Protein AF-A0A819LBM6-F1 (afdb_monomer)

Nearest PDB structures (foldseek):
  6vil-assembly2_B  TM=6.737E-01  e=3.829E-02  Mus musculus
  6vil-assembly3_C  TM=6.662E-01  e=5.541E-02  Mus musculus
  4wwx-assembly1_B  TM=4.084E-01  e=8.549E-04  Mus musculus
  6vil-assembly7_G  TM=6.705E-01  e=7.606E-02  Mus musculus
  6xg8-assembly1_B  TM=2.254E-01  e=2.907E+00  Acetivibrio thermocellus ATCC 27405

Secondary structure (DSSP, 8-state):
-HHHHHHHHS-TTTSGGGG--GGG-SHHHHHHHHHHHS---PPEEEEEEETTEEEEEEEE--HHHHHHHHHTSHHHHHHHTPPPP---TT---STTSSHHHHHSTTTTSTTEEEEEEEEEEEEEE-TTT--EEEEEEEEEEETTS-HHHHTSGGGSEEEEEEEGGGGGGGTTHHHHHHHHHHHHHH-TTEEE--SSSS--EEE-S--EEEEETTEEEEEEEEEEEEEE-HHHHHHHTT--S-TTSSB--SSS--BGGGTTT------SSS-HHHHHS----SS---HHHHHHHHHHHHHHHH--GGGS-THHHHHHHHHHHTS----SS-HHHHHHHHHHHHHHHHHTSGGG--SS--S--SSS---EEEEEPPHHHHHHHHHH-S--SS---EEEEEEEETTEEEETT-EEE--SSSS-SS--EEEEEEEEE-SS-EEEEEEEEEEEEEEGGGTEEEEEEEEEEEEEETTT-S----B-PEEETTEEEEEPPTTS------

Sequence (502 aa):
MELFHAISKANLNTKALAVGLDILKSSHIRKKKAAEYFGYSEPISRSYENKEIKTVKYTYVPFLRSLANYLQLPEVQADLHRVPPDYDTNCIQDTHDGIFARNHPDFQRATYLKIELNSDDLTVTNPISHRAHSIFFFYWSLLNVSREKRSKQTSKRLIAACPKWARKYNSLCHTIDDFLMGINQLSSTGSLKTNYKKIKIYFRKLGITININGNDVTYFGGLFISLGDYPAQMSLNGFKESVAATHFCHLCDIQHDNLEEDISYDFPAITLSQYRERKLYPGKMKFKFHFMTHFPVIMKDFGPLPYTSCLATERKHQFFKGNKVRNLKNPSLMLARRHELWICINDHSHDGSLSHTALSNGSHGVLDNRQPITDGQIQFVISNLPKLPFKPLSTLKTLTVKGYKYSHNSVLNVSKDHFPSLPIVGKIKWMLYDGNSCALICNMYTVKGYVQQLRAFEVQETNKMDCFILDDISYKKPLKLVCLNGSFYFPLHPYGKSFTTI

Mean predicted aligned error: 15.93 Å

Foldseek 3Di:
DVLLLLLLQCPPPPRNVVRPPPQCPDPVSSQVVCVVPQLFFQKDWDWDDDPVDDIWIKIFGQDVSVVLSVCLFPLNVVLLPDDPPPADLVDQQAQCNAPQNVPDPPSPHSLAWAKEKEKEWDWAAAPVPRDIFIKIFIWMATRSHDPVVCLDLLRGHGGMITGPCCLPPLNCCVGNVSVVVVQLLQAQFHWDDDPPDDDTDTDHGHFDFHQHPNDTDTGHYHHNYYYYPLLGVCSNVVHDSDCPDQQNDPVDRDGPVCQPPPPPDDDDPPDVCVVVVPCVDPDGDDSVCVVVVCQVVCCNHRNHVVNRDCVSVVVSCVLVRPDNQNDPPCSRSVSSSVRSSVSSSQSPPVLSQSPPASDDDAPFGDQPDWDAQDVVNVVVCCVQPVDDPDDFGTWGQWGAGSRAIDHQQFKDQQDLDPADLDTWIWGFHIWTHRPHWIKGWTFTWDFPFADPVQQWTWIDGDPRIDMGTQVSRNTNHTDDWDDDPNITTGHDDSPHGPNDGD

Solvent-accessible surface area (backbone atoms only — not comparable to full-atom values): 29202 Å² total; per-residue (Å²): 111,65,74,59,56,46,61,67,60,25,49,95,86,73,37,45,76,80,67,77,50,72,87,44,77,47,74,66,49,48,48,53,54,32,47,74,75,38,59,42,53,77,53,47,68,52,70,52,77,47,101,91,40,82,69,46,62,36,19,28,31,58,36,60,58,49,47,54,45,49,57,64,34,67,78,43,42,62,28,46,74,49,76,78,74,96,65,64,88,91,56,71,79,40,59,64,63,2,50,55,28,64,70,36,92,55,62,75,40,68,54,33,45,37,28,36,42,38,32,54,73,49,74,42,52,19,88,88,74,68,49,73,45,52,33,29,36,34,30,35,33,59,66,62,43,51,69,77,58,52,64,37,59,71,41,56,36,70,38,25,28,32,50,46,70,49,53,53,90,70,49,50,60,80,55,45,41,64,46,55,53,39,38,47,40,16,17,72,79,27,70,49,80,54,93,78,61,100,56,81,51,75,45,82,60,30,46,48,72,43,76,48,96,86,44,77,45,69,31,32,26,39,80,69,47,79,46,48,48,71,56,51,47,25,38,73,74,70,46,75,72,42,89,85,35,63,61,54,55,96,87,53,89,51,40,71,89,54,59,85,72,83,77,85,77,88,66,89,79,66,60,60,61,74,58,66,74,49,70,84,61,93,60,84,68,54,75,77,58,57,60,60,72,47,45,62,57,47,34,51,32,51,9,47,60,83,80,74,43,58,71,49,54,61,58,38,46,50,64,57,69,72,49,77,42,84,55,87,88,53,50,46,54,53,51,47,48,52,47,38,52,50,42,30,50,35,72,73,22,75,79,58,46,60,84,80,47,82,81,73,90,63,96,59,42,51,73,48,64,69,41,78,64,48,71,71,56,50,50,56,47,44,77,71,41,87,74,67,99,66,75,67,59,27,35,43,58,31,41,30,49,87,85,34,73,46,39,64,72,38,26,32,45,59,31,63,56,89,79,58,98,66,77,43,37,30,29,26,68,47,35,38,30,54,80,80,58,48,32,38,34,19,40,32,39,50,72,79,48,76,40,74,95,72,48,19,32,36,41,44,87,45,93,52,64,51,80,41,53,57,84,60,25,53,48,72,56,72,51,70,71,46,76,56,98,89,46,37,26,45,62,56,62,96,85,63,77,88,78,72,85,131

Radius of gyration: 26.13 Å; Cα contacts (8 Å, |Δi|>4): 829; chains: 1; bounding box: 69×54×68 Å

Structure (mmCIF, N/CA/C/O backbone):
data_AF-A0A819LBM6-F1
#
_entry.id   AF-A0A819LBM6-F1
#
loop_
_atom_site.group_PDB
_atom_site.id
_atom_site.type_symbol
_atom_site.label_atom_id
_atom_site.label_alt_id
_atom_site.label_comp_id
_atom_site.label_asym_id
_atom_site.label_entity_id
_atom_site.label_seq_id
_atom_site.pdbx_PDB_ins_code
_atom_site.Cartn_x
_atom_site.Cartn_y
_atom_site.Cartn_z
_atom_site.occupancy
_atom_site.B_iso_or_equiv
_atom_site.auth_seq_id
_atom_site.auth_comp_id
_atom_site.auth_asym_id
_atom_site.auth_atom_id
_atom_site.pdbx_PDB_model_num
ATOM 1 N N . MET A 1 1 ? 4.651 4.740 27.488 1.00 36.97 1 MET A N 1
ATOM 2 C CA . MET A 1 1 ? 3.764 5.428 26.515 1.00 36.97 1 MET A CA 1
ATOM 3 C C . MET A 1 1 ? 4.125 6.898 26.269 1.00 36.97 1 MET A C 1
ATOM 5 O O . MET A 1 1 ? 4.049 7.328 25.126 1.00 36.97 1 MET A O 1
ATOM 9 N N . GLU A 1 2 ? 4.528 7.684 27.270 1.00 35.19 2 GLU A N 1
ATOM 10 C CA . GLU A 1 2 ? 4.696 9.148 27.126 1.00 35.19 2 GLU A CA 1
ATOM 11 C C . GLU A 1 2 ? 5.674 9.588 26.023 1.00 35.19 2 GLU A C 1
ATOM 13 O O . GLU A 1 2 ? 5.321 10.428 25.198 1.00 35.19 2 GLU A O 1
ATOM 18 N N . LEU A 1 3 ? 6.859 8.967 25.936 1.00 43.16 3 LEU A N 1
ATOM 19 C CA . LEU A 1 3 ? 7.854 9.236 24.884 1.00 43.16 3 LEU A CA 1
ATOM 20 C C . LEU A 1 3 ? 7.252 9.127 23.470 1.00 43.16 3 LEU A C 1
ATOM 22 O O . LEU A 1 3 ? 7.507 9.961 22.604 1.00 43.16 3 LEU A O 1
ATOM 26 N N . PHE A 1 4 ? 6.412 8.114 23.256 1.00 44.66 4 PHE A N 1
ATOM 27 C CA . PHE A 1 4 ? 5.708 7.872 22.001 1.00 44.66 4 PHE A CA 1
ATOM 28 C C . PHE A 1 4 ? 4.636 8.945 21.734 1.00 44.66 4 PHE A C 1
ATOM 30 O O . PHE A 1 4 ? 4.578 9.516 20.644 1.00 44.66 4 PHE A O 1
ATOM 37 N N . HIS A 1 5 ? 3.843 9.292 22.754 1.00 43.66 5 HIS A N 1
ATOM 38 C CA . HIS A 1 5 ? 2.834 10.354 22.682 1.00 43.66 5 HIS A CA 1
ATOM 39 C C . HIS A 1 5 ? 3.451 11.740 22.408 1.00 43.66 5 HIS A C 1
ATOM 41 O O . HIS A 1 5 ? 2.857 12.579 21.731 1.00 43.66 5 HIS A O 1
ATOM 47 N N . ALA A 1 6 ? 4.674 11.976 22.882 1.00 42.84 6 ALA A N 1
ATOM 48 C CA . ALA A 1 6 ? 5.430 13.193 22.619 1.00 42.84 6 ALA A CA 1
ATOM 49 C C . ALA A 1 6 ? 6.039 13.222 21.207 1.00 42.84 6 ALA A C 1
ATOM 51 O O . ALA A 1 6 ? 5.999 14.263 20.550 1.00 42.84 6 ALA A O 1
ATOM 52 N N . ILE A 1 7 ? 6.531 12.084 20.699 1.00 44.97 7 ILE A N 1
ATOM 53 C CA . ILE A 1 7 ? 6.981 11.950 19.302 1.00 44.97 7 ILE A CA 1
ATOM 54 C C . ILE A 1 7 ? 5.819 12.191 18.322 1.00 44.97 7 ILE A C 1
ATOM 56 O O . ILE A 1 7 ? 6.027 12.849 17.302 1.00 44.97 7 ILE A O 1
ATOM 60 N N . SER A 1 8 ? 4.595 11.747 18.636 1.00 42.19 8 SER A N 1
ATOM 61 C CA . SER A 1 8 ? 3.419 11.993 17.787 1.00 42.19 8 SER A CA 1
ATOM 62 C C . SER A 1 8 ? 2.837 13.406 17.913 1.00 42.19 8 SER A C 1
ATOM 64 O O . SER A 1 8 ? 2.506 14.020 16.895 1.00 42.19 8 SER A O 1
ATOM 66 N N . LYS A 1 9 ? 2.767 13.980 19.125 1.00 39.84 9 LYS A N 1
ATOM 67 C CA . LYS A 1 9 ? 2.363 15.388 19.330 1.00 39.84 9 LYS A CA 1
ATOM 68 C C . LYS A 1 9 ? 3.364 16.391 18.744 1.00 39.84 9 LYS A C 1
ATOM 70 O O . LYS A 1 9 ? 2.969 17.510 18.396 1.00 39.84 9 LYS A O 1
ATOM 75 N N . ALA A 1 10 ? 4.632 16.008 18.579 1.00 41.38 10 ALA A N 1
ATOM 76 C CA . ALA A 1 10 ? 5.669 16.812 17.940 1.00 41.38 10 ALA A CA 1
ATOM 77 C C . ALA A 1 10 ? 5.463 16.943 16.416 1.00 41.38 10 ALA A C 1
ATOM 79 O O . ALA A 1 10 ? 6.242 16.427 15.614 1.00 41.38 10 ALA A O 1
ATOM 80 N N . ASN A 1 11 ? 4.459 17.734 16.013 1.00 42.16 11 ASN A N 1
ATOM 81 C CA . ASN A 1 11 ? 4.336 18.269 14.654 1.00 42.16 11 ASN A CA 1
ATOM 82 C C . ASN A 1 11 ? 5.706 18.823 14.212 1.00 42.16 11 ASN A C 1
ATOM 84 O O . ASN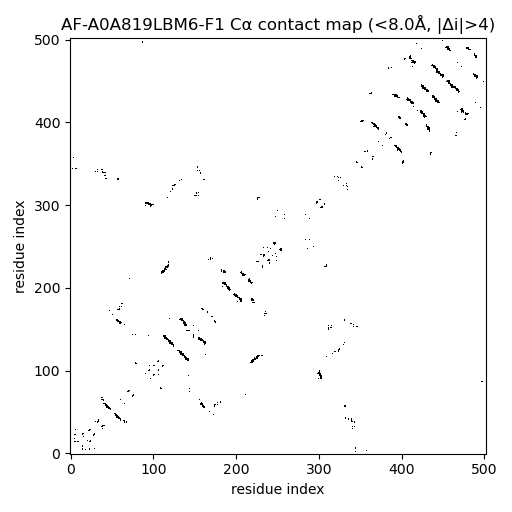 A 1 11 ? 6.283 19.670 14.904 1.00 42.16 11 ASN A O 1
ATOM 88 N N . LEU A 1 12 ? 6.240 18.290 13.106 1.00 47.50 12 LEU A N 1
ATOM 89 C CA . LEU A 1 12 ? 7.630 17.793 13.017 1.00 47.50 12 LEU A CA 1
ATOM 90 C C . LEU A 1 12 ? 8.748 18.861 12.971 1.00 47.50 12 LEU A C 1
ATOM 92 O O . LEU A 1 12 ? 9.905 18.534 12.720 1.00 47.50 12 LEU A O 1
ATOM 96 N N . ASN A 1 13 ? 8.417 20.124 13.249 1.00 37.78 13 ASN A N 1
ATOM 97 C CA . ASN A 1 13 ? 9.359 21.231 13.446 1.00 37.78 13 ASN A CA 1
ATOM 98 C C . ASN A 1 13 ? 9.023 22.176 14.624 1.00 37.78 13 ASN A C 1
ATOM 100 O O . ASN A 1 13 ? 9.852 23.032 14.908 1.00 37.78 13 ASN A O 1
ATOM 104 N N . THR A 1 14 ? 7.857 22.092 15.288 1.00 37.59 14 THR A N 1
ATOM 105 C CA . THR A 1 14 ? 7.412 23.163 16.220 1.00 37.59 14 THR A CA 1
ATOM 106 C C . THR A 1 14 ? 6.755 22.738 17.537 1.00 37.59 14 THR A C 1
ATOM 108 O O . THR A 1 14 ? 6.813 23.519 18.479 1.00 37.59 14 THR A O 1
ATOM 111 N N . LYS A 1 15 ? 6.137 21.552 17.671 1.00 35.94 15 LYS A N 1
ATOM 112 C CA . LYS A 1 15 ? 5.313 21.245 18.871 1.00 35.94 15 LYS A CA 1
ATOM 113 C C . LYS A 1 15 ? 6.001 20.507 20.033 1.00 35.94 15 LYS A C 1
ATOM 115 O O . LYS A 1 15 ? 5.362 20.306 21.057 1.00 35.94 15 LYS A O 1
ATOM 120 N N . ALA A 1 16 ? 7.285 20.155 19.931 1.00 33.31 16 ALA A N 1
ATOM 121 C CA . ALA A 1 16 ? 7.996 19.448 21.011 1.00 33.31 16 ALA A CA 1
ATOM 122 C C . ALA A 1 16 ? 8.107 20.263 22.322 1.00 33.31 16 ALA A C 1
ATOM 124 O O . ALA A 1 16 ? 8.059 19.687 23.402 1.00 33.31 16 ALA A O 1
ATOM 125 N N . LEU A 1 17 ? 8.187 21.598 22.232 1.00 33.59 17 LEU A N 1
ATOM 126 C CA . LEU A 1 17 ? 8.249 22.504 23.390 1.00 33.59 17 LEU A CA 1
ATOM 127 C C . LEU A 1 17 ? 6.953 22.534 24.223 1.00 33.59 17 LEU A C 1
ATOM 129 O O . LEU A 1 17 ? 6.992 22.871 25.398 1.00 33.59 17 LEU A O 1
ATOM 133 N N . ALA A 1 18 ? 5.807 22.165 23.643 1.00 34.19 18 ALA A N 1
ATOM 134 C CA . ALA A 1 18 ? 4.491 22.318 24.272 1.00 34.19 18 ALA A CA 1
ATOM 135 C C . ALA A 1 18 ? 4.091 21.160 25.213 1.00 34.19 18 ALA A C 1
ATOM 137 O O . ALA A 1 18 ? 2.926 21.061 25.591 1.00 34.19 18 ALA A O 1
ATOM 138 N N . VAL A 1 19 ? 5.015 20.243 25.532 1.00 36.94 19 VAL A N 1
ATOM 139 C CA . VAL A 1 19 ? 4.739 19.021 26.322 1.00 36.94 19 VAL A CA 1
ATOM 140 C C . VAL A 1 19 ? 5.791 18.799 27.427 1.00 36.94 19 VAL A C 1
ATOM 142 O O . VAL A 1 19 ? 5.900 17.703 27.956 1.00 36.94 19 VAL A O 1
ATOM 145 N N . GLY A 1 20 ? 6.624 19.800 27.749 1.00 35.62 20 GLY A N 1
ATOM 146 C CA . GLY A 1 20 ? 7.627 19.733 28.834 1.00 35.62 20 GLY A CA 1
ATOM 147 C C . GLY A 1 20 ? 8.773 18.719 28.655 1.00 35.62 20 GLY A C 1
ATOM 148 O O . GLY A 1 20 ? 9.731 18.729 29.420 1.00 35.62 20 GLY A O 1
ATOM 149 N N . LEU A 1 21 ? 8.713 17.852 27.639 1.00 44.41 21 LEU A N 1
ATOM 150 C CA . LEU A 1 21 ? 9.658 16.756 27.428 1.00 44.41 21 LEU A CA 1
ATOM 151 C C . LEU A 1 21 ? 10.947 17.225 26.745 1.00 44.41 21 LEU A C 1
ATOM 153 O O . LEU A 1 21 ? 11.196 17.002 25.555 1.00 44.41 21 LEU A O 1
ATOM 157 N N . ASP A 1 22 ? 11.798 17.819 27.576 1.00 46.19 22 ASP A N 1
ATOM 158 C CA . ASP A 1 22 ? 13.168 18.263 27.305 1.00 46.19 22 ASP A CA 1
ATOM 159 C C . ASP A 1 22 ? 14.017 17.224 26.538 1.00 46.19 22 ASP A C 1
ATOM 161 O O . ASP A 1 22 ? 14.837 17.564 25.680 1.00 46.19 22 ASP A O 1
ATOM 165 N N . ILE A 1 23 ? 13.723 15.942 26.769 1.00 46.44 23 ILE A N 1
ATOM 166 C CA . ILE A 1 23 ? 14.339 14.753 26.163 1.00 46.44 23 ILE A CA 1
ATOM 167 C C . ILE A 1 23 ? 14.205 14.686 24.625 1.00 46.44 23 ILE A C 1
ATOM 169 O O . ILE A 1 23 ? 14.923 13.923 23.983 1.00 46.44 23 ILE A O 1
ATOM 173 N N . LEU A 1 24 ? 13.296 15.448 23.998 1.00 52.22 24 LEU A N 1
ATOM 174 C CA . LEU A 1 24 ? 13.008 15.360 22.553 1.00 52.22 24 LEU A CA 1
ATOM 175 C C . LEU A 1 24 ? 13.312 16.641 21.757 1.00 52.22 24 LEU A C 1
ATOM 177 O O . LEU A 1 24 ? 12.869 16.758 20.608 1.00 52.22 24 LEU A O 1
ATOM 181 N N . LYS A 1 25 ? 14.085 17.583 22.319 1.00 53.72 25 LYS A N 1
ATOM 182 C CA . LYS A 1 25 ? 14.405 18.896 21.715 1.00 53.72 25 LYS A CA 1
ATOM 183 C C . LYS A 1 25 ? 14.825 18.828 20.234 1.00 53.72 25 LYS A C 1
ATOM 185 O O . LYS A 1 25 ? 14.203 19.476 19.385 1.00 53.72 25 LYS A O 1
ATOM 190 N N . SER A 1 26 ? 15.826 18.017 19.876 1.00 59.19 26 SER A N 1
ATOM 191 C CA . SER A 1 26 ? 16.387 17.997 18.511 1.00 59.19 26 SER A CA 1
ATOM 192 C C . SER A 1 26 ? 15.797 16.914 17.592 1.00 59.19 26 SER A C 1
ATOM 194 O O . SER A 1 26 ? 15.394 15.833 18.020 1.00 59.19 26 SER A O 1
ATOM 196 N N . SER A 1 27 ? 15.798 17.187 16.281 1.00 60.91 27 SER A N 1
ATOM 197 C CA . SER A 1 27 ? 15.390 16.218 15.245 1.00 60.91 27 SER A CA 1
ATOM 198 C C . SER A 1 27 ? 16.285 14.966 15.225 1.00 60.91 27 SER A C 1
ATOM 200 O O . SER A 1 27 ? 15.812 13.864 14.953 1.00 60.91 27 SER A O 1
ATOM 202 N N . HIS A 1 28 ? 17.566 15.118 15.580 1.00 66.75 28 HIS A N 1
ATOM 203 C CA . HIS A 1 28 ? 18.510 14.008 15.712 1.00 66.75 28 HIS A CA 1
ATOM 204 C C . HIS A 1 28 ? 18.132 13.077 16.876 1.00 66.75 28 HIS A C 1
ATOM 206 O O . HIS A 1 28 ? 18.073 11.864 16.687 1.00 66.75 28 HIS A O 1
ATOM 212 N N . ILE A 1 29 ? 17.797 13.626 18.051 1.00 63.69 29 ILE A N 1
ATOM 213 C CA . ILE A 1 29 ? 17.405 12.817 19.219 1.00 63.69 29 ILE A CA 1
ATOM 214 C C . ILE A 1 29 ? 16.090 12.074 18.945 1.00 63.69 29 ILE A C 1
ATOM 216 O O . ILE A 1 29 ? 16.010 10.872 19.197 1.00 63.69 29 ILE A O 1
ATOM 220 N N . ARG A 1 30 ? 15.096 12.746 18.336 1.00 62.66 30 ARG A N 1
ATOM 221 C CA . ARG A 1 30 ? 13.830 12.107 17.920 1.00 62.66 30 ARG A CA 1
ATOM 222 C C . ARG A 1 30 ? 14.065 10.906 16.994 1.00 62.66 30 ARG A C 1
ATOM 224 O O . ARG A 1 30 ? 13.439 9.869 17.185 1.00 62.66 30 ARG A O 1
ATOM 231 N N . LYS A 1 31 ? 14.999 11.010 16.042 1.00 65.88 31 LYS A N 1
ATOM 232 C CA . LYS A 1 31 ? 15.404 9.888 15.176 1.00 65.88 31 LYS A CA 1
ATOM 233 C C . LYS A 1 31 ? 16.129 8.773 15.922 1.00 65.88 31 LYS A C 1
ATOM 235 O O . LYS A 1 31 ? 15.788 7.615 15.712 1.00 65.88 31 LYS A O 1
ATOM 240 N N . LYS A 1 32 ? 17.103 9.103 16.782 1.00 68.38 32 LYS A N 1
ATOM 241 C CA . LYS A 1 32 ? 17.843 8.103 17.571 1.00 68.38 32 LYS A CA 1
ATOM 242 C C . LYS A 1 32 ? 16.866 7.260 18.395 1.00 68.38 32 LYS A C 1
ATOM 244 O O . LYS A 1 32 ? 16.870 6.043 18.271 1.00 68.38 32 LYS A O 1
ATOM 249 N N . LYS A 1 33 ? 15.945 7.913 19.111 1.00 65.31 33 LYS A N 1
ATOM 250 C CA . LYS A 1 33 ? 14.913 7.244 19.916 1.00 65.31 33 LYS A CA 1
ATOM 251 C C . LYS A 1 33 ? 13.871 6.485 19.076 1.00 65.31 33 LYS A C 1
ATOM 253 O O . LYS A 1 33 ? 13.388 5.449 19.517 1.00 65.31 33 LYS A O 1
ATOM 258 N N . ALA A 1 34 ? 13.570 6.925 17.849 1.00 65.31 34 ALA A N 1
ATOM 259 C CA . ALA A 1 34 ? 12.732 6.157 16.919 1.00 65.31 34 ALA A CA 1
ATOM 260 C C . ALA A 1 34 ? 13.424 4.889 16.378 1.00 65.31 34 ALA A C 1
ATOM 262 O O . ALA A 1 34 ? 12.764 3.870 16.179 1.00 65.31 34 ALA A O 1
ATOM 263 N N . ALA A 1 35 ? 14.743 4.927 16.164 1.00 69.00 35 ALA A N 1
ATOM 264 C CA . ALA A 1 35 ? 15.529 3.752 15.774 1.00 69.00 35 ALA A CA 1
ATOM 265 C C . ALA A 1 35 ? 15.727 2.764 16.932 1.00 69.00 35 ALA A C 1
ATOM 267 O O . ALA A 1 35 ? 15.818 1.567 16.691 1.00 69.00 35 ALA A O 1
ATOM 268 N N . GLU A 1 36 ? 15.782 3.278 18.160 1.00 66.75 36 GLU A N 1
ATOM 269 C CA . GLU A 1 36 ? 15.998 2.529 19.401 1.00 66.75 36 GLU A CA 1
ATOM 270 C C . GLU A 1 36 ? 14.745 1.775 19.881 1.00 66.75 36 GLU A C 1
ATOM 272 O O . GLU A 1 36 ? 14.875 0.657 20.364 1.00 66.75 36 GLU A O 1
ATOM 277 N N . TYR A 1 37 ? 13.542 2.353 19.728 1.00 65.19 37 TYR A N 1
ATOM 278 C CA . TYR A 1 37 ? 12.306 1.781 20.297 1.00 65.19 37 TYR A CA 1
ATOM 279 C C . TYR A 1 37 ? 11.173 1.477 19.307 1.00 65.19 37 TYR A C 1
ATOM 281 O O . TYR A 1 37 ? 10.232 0.790 19.687 1.00 65.19 37 TYR A O 1
ATOM 289 N N . PHE A 1 38 ? 11.204 2.009 18.078 1.00 67.38 38 PHE A N 1
ATOM 290 C CA . PHE A 1 38 ? 10.037 1.989 17.176 1.00 67.38 38 PHE A CA 1
ATOM 291 C C . PHE A 1 38 ? 10.358 1.511 15.752 1.00 67.38 38 PHE A C 1
ATOM 293 O O . PHE A 1 38 ? 9.658 1.870 14.807 1.00 67.38 38 PHE A O 1
ATOM 300 N N . GLY A 1 39 ? 11.425 0.727 15.569 1.00 72.06 39 GLY A N 1
ATOM 301 C CA . GLY A 1 39 ? 11.723 0.088 14.281 1.00 72.06 39 GLY A CA 1
ATOM 302 C C . GLY A 1 39 ? 12.050 1.057 13.133 1.00 72.06 39 GLY A C 1
ATOM 303 O O . GLY A 1 39 ? 11.844 0.724 11.965 1.00 72.06 39 GLY A O 1
ATOM 304 N N . TYR A 1 40 ? 12.566 2.257 13.415 1.00 81.38 40 TYR A N 1
ATOM 305 C CA . TYR A 1 40 ? 12.872 3.223 12.356 1.00 81.38 40 TYR A CA 1
ATOM 306 C C . TYR A 1 40 ? 13.990 2.745 11.421 1.00 81.38 40 TYR A C 1
ATOM 308 O O . TYR A 1 40 ? 15.088 2.369 11.850 1.00 81.38 40 TYR A O 1
ATOM 316 N N . SER A 1 41 ? 13.713 2.795 10.117 1.00 87.44 41 SER A N 1
ATOM 317 C CA . SER A 1 41 ? 14.678 2.579 9.041 1.00 87.44 41 SER A CA 1
ATOM 318 C C . SER A 1 41 ? 15.098 3.945 8.489 1.00 87.44 41 SER A C 1
ATOM 320 O O . SER A 1 41 ? 14.281 4.664 7.920 1.00 87.44 41 SER A O 1
ATOM 322 N N . GLU A 1 42 ? 16.351 4.361 8.706 1.00 90.12 42 GLU A N 1
ATOM 323 C CA . GLU A 1 42 ? 16.849 5.647 8.189 1.00 90.12 42 GLU A CA 1
ATOM 324 C C . GLU A 1 42 ? 16.945 5.581 6.654 1.00 90.12 42 GLU A C 1
ATOM 326 O O . GLU A 1 42 ? 17.697 4.752 6.136 1.00 90.12 42 GLU A O 1
ATOM 331 N N . PRO A 1 43 ? 16.249 6.459 5.906 1.00 94.81 43 PRO A N 1
ATOM 332 C CA . PRO A 1 43 ? 16.339 6.464 4.453 1.00 94.81 43 PRO A CA 1
ATOM 333 C C . PRO A 1 43 ? 17.716 6.937 3.983 1.00 94.81 43 PRO A C 1
ATOM 335 O O . PRO A 1 43 ? 18.193 8.010 4.372 1.00 94.81 43 PRO A O 1
ATOM 338 N N . ILE A 1 44 ? 18.327 6.154 3.101 1.00 94.25 44 ILE A N 1
ATOM 339 C CA . ILE A 1 44 ? 19.660 6.380 2.551 1.00 94.25 44 ILE A CA 1
ATOM 340 C C . ILE A 1 44 ? 19.510 7.119 1.222 1.00 94.25 44 ILE A C 1
ATOM 342 O O . ILE A 1 44 ? 18.824 6.654 0.313 1.00 94.25 44 ILE A O 1
ATOM 346 N N . SER A 1 45 ? 20.159 8.276 1.083 1.00 94.50 45 SER A N 1
ATOM 347 C CA . SER A 1 45 ? 20.253 8.967 -0.206 1.00 94.50 45 SER A CA 1
ATOM 348 C C . SER A 1 45 ? 21.567 8.615 -0.889 1.00 94.50 45 SER A C 1
ATOM 350 O O . SER A 1 45 ? 22.631 8.725 -0.284 1.00 94.50 45 SER A O 1
ATOM 352 N N . ARG A 1 46 ? 21.476 8.203 -2.152 1.00 93.06 46 ARG A N 1
ATOM 353 C CA . ARG A 1 46 ? 22.609 7.903 -3.033 1.00 93.06 46 ARG A CA 1
ATOM 354 C C . ARG A 1 46 ? 22.458 8.669 -4.344 1.00 93.06 46 ARG A C 1
ATOM 356 O O . ARG A 1 46 ? 21.427 9.296 -4.615 1.00 93.06 46 ARG A O 1
ATOM 363 N N . SER A 1 47 ? 23.496 8.599 -5.162 1.00 90.06 47 SER A N 1
ATOM 364 C CA . SER A 1 47 ? 23.453 9.024 -6.552 1.00 90.06 47 SER A CA 1
ATOM 365 C C . SER A 1 47 ? 24.245 8.086 -7.441 1.00 90.06 47 SER A C 1
ATOM 367 O O . SER A 1 47 ? 25.224 7.496 -6.991 1.00 90.06 47 SER A O 1
ATOM 369 N N . TYR A 1 48 ? 23.828 8.008 -8.697 1.00 85.69 48 TYR A N 1
ATOM 370 C CA . TYR A 1 48 ? 24.578 7.390 -9.784 1.00 85.69 48 TYR A CA 1
ATOM 371 C C . TYR A 1 48 ? 24.721 8.396 -10.929 1.00 85.69 48 TYR A C 1
ATOM 373 O O . TYR A 1 48 ? 24.008 9.404 -10.997 1.00 85.69 48 TYR A O 1
ATOM 381 N N . GLU A 1 49 ? 25.645 8.113 -11.834 1.00 82.44 49 GLU A N 1
ATOM 382 C CA . GLU A 1 49 ? 25.824 8.856 -13.076 1.00 82.44 49 GLU A CA 1
ATOM 383 C C . GLU A 1 49 ? 25.298 8.011 -14.233 1.00 82.44 49 GLU A C 1
ATOM 385 O O . GLU A 1 49 ? 25.459 6.791 -14.245 1.00 82.44 49 GLU A O 1
ATOM 390 N N . ASN A 1 50 ? 24.641 8.653 -15.194 1.00 69.38 50 ASN A N 1
ATOM 391 C CA . ASN A 1 50 ? 24.234 8.028 -16.443 1.00 69.38 50 ASN A CA 1
ATOM 392 C C . ASN A 1 50 ? 24.936 8.796 -17.572 1.00 69.38 50 ASN A C 1
ATOM 394 O O . ASN A 1 50 ? 25.012 10.023 -17.522 1.00 69.38 50 ASN A O 1
ATOM 398 N N . LYS A 1 51 ? 25.445 8.098 -18.592 1.00 66.06 51 LYS A N 1
ATOM 399 C CA . LYS A 1 51 ? 26.127 8.729 -19.737 1.00 66.06 51 LYS A CA 1
ATOM 400 C C . LYS A 1 51 ? 25.251 9.776 -20.439 1.00 66.06 51 LYS A C 1
ATOM 402 O O . LYS A 1 51 ? 25.777 10.740 -20.981 1.00 66.06 51 LYS A O 1
ATOM 407 N N . GLU A 1 52 ? 23.931 9.606 -20.378 1.00 66.62 52 GLU A N 1
ATOM 408 C CA . GLU A 1 52 ? 22.937 10.503 -20.979 1.00 66.62 52 GLU A CA 1
ATOM 409 C C . GLU A 1 52 ? 22.309 11.487 -19.970 1.00 66.62 52 GLU A C 1
ATOM 411 O O . GLU A 1 52 ? 21.596 12.411 -20.368 1.00 66.62 52 GLU A O 1
ATOM 416 N N . ILE A 1 53 ? 22.561 11.334 -18.658 1.00 62.12 53 ILE A N 1
ATOM 417 C CA . ILE A 1 53 ? 21.953 12.182 -17.620 1.00 62.12 53 ILE A CA 1
ATOM 418 C C . ILE A 1 53 ? 22.925 12.555 -16.498 1.00 62.12 53 ILE A C 1
ATOM 420 O O . ILE A 1 53 ? 23.450 11.704 -15.777 1.00 62.12 53 ILE A O 1
ATOM 424 N N . LYS A 1 54 ? 23.039 13.869 -16.267 1.00 70.62 54 LYS A N 1
ATOM 425 C CA . LYS A 1 54 ? 23.713 14.464 -15.104 1.00 70.62 54 LYS A CA 1
ATOM 426 C C . LYS A 1 54 ? 23.232 13.813 -13.798 1.00 70.62 54 LYS A C 1
ATOM 428 O O . LYS A 1 54 ? 22.029 13.642 -13.603 1.00 70.62 54 LYS A O 1
ATOM 433 N N . THR A 1 55 ? 24.189 13.518 -12.914 1.00 83.75 55 THR A N 1
ATOM 434 C CA . THR A 1 55 ? 24.087 12.827 -11.613 1.00 83.75 55 THR A CA 1
ATOM 435 C C . THR A 1 55 ? 22.671 12.736 -11.024 1.00 83.75 55 THR A C 1
ATOM 437 O O . THR A 1 55 ? 22.150 13.697 -10.441 1.00 83.75 55 THR A O 1
ATOM 440 N N . VAL A 1 56 ? 22.058 11.554 -11.107 1.00 85.56 56 VAL A N 1
ATOM 441 C CA . VAL A 1 56 ? 20.714 11.313 -10.569 1.00 85.56 56 VAL A CA 1
ATOM 442 C C . VAL A 1 56 ? 20.802 11.095 -9.065 1.00 85.56 56 VAL A C 1
ATOM 444 O O . VAL A 1 56 ? 21.500 10.199 -8.599 1.00 85.56 56 VAL A O 1
ATOM 447 N N . LYS A 1 57 ? 20.079 11.904 -8.283 1.00 89.69 57 LYS A N 1
ATOM 448 C CA . LYS A 1 57 ? 19.986 11.771 -6.820 1.00 89.69 57 LYS A CA 1
ATOM 449 C C . LYS A 1 57 ? 18.672 11.105 -6.440 1.00 89.69 57 LYS A C 1
ATOM 451 O O . LYS A 1 57 ? 17.607 11.618 -6.773 1.00 89.69 57 LYS A O 1
ATOM 456 N N . TYR A 1 58 ? 18.752 10.003 -5.702 1.00 92.50 58 TYR A N 1
ATOM 457 C CA . TYR A 1 58 ? 17.599 9.237 -5.231 1.00 92.50 58 TYR A CA 1
ATOM 458 C C . TYR A 1 58 ? 17.679 8.997 -3.719 1.00 92.50 58 TYR A C 1
ATOM 460 O O . TYR A 1 58 ? 18.635 9.385 -3.037 1.00 92.50 58 TYR A O 1
ATOM 468 N N . THR A 1 59 ? 16.628 8.420 -3.150 1.00 95.06 59 THR A N 1
ATOM 469 C CA . THR A 1 59 ? 16.600 7.942 -1.764 1.00 95.06 59 THR A CA 1
ATOM 470 C C . THR A 1 59 ? 15.873 6.615 -1.717 1.00 95.06 59 THR A C 1
ATOM 472 O O . THR A 1 59 ? 14.826 6.498 -2.346 1.00 95.06 59 THR A O 1
ATOM 475 N N . TYR A 1 60 ? 16.390 5.659 -0.954 1.00 96.25 60 TYR A N 1
ATOM 476 C CA . TYR A 1 60 ? 15.720 4.397 -0.654 1.00 96.25 60 TYR A CA 1
ATOM 477 C C . TYR A 1 60 ? 15.618 4.178 0.858 1.00 96.25 60 TYR A C 1
ATOM 479 O O . TYR A 1 60 ? 16.344 4.789 1.645 1.00 96.25 60 TYR A O 1
ATOM 487 N N . VAL A 1 61 ? 14.684 3.329 1.265 1.00 96.62 61 VAL A N 1
ATOM 488 C CA . VAL A 1 61 ? 14.554 2.800 2.622 1.00 96.62 61 VAL A CA 1
ATOM 489 C C . VAL A 1 61 ? 15.054 1.357 2.571 1.00 96.62 61 VAL A C 1
ATOM 491 O O . VAL A 1 61 ? 14.501 0.600 1.777 1.00 96.62 61 VAL A O 1
ATOM 494 N N . PRO A 1 62 ? 16.052 0.957 3.383 1.00 95.81 62 PRO A N 1
ATOM 495 C CA . PRO A 1 62 ? 16.568 -0.413 3.380 1.00 95.81 62 PRO A CA 1
ATOM 496 C C . PRO A 1 62 ? 15.447 -1.450 3.545 1.00 95.81 62 PRO A C 1
ATOM 498 O O . PRO A 1 62 ? 14.818 -1.529 4.611 1.00 95.81 62 PRO A O 1
ATOM 501 N N . PHE A 1 63 ? 15.174 -2.212 2.483 1.00 95.56 63 PHE A N 1
ATOM 502 C CA . PHE A 1 63 ? 13.944 -2.992 2.337 1.00 95.56 63 PHE A CA 1
ATOM 503 C C . PHE A 1 63 ? 13.839 -4.089 3.395 1.00 95.56 63 PHE A C 1
ATOM 505 O O . PHE A 1 63 ? 12.856 -4.121 4.133 1.00 95.56 63 PHE A O 1
ATOM 512 N N . LEU A 1 64 ? 14.871 -4.927 3.546 1.00 92.62 64 LEU A N 1
ATOM 513 C CA . LEU A 1 64 ? 14.854 -6.024 4.521 1.00 92.62 64 LEU A CA 1
ATOM 514 C C . LEU A 1 64 ? 14.725 -5.533 5.970 1.00 92.62 64 LEU A C 1
ATOM 516 O O . LEU A 1 64 ? 14.077 -6.194 6.775 1.00 92.62 64 LEU A O 1
ATOM 520 N N . ARG A 1 65 ? 15.252 -4.344 6.299 1.00 91.75 65 ARG A N 1
ATOM 521 C CA . ARG A 1 65 ? 15.052 -3.710 7.615 1.00 91.75 65 ARG A CA 1
ATOM 522 C C . ARG A 1 65 ? 13.610 -3.227 7.789 1.00 91.75 65 ARG A C 1
ATOM 524 O O . ARG A 1 65 ? 13.007 -3.479 8.825 1.00 91.75 65 ARG A O 1
ATOM 531 N N . SER A 1 66 ? 13.042 -2.565 6.777 1.00 93.88 66 SER A N 1
ATOM 532 C CA . SER A 1 66 ? 11.633 -2.136 6.794 1.00 93.88 66 SER A CA 1
ATOM 533 C C . SER A 1 66 ? 10.677 -3.336 6.902 1.00 93.88 66 SER A C 1
ATOM 535 O O . SER A 1 66 ? 9.673 -3.265 7.612 1.00 93.88 66 SER A O 1
ATOM 537 N N . LEU A 1 67 ? 11.020 -4.451 6.247 1.00 93.56 67 LEU A N 1
ATOM 538 C CA . LEU A 1 67 ? 10.286 -5.713 6.291 1.00 93.56 67 LEU A CA 1
ATOM 539 C C . LEU A 1 67 ? 10.415 -6.410 7.648 1.00 93.56 67 LEU A C 1
ATOM 541 O O . LEU A 1 67 ? 9.391 -6.722 8.248 1.00 93.56 67 LEU A O 1
ATOM 545 N N . ALA A 1 68 ? 11.629 -6.591 8.173 1.00 91.12 68 ALA A N 1
ATOM 546 C CA . ALA A 1 68 ? 11.840 -7.213 9.480 1.00 91.12 68 ALA A CA 1
ATOM 547 C C . ALA A 1 68 ? 11.124 -6.452 10.607 1.00 91.12 68 ALA A C 1
ATOM 549 O O . ALA A 1 68 ? 10.544 -7.067 11.501 1.00 91.12 68 ALA A O 1
ATOM 550 N N . ASN A 1 69 ? 11.092 -5.120 10.531 1.00 87.94 69 ASN A N 1
ATOM 551 C CA . ASN A 1 69 ? 10.380 -4.282 11.496 1.00 87.94 69 ASN A CA 1
ATOM 552 C C . ASN A 1 69 ? 8.851 -4.347 11.319 1.00 87.94 69 ASN A C 1
ATOM 554 O O . ASN A 1 69 ? 8.128 -4.204 12.298 1.00 87.94 69 ASN A O 1
ATOM 558 N N . TYR A 1 70 ? 8.343 -4.618 10.108 1.00 90.38 70 TYR A N 1
ATOM 559 C CA . TYR A 1 70 ? 6.913 -4.877 9.892 1.00 90.38 70 TYR A CA 1
ATOM 560 C C . TYR A 1 70 ? 6.491 -6.269 10.380 1.00 90.38 70 TYR A C 1
ATOM 562 O O . TYR A 1 70 ? 5.405 -6.428 10.928 1.00 90.38 70 TYR A O 1
ATOM 570 N N . LEU A 1 71 ? 7.353 -7.273 10.208 1.00 89.56 71 LEU A N 1
ATOM 571 C CA . LEU A 1 71 ? 7.097 -8.650 10.636 1.00 89.56 71 LEU A CA 1
ATOM 572 C C . LEU A 1 71 ? 7.102 -8.803 12.164 1.00 89.56 71 LEU A C 1
ATOM 574 O O . LEU A 1 71 ? 6.423 -9.688 12.669 1.00 89.56 71 LEU A O 1
ATOM 578 N N . GLN A 1 72 ? 7.793 -7.933 12.904 1.00 85.94 72 GLN A N 1
ATOM 579 C CA . GLN A 1 72 ? 7.741 -7.895 14.373 1.00 85.94 72 GLN A CA 1
ATOM 580 C C . GLN A 1 72 ? 6.396 -7.392 14.938 1.00 85.94 72 GLN A C 1
ATOM 582 O O . GLN A 1 72 ? 6.144 -7.571 16.128 1.00 85.94 72 GLN A O 1
ATOM 587 N N . LEU A 1 73 ? 5.520 -6.776 14.131 1.00 82.94 73 LEU A N 1
ATOM 588 C CA . LEU A 1 73 ? 4.248 -6.247 14.633 1.00 82.94 73 LEU A CA 1
ATOM 589 C C . LEU A 1 73 ? 3.272 -7.388 14.999 1.00 82.94 73 LEU A C 1
ATOM 591 O O . LEU A 1 73 ? 3.002 -8.249 14.150 1.00 82.94 73 LEU A O 1
ATOM 595 N N . PRO A 1 74 ? 2.684 -7.405 16.215 1.00 81.81 74 PRO A N 1
ATOM 596 C CA . PRO A 1 74 ? 1.797 -8.486 16.653 1.00 81.81 74 PRO A CA 1
ATOM 597 C C . PRO A 1 74 ? 0.596 -8.713 15.729 1.00 81.81 74 PRO A C 1
ATOM 599 O O . PRO A 1 74 ? 0.205 -9.854 15.488 1.00 81.81 74 PRO A O 1
ATOM 602 N N . GLU A 1 75 ? 0.026 -7.652 15.152 1.00 81.12 75 GLU A N 1
ATOM 603 C CA . GLU A 1 75 ? -1.097 -7.763 14.223 1.00 81.12 75 GLU A CA 1
ATOM 604 C C . GLU A 1 75 ? -0.690 -8.182 12.801 1.00 81.12 75 GLU A C 1
ATOM 606 O O . GLU A 1 75 ? -1.574 -8.487 11.999 1.00 81.12 75 GLU A O 1
ATOM 611 N N . VAL A 1 76 ? 0.607 -8.222 12.483 1.00 86.44 76 VAL A N 1
ATOM 612 C CA . VAL A 1 76 ? 1.141 -8.846 11.260 1.00 86.44 76 VAL A CA 1
ATOM 613 C C . VAL A 1 76 ? 1.430 -10.325 11.515 1.00 86.44 76 VAL A C 1
ATOM 615 O O . VAL A 1 76 ? 1.042 -11.159 10.699 1.00 86.44 76 VAL A O 1
ATOM 618 N N . GLN A 1 77 ? 1.989 -10.680 12.676 1.00 85.50 77 GLN A N 1
ATOM 619 C CA . GLN A 1 77 ? 2.119 -12.082 13.100 1.00 85.50 77 GLN A CA 1
ATOM 620 C C . GLN A 1 77 ? 0.758 -12.788 13.167 1.00 85.50 77 GLN A C 1
ATOM 622 O O . GLN A 1 77 ? 0.581 -13.842 12.561 1.00 85.50 77 GLN A O 1
ATOM 627 N N . ALA A 1 78 ? -0.244 -12.165 13.793 1.00 83.81 78 ALA A N 1
ATOM 628 C CA . ALA A 1 78 ? -1.617 -12.680 13.839 1.00 83.81 78 ALA A CA 1
ATOM 629 C C . ALA A 1 78 ? -2.316 -12.752 12.460 1.00 83.81 78 ALA A C 1
ATOM 631 O O . ALA A 1 78 ? -3.399 -13.326 12.350 1.00 83.81 78 ALA A O 1
ATOM 632 N N . ASP A 1 79 ? -1.726 -12.165 11.412 1.00 84.94 79 ASP A N 1
ATOM 633 C CA . ASP A 1 79 ? -2.180 -12.342 10.031 1.00 84.94 79 ASP A CA 1
ATOM 634 C C . ASP A 1 79 ? -1.425 -13.447 9.289 1.00 84.94 79 ASP A C 1
ATOM 636 O O . ASP A 1 79 ? -2.042 -14.151 8.496 1.00 84.94 79 ASP A O 1
ATOM 640 N N . LEU A 1 80 ? -0.131 -13.626 9.565 1.00 84.50 80 LEU A N 1
ATOM 641 C CA . LEU A 1 80 ? 0.701 -14.684 8.985 1.00 84.50 80 LEU A CA 1
ATOM 642 C C . LEU A 1 80 ? 0.332 -16.075 9.513 1.00 84.50 80 LEU A C 1
ATOM 644 O O . LEU A 1 80 ? 0.320 -17.030 8.743 1.00 84.50 80 LEU A O 1
ATOM 648 N N . HIS A 1 81 ? -0.017 -16.175 10.799 1.00 79.62 81 HIS A N 1
ATOM 649 C CA . HIS A 1 81 ? -0.460 -17.423 11.439 1.00 79.62 81 HIS A CA 1
ATOM 650 C C . HIS A 1 81 ? -1.975 -17.653 11.336 1.00 79.62 81 HIS A C 1
ATOM 652 O O . HIS A 1 81 ? -2.505 -18.580 11.946 1.00 79.62 81 HIS A O 1
ATOM 658 N N . ARG A 1 82 ? -2.704 -16.819 10.578 1.00 74.25 82 ARG A N 1
ATOM 659 C CA . ARG A 1 82 ? -4.129 -17.050 10.318 1.00 74.25 82 ARG A CA 1
ATOM 660 C C . ARG A 1 82 ? -4.292 -18.244 9.381 1.00 74.25 82 ARG A C 1
ATOM 662 O O . ARG A 1 82 ? -3.958 -18.148 8.203 1.00 74.25 82 ARG A O 1
ATOM 669 N N . VAL A 1 83 ? -4.937 -19.298 9.873 1.00 63.25 83 VAL A N 1
ATOM 670 C CA . VAL A 1 83 ? -5.606 -20.285 9.016 1.00 63.25 83 VAL A CA 1
ATOM 671 C C . VAL A 1 83 ? -6.690 -19.550 8.211 1.00 63.25 83 VAL A C 1
ATOM 673 O O . VAL A 1 83 ? -7.550 -18.909 8.828 1.00 63.25 83 VAL A O 1
ATOM 676 N N . PRO A 1 84 ? -6.657 -19.559 6.864 1.00 60.81 84 PRO A N 1
ATOM 677 C CA . PRO A 1 84 ? -7.764 -19.044 6.066 1.00 60.81 84 PRO A CA 1
ATOM 678 C C . PRO A 1 84 ? -9.053 -19.784 6.461 1.00 60.81 84 PRO A C 1
ATOM 680 O O . PRO A 1 84 ? -9.014 -21.007 6.561 1.00 60.81 84 PRO A O 1
ATOM 683 N N . PRO A 1 85 ? -10.174 -19.085 6.718 1.00 54.66 85 PRO A N 1
ATOM 684 C CA . PRO A 1 85 ? -11.468 -19.734 6.917 1.00 54.66 85 PRO A CA 1
ATOM 685 C C . PRO A 1 85 ? -11.802 -20.719 5.790 1.00 54.66 85 PRO A C 1
ATOM 687 O O . PRO A 1 85 ? -11.389 -20.495 4.653 1.00 54.66 85 PRO A O 1
ATOM 690 N N . ASP A 1 86 ? -12.618 -21.736 6.086 1.00 49.38 86 ASP A N 1
ATOM 691 C CA . ASP A 1 86 ? -13.211 -22.611 5.067 1.00 49.38 86 ASP A CA 1
ATOM 692 C C . ASP A 1 86 ? -14.136 -21.799 4.148 1.00 49.38 86 ASP A C 1
ATOM 694 O O . ASP A 1 86 ? -15.333 -21.600 4.399 1.00 49.38 86 ASP A O 1
ATOM 698 N N . TYR A 1 87 ? -13.533 -21.262 3.092 1.00 54.66 87 TYR A N 1
ATOM 699 C CA . TYR A 1 87 ? -14.188 -20.502 2.047 1.00 54.66 87 TYR A CA 1
ATOM 700 C C . TYR A 1 87 ? -14.847 -21.444 1.034 1.00 54.66 87 TYR A C 1
ATOM 702 O O . TYR A 1 87 ? -14.329 -22.511 0.718 1.00 54.66 87 TYR A O 1
ATOM 710 N N . ASP A 1 88 ? -15.987 -21.012 0.493 1.00 53.47 88 ASP A N 1
ATOM 711 C CA . ASP A 1 88 ? -16.657 -21.670 -0.631 1.00 53.47 88 ASP A CA 1
ATOM 712 C C . ASP A 1 88 ? -15.674 -21.801 -1.808 1.00 53.47 88 ASP A C 1
ATOM 714 O O . ASP A 1 88 ? -15.265 -20.795 -2.395 1.00 53.47 88 ASP A O 1
ATOM 718 N N . THR A 1 89 ? -15.287 -23.038 -2.135 1.00 56.66 89 THR A N 1
ATOM 719 C CA . THR A 1 89 ? -14.259 -23.374 -3.136 1.00 56.66 89 THR A CA 1
ATOM 720 C C . THR A 1 89 ? -14.622 -22.931 -4.555 1.00 56.66 89 THR A C 1
ATOM 722 O O . THR A 1 89 ? -13.749 -22.875 -5.423 1.00 56.66 89 THR A O 1
ATOM 725 N N . ASN A 1 90 ? -15.885 -22.563 -4.786 1.00 63.50 90 ASN A N 1
ATOM 726 C CA . ASN A 1 90 ? -16.383 -22.025 -6.049 1.00 63.50 90 ASN A CA 1
ATOM 727 C C . ASN A 1 90 ? -16.154 -20.504 -6.188 1.00 63.50 90 ASN A C 1
ATOM 729 O O . ASN A 1 90 ? -16.396 -19.939 -7.255 1.00 63.50 90 ASN A O 1
ATOM 733 N N . CYS A 1 91 ? -15.700 -19.818 -5.131 1.00 65.00 91 CYS A N 1
ATOM 734 C CA . CYS A 1 91 ? -15.518 -18.365 -5.101 1.00 65.00 91 CYS A CA 1
ATOM 735 C C . CYS A 1 91 ? -14.049 -17.958 -4.916 1.00 65.00 91 CYS A C 1
ATOM 737 O O . CYS A 1 91 ? -13.447 -18.221 -3.883 1.00 65.00 91 CYS A O 1
ATOM 739 N N . ILE A 1 92 ? -13.510 -17.188 -5.866 1.00 69.94 92 ILE A N 1
ATOM 740 C CA . ILE A 1 92 ? -12.225 -16.486 -5.714 1.00 69.94 92 ILE A CA 1
ATOM 741 C C . ILE A 1 92 ? -12.452 -15.253 -4.814 1.00 69.94 92 ILE A C 1
ATOM 743 O O . ILE A 1 92 ? -13.172 -14.331 -5.212 1.00 69.94 92 ILE A O 1
ATOM 747 N N . GLN A 1 93 ? -11.877 -15.223 -3.607 1.00 73.19 93 GLN A N 1
ATOM 748 C CA . GLN A 1 93 ? -12.151 -14.201 -2.580 1.00 73.19 93 GLN A CA 1
ATOM 749 C C . GLN A 1 93 ? -10.978 -13.251 -2.310 1.00 73.19 93 GLN A C 1
ATOM 751 O O . GLN A 1 93 ? -11.217 -12.108 -1.911 1.00 73.19 93 GLN A O 1
ATOM 756 N N . ASP A 1 94 ? -9.737 -13.686 -2.533 1.00 77.75 94 ASP A N 1
ATOM 757 C CA . ASP A 1 94 ? -8.508 -12.917 -2.305 1.00 77.75 94 ASP A CA 1
ATOM 758 C C . ASP A 1 94 ? -7.362 -13.383 -3.240 1.00 77.75 94 ASP A C 1
ATOM 760 O O . ASP A 1 94 ? -7.509 -14.300 -4.048 1.00 77.75 94 ASP A O 1
ATOM 764 N N . THR A 1 95 ? -6.183 -12.765 -3.142 1.00 77.81 95 THR A N 1
ATOM 765 C CA . THR A 1 95 ? -5.034 -13.017 -4.033 1.00 77.81 95 THR A CA 1
ATOM 766 C C . THR A 1 95 ? -4.314 -14.351 -3.791 1.00 77.81 95 THR A C 1
ATOM 768 O O . THR A 1 95 ? -3.290 -14.608 -4.419 1.00 77.81 95 THR A O 1
ATOM 771 N N . HIS A 1 96 ? -4.792 -15.192 -2.866 1.00 77.50 96 HIS A N 1
ATOM 772 C CA . HIS A 1 96 ? -4.292 -16.562 -2.679 1.00 77.50 96 HIS A CA 1
ATOM 773 C C . HIS A 1 96 ? -5.119 -17.618 -3.425 1.00 77.50 96 HIS A C 1
ATOM 775 O O . HIS A 1 96 ? -4.611 -18.713 -3.657 1.00 77.50 96 HIS A O 1
ATOM 781 N N . ASP A 1 97 ? -6.329 -17.264 -3.866 1.00 77.19 97 ASP A N 1
ATOM 782 C CA . ASP A 1 97 ? -7.229 -18.145 -4.623 1.00 77.19 97 ASP A CA 1
ATOM 783 C C . ASP A 1 97 ? -6.929 -18.130 -6.131 1.00 77.19 97 ASP A C 1
ATOM 785 O O . ASP A 1 97 ? -7.398 -18.986 -6.886 1.00 77.19 97 ASP A O 1
ATOM 789 N N . GLY A 1 98 ? -6.135 -17.162 -6.591 1.00 81.25 98 GLY A N 1
ATOM 790 C CA . GLY A 1 98 ? -5.661 -17.093 -7.969 1.00 81.25 98 GLY A CA 1
ATOM 791 C C . GLY A 1 98 ? -4.807 -18.310 -8.347 1.00 81.25 98 GLY A C 1
ATOM 792 O O . GLY A 1 98 ? -4.056 -18.839 -7.522 1.00 81.25 98 GLY A O 1
ATOM 793 N N . ILE A 1 99 ? -4.921 -18.777 -9.592 1.00 81.56 99 ILE A N 1
ATOM 794 C CA . ILE A 1 99 ? -4.232 -19.987 -10.077 1.00 81.56 99 ILE A CA 1
ATOM 795 C C . ILE A 1 99 ? -2.707 -19.874 -9.936 1.00 81.56 99 ILE A C 1
ATOM 797 O O . ILE A 1 99 ? -2.065 -20.846 -9.539 1.00 81.56 99 ILE A O 1
ATOM 801 N N . PHE A 1 100 ? -2.122 -18.694 -10.165 1.00 83.25 100 PHE A N 1
ATOM 802 C CA . PHE A 1 100 ? -0.684 -18.477 -9.977 1.00 83.25 100 PHE A CA 1
ATOM 803 C C . PHE A 1 100 ? -0.264 -18.678 -8.513 1.00 83.25 100 PHE A C 1
ATOM 805 O O . PHE A 1 100 ? 0.741 -19.330 -8.233 1.00 83.25 100 PHE A O 1
ATOM 812 N N . ALA A 1 101 ? -1.065 -18.187 -7.562 1.00 80.50 101 ALA A N 1
ATOM 813 C CA . ALA A 1 101 ? -0.805 -18.377 -6.138 1.00 80.50 101 ALA A CA 1
ATOM 814 C C . ALA A 1 101 ? -0.957 -19.842 -5.701 1.00 80.50 101 ALA A C 1
ATOM 816 O O . ALA A 1 101 ? -0.159 -20.308 -4.884 1.00 80.50 101 ALA A O 1
ATOM 817 N N . ARG A 1 102 ? -1.963 -20.557 -6.226 1.00 79.94 102 ARG A N 1
ATOM 818 C CA . ARG A 1 102 ? -2.226 -21.975 -5.915 1.00 79.94 102 ARG A CA 1
ATOM 819 C C . ARG A 1 102 ? -1.178 -22.924 -6.491 1.00 79.94 102 ARG A C 1
ATOM 821 O O . ARG A 1 102 ? -0.744 -23.827 -5.784 1.00 79.94 102 ARG A O 1
ATOM 828 N N . ASN A 1 103 ? -0.737 -22.695 -7.727 1.00 81.62 103 ASN A N 1
ATOM 829 C CA . ASN A 1 103 ? 0.171 -23.608 -8.427 1.00 81.62 103 ASN A CA 1
ATOM 830 C C . ASN A 1 103 ? 1.662 -23.352 -8.132 1.00 81.62 103 ASN A C 1
ATOM 832 O O . ASN A 1 103 ? 2.496 -24.203 -8.434 1.00 81.62 103 ASN A O 1
ATOM 836 N N . HIS A 1 104 ? 2.029 -22.199 -7.564 1.00 79.44 104 HIS A N 1
ATOM 837 C CA . HIS A 1 104 ? 3.424 -21.894 -7.237 1.00 79.44 104 HIS A CA 1
ATOM 838 C C . HIS A 1 104 ? 3.875 -22.623 -5.951 1.00 79.44 104 HIS A C 1
ATOM 840 O O . HIS A 1 104 ? 3.326 -22.329 -4.882 1.00 79.44 104 HIS A O 1
ATOM 846 N N . PRO A 1 105 ? 4.916 -23.488 -5.998 1.00 74.94 105 PRO A N 1
ATOM 847 C CA . PRO A 1 105 ? 5.243 -24.443 -4.928 1.00 74.94 105 PRO A CA 1
ATOM 848 C C . PRO A 1 105 ? 5.368 -23.864 -3.514 1.00 74.94 105 PRO A C 1
ATOM 850 O O . PRO A 1 105 ? 5.002 -24.517 -2.540 1.00 74.94 105 PRO A O 1
ATOM 853 N N . ASP A 1 106 ? 5.871 -22.634 -3.387 1.00 75.50 106 ASP A N 1
ATOM 854 C CA . ASP A 1 106 ? 6.053 -21.988 -2.087 1.00 75.50 106 ASP A CA 1
ATOM 855 C C . ASP A 1 106 ? 4.948 -20.976 -1.706 1.00 75.50 106 ASP A C 1
ATOM 857 O O . ASP A 1 106 ? 4.823 -20.656 -0.524 1.00 75.50 106 ASP A O 1
ATOM 861 N N . PHE A 1 107 ? 4.109 -20.468 -2.629 1.00 75.31 107 PHE A N 1
ATOM 862 C CA . PHE A 1 107 ? 3.190 -19.349 -2.297 1.00 75.31 107 PHE A CA 1
ATOM 863 C C . PHE A 1 107 ? 2.014 -19.756 -1.392 1.00 75.31 107 PHE A C 1
ATOM 865 O O . PHE A 1 107 ? 1.350 -18.881 -0.824 1.00 75.31 107 PHE A O 1
ATOM 872 N N . GLN A 1 108 ? 1.784 -21.058 -1.214 1.00 70.06 108 GLN A N 1
ATOM 873 C CA . GLN A 1 108 ? 0.818 -21.622 -0.266 1.00 70.06 108 GLN A CA 1
ATOM 874 C C . GLN A 1 108 ? 1.344 -21.689 1.180 1.00 70.06 108 GLN A C 1
ATOM 876 O O . GLN A 1 108 ? 0.573 -21.900 2.112 1.00 70.06 108 GLN A O 1
ATOM 881 N N . ARG A 1 109 ? 2.649 -21.493 1.405 1.00 73.25 109 AR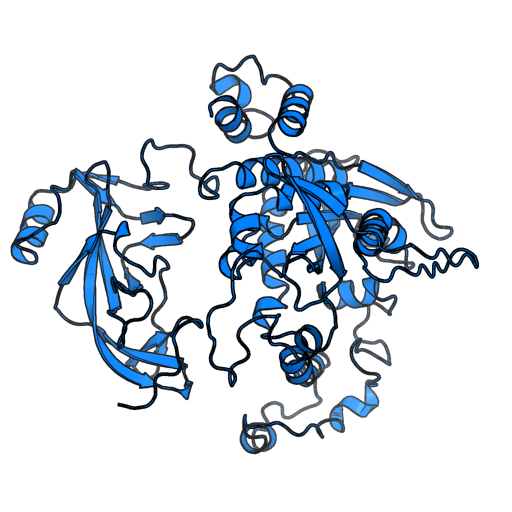G A N 1
ATOM 882 C CA . ARG A 1 109 ? 3.275 -21.650 2.726 1.00 73.25 109 ARG A CA 1
ATOM 883 C C . ARG A 1 109 ? 3.150 -20.354 3.531 1.00 73.25 109 ARG A C 1
ATOM 885 O O . ARG A 1 109 ? 3.525 -19.289 3.048 1.00 73.25 109 ARG A O 1
ATOM 892 N N . ALA A 1 110 ? 2.695 -20.437 4.784 1.00 67.00 110 ALA A N 1
ATOM 893 C CA . ALA A 1 110 ? 2.535 -19.270 5.666 1.00 67.00 110 ALA A CA 1
ATOM 894 C C . ALA A 1 110 ? 3.844 -18.475 5.871 1.00 67.00 110 ALA A C 1
ATOM 896 O O . ALA A 1 110 ? 3.831 -17.246 5.937 1.00 67.00 110 ALA A O 1
ATOM 897 N N . THR A 1 111 ? 4.987 -19.171 5.893 1.00 76.12 111 THR A N 1
ATOM 898 C CA . THR A 1 111 ? 6.335 -18.587 5.993 1.00 76.12 111 THR A CA 1
ATOM 899 C C . THR A 1 111 ? 6.869 -17.991 4.684 1.00 76.12 111 THR A C 1
ATOM 901 O O . THR A 1 111 ? 7.988 -17.477 4.684 1.00 76.12 111 THR A O 1
ATOM 904 N N . TYR A 1 112 ? 6.106 -18.026 3.582 1.00 86.31 112 TYR A N 1
ATOM 905 C CA . TYR A 1 112 ? 6.490 -17.415 2.308 1.00 86.31 112 TYR A CA 1
ATOM 906 C C . TYR A 1 112 ? 5.739 -16.101 2.059 1.00 86.31 112 TYR A C 1
ATOM 908 O O . TYR A 1 112 ? 4.513 -16.043 1.911 1.00 86.31 112 TYR A O 1
ATOM 916 N N . LEU A 1 113 ? 6.502 -15.015 2.011 1.00 91.38 113 LEU A N 1
ATOM 917 C CA . LEU A 1 113 ? 6.015 -13.647 1.930 1.00 91.38 113 LEU A CA 1
ATOM 918 C C . LEU A 1 113 ? 5.741 -13.256 0.471 1.00 91.38 113 LEU A C 1
ATOM 920 O O . LEU A 1 113 ? 6.648 -13.193 -0.361 1.00 91.38 113 LEU A O 1
ATOM 924 N N . LYS A 1 114 ? 4.474 -12.967 0.166 1.00 90.75 114 LYS A N 1
ATOM 925 C CA . LYS A 1 114 ? 3.999 -12.469 -1.131 1.00 90.75 114 LYS A CA 1
ATOM 926 C C . LYS A 1 114 ? 4.131 -10.948 -1.152 1.00 90.75 114 LYS A C 1
ATOM 928 O O . LYS A 1 114 ? 3.333 -10.258 -0.518 1.00 90.75 114 LYS A O 1
ATOM 933 N N . ILE A 1 115 ? 5.143 -10.417 -1.835 1.00 93.69 115 ILE A N 1
ATOM 934 C CA . ILE A 1 115 ? 5.409 -8.973 -1.877 1.00 93.69 115 ILE A CA 1
ATOM 935 C C . ILE A 1 115 ? 4.762 -8.345 -3.115 1.00 93.69 115 ILE A C 1
ATOM 937 O O . ILE A 1 115 ? 4.989 -8.783 -4.239 1.00 93.69 115 ILE A O 1
ATOM 941 N N . GLU A 1 116 ? 3.976 -7.293 -2.915 1.00 93.75 116 GLU A N 1
ATOM 942 C CA . GLU A 1 116 ? 3.500 -6.397 -3.972 1.00 93.75 116 GLU A CA 1
ATOM 943 C C . GLU A 1 116 ? 4.505 -5.252 -4.156 1.00 93.75 116 GLU A C 1
ATOM 945 O O . GLU A 1 116 ? 4.864 -4.601 -3.170 1.00 93.75 116 GLU A O 1
ATOM 950 N N . LEU A 1 117 ? 4.910 -4.971 -5.396 1.00 94.31 117 LEU A N 1
ATOM 951 C CA . LEU A 1 117 ? 5.599 -3.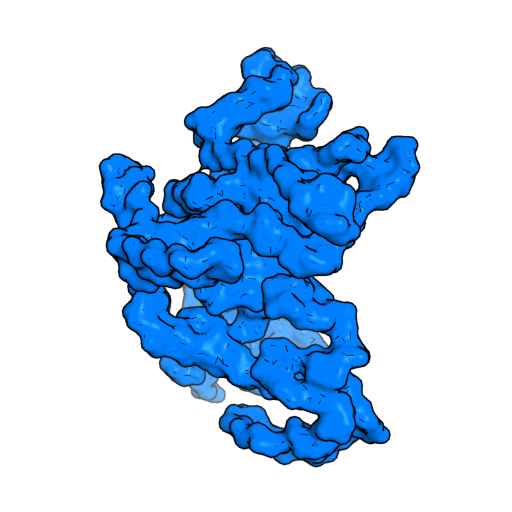737 -5.790 1.00 94.31 117 LEU A CA 1
ATOM 952 C C . LEU A 1 117 ? 4.577 -2.763 -6.388 1.00 94.31 117 LEU A C 1
ATOM 954 O O . LEU A 1 117 ? 3.804 -3.149 -7.260 1.00 94.31 117 LEU A O 1
ATOM 958 N N . ASN A 1 118 ? 4.591 -1.500 -5.969 1.00 93.06 118 ASN A N 1
ATOM 959 C CA . ASN A 1 118 ? 3.680 -0.477 -6.482 1.00 93.06 118 ASN A CA 1
ATOM 960 C C . ASN A 1 118 ? 4.441 0.807 -6.850 1.00 93.06 118 ASN A C 1
ATOM 962 O O . ASN A 1 118 ? 5.296 1.241 -6.074 1.00 93.06 118 ASN A O 1
ATOM 966 N N . SER A 1 119 ? 4.151 1.424 -7.996 1.00 91.69 119 SER A N 1
ATOM 967 C CA . SER A 1 119 ? 4.824 2.648 -8.455 1.00 91.69 119 SER A CA 1
ATOM 968 C C . SER A 1 119 ? 3.854 3.706 -8.994 1.00 91.69 119 SER A C 1
ATOM 970 O O . SER A 1 119 ? 2.936 3.413 -9.757 1.00 91.69 119 SER A O 1
ATOM 972 N N . ASP A 1 120 ? 4.054 4.957 -8.576 1.00 90.50 120 ASP A N 1
ATOM 973 C CA . ASP A 1 120 ? 3.208 6.110 -8.922 1.00 90.50 120 ASP A CA 1
ATOM 974 C C . ASP A 1 120 ? 4.027 7.412 -8.774 1.00 90.50 120 ASP A C 1
ATOM 976 O O . ASP A 1 120 ? 5.045 7.434 -8.069 1.00 90.50 120 ASP A O 1
ATOM 980 N N . ASP A 1 121 ? 3.631 8.503 -9.438 1.00 89.88 121 ASP A N 1
ATOM 981 C CA . ASP A 1 121 ? 4.304 9.804 -9.315 1.00 89.88 121 ASP A CA 1
ATOM 982 C C . ASP A 1 121 ? 3.440 10.897 -8.688 1.00 89.88 121 ASP A C 1
ATOM 984 O O . ASP A 1 121 ? 2.222 10.965 -8.836 1.00 89.88 121 ASP A O 1
ATOM 988 N N . LEU A 1 122 ? 4.107 11.783 -7.954 1.00 90.50 122 LEU A N 1
ATOM 989 C CA . LEU A 1 122 ? 3.473 12.872 -7.241 1.00 90.50 122 LEU A CA 1
ATOM 990 C C . LEU A 1 122 ? 4.263 14.162 -7.411 1.00 90.50 122 LEU A C 1
ATOM 992 O O . LEU A 1 122 ? 5.457 14.243 -7.115 1.00 90.50 122 LEU A O 1
ATOM 996 N N . THR A 1 123 ? 3.552 15.217 -7.796 1.00 89.06 123 THR A N 1
ATOM 997 C CA . THR A 1 123 ? 4.067 16.582 -7.722 1.00 89.06 123 THR A CA 1
ATOM 998 C C . THR A 1 123 ? 3.740 17.199 -6.367 1.00 89.06 123 THR A C 1
ATOM 1000 O O . THR A 1 123 ? 2.577 17.304 -5.980 1.00 89.06 123 THR A O 1
ATOM 1003 N N . VAL A 1 124 ? 4.781 17.625 -5.653 1.00 85.12 124 VAL A N 1
ATOM 1004 C CA . VAL A 1 124 ? 4.694 18.383 -4.397 1.00 85.12 124 VAL A CA 1
ATOM 1005 C C . VAL A 1 124 ? 5.206 19.805 -4.614 1.00 85.12 124 VAL A C 1
ATOM 1007 O O . VAL A 1 124 ? 6.206 20.012 -5.302 1.00 85.12 124 VAL A O 1
ATOM 1010 N N . THR A 1 125 ? 4.542 20.801 -4.032 1.00 78.62 125 THR A N 1
ATOM 1011 C CA . THR A 1 125 ? 4.934 22.213 -4.150 1.00 78.62 125 THR A CA 1
ATOM 1012 C C . THR A 1 125 ? 5.668 22.701 -2.902 1.00 78.62 125 THR A C 1
ATOM 1014 O O . THR A 1 125 ? 5.340 22.341 -1.766 1.00 78.62 125 THR A O 1
ATOM 1017 N N . ASN A 1 126 ? 6.677 23.549 -3.104 1.00 75.38 126 ASN A N 1
ATOM 1018 C CA . ASN A 1 126 ? 7.281 24.315 -2.022 1.00 75.38 126 ASN A CA 1
ATOM 1019 C C . ASN A 1 126 ? 6.429 25.573 -1.755 1.00 75.38 126 ASN A C 1
ATOM 1021 O O . ASN A 1 126 ? 6.343 26.423 -2.637 1.00 75.38 126 ASN A O 1
ATOM 1025 N N . PRO A 1 127 ? 5.840 25.752 -0.557 1.00 68.75 127 PRO A N 1
ATOM 1026 C CA . PRO A 1 127 ? 4.955 26.883 -0.264 1.00 68.75 127 PRO A CA 1
ATOM 1027 C C . PRO A 1 127 ? 5.684 28.218 -0.022 1.00 68.75 127 PRO A C 1
ATOM 1029 O O . PRO A 1 127 ? 5.027 29.188 0.328 1.00 68.75 127 PRO A O 1
ATOM 1032 N N . ILE A 1 128 ? 7.018 28.259 -0.126 1.00 73.56 128 ILE A N 1
ATOM 1033 C CA . ILE A 1 128 ? 7.838 29.477 0.033 1.00 73.56 128 ILE A CA 1
ATOM 1034 C C . ILE A 1 128 ? 8.308 30.007 -1.330 1.00 73.56 128 ILE A C 1
ATOM 1036 O O . ILE A 1 128 ? 8.410 31.208 -1.525 1.00 73.56 128 ILE A O 1
ATOM 1040 N N . SER A 1 129 ? 8.612 29.112 -2.275 1.00 74.50 129 SER A N 1
ATOM 1041 C CA . SER A 1 129 ? 9.154 29.465 -3.603 1.00 74.50 129 SER A CA 1
ATOM 1042 C C . SER A 1 129 ? 8.234 29.078 -4.762 1.00 74.50 129 SER A C 1
ATOM 1044 O O . SER A 1 129 ? 8.641 29.159 -5.915 1.00 74.50 129 SER A O 1
ATOM 1046 N N . HIS A 1 130 ? 7.038 28.560 -4.462 1.00 75.81 130 HIS A N 1
ATOM 1047 C CA . HIS A 1 130 ? 6.051 27.988 -5.391 1.00 75.81 130 HIS A CA 1
ATOM 1048 C C . HIS A 1 130 ? 6.562 26.851 -6.303 1.00 75.81 130 HIS A C 1
ATOM 1050 O O . HIS A 1 130 ? 5.777 26.228 -7.018 1.00 75.81 130 HIS A O 1
ATOM 1056 N N . ARG A 1 131 ? 7.854 26.500 -6.230 1.00 78.62 131 ARG A N 1
ATOM 1057 C CA . ARG A 1 131 ? 8.501 25.484 -7.060 1.00 78.62 131 ARG A CA 1
ATOM 1058 C C . ARG A 1 131 ? 7.845 24.116 -6.884 1.00 78.62 131 ARG A C 1
ATOM 1060 O O . ARG A 1 131 ? 7.813 23.560 -5.783 1.00 78.62 131 ARG A O 1
ATOM 1067 N N . ALA A 1 132 ? 7.385 23.559 -7.997 1.00 83.44 132 ALA A N 1
ATOM 1068 C CA . ALA A 1 132 ? 6.942 22.179 -8.099 1.00 83.44 132 ALA A CA 1
ATOM 1069 C C . ALA A 1 132 ? 8.141 21.214 -8.152 1.00 83.44 132 ALA A C 1
ATOM 1071 O O . ALA A 1 132 ? 9.143 21.469 -8.823 1.00 83.44 132 ALA A O 1
ATOM 1072 N N . HIS A 1 133 ? 8.015 20.081 -7.466 1.00 85.50 133 HIS A N 1
ATOM 1073 C CA . HIS A 1 133 ? 8.929 18.947 -7.545 1.00 85.50 133 HIS A CA 1
ATOM 1074 C C . HIS A 1 133 ? 8.113 17.682 -7.839 1.00 85.50 133 HIS A C 1
ATOM 1076 O O . HIS A 1 133 ? 7.406 17.187 -6.962 1.00 85.50 133 HIS A O 1
ATOM 1082 N N . SER A 1 134 ? 8.206 17.161 -9.063 1.00 89.94 134 SER A N 1
ATOM 1083 C CA . SER A 1 134 ? 7.615 15.872 -9.442 1.00 89.94 134 SER A CA 1
ATOM 1084 C C . SER A 1 134 ? 8.560 14.735 -9.061 1.00 89.94 134 SER A C 1
ATOM 1086 O O . SER A 1 134 ? 9.703 14.682 -9.526 1.00 89.94 134 SER A O 1
ATOM 1088 N N . ILE A 1 135 ? 8.092 13.845 -8.191 1.00 91.69 135 ILE A N 1
ATOM 1089 C CA . ILE A 1 135 ? 8.855 12.752 -7.585 1.00 91.69 135 ILE A CA 1
ATOM 1090 C C . ILE A 1 135 ? 8.135 11.447 -7.925 1.00 91.69 135 ILE A C 1
ATOM 1092 O O . ILE A 1 135 ? 6.926 11.349 -7.741 1.00 91.69 135 ILE A O 1
ATOM 1096 N N . PHE A 1 136 ? 8.874 10.463 -8.424 1.00 92.81 136 PHE A N 1
ATOM 1097 C CA . PHE A 1 136 ? 8.385 9.108 -8.646 1.00 92.81 136 PHE A CA 1
ATOM 1098 C C . PHE A 1 136 ? 8.708 8.258 -7.418 1.00 92.81 136 PHE A C 1
ATOM 1100 O O . PHE A 1 136 ? 9.843 8.279 -6.922 1.00 92.81 136 PHE A O 1
ATOM 1107 N N . PHE A 1 137 ? 7.698 7.555 -6.915 1.00 94.06 137 PHE A N 1
ATOM 1108 C CA . PHE A 1 137 ? 7.768 6.757 -5.702 1.00 94.06 137 PHE A CA 1
ATOM 1109 C C . PHE A 1 137 ? 7.587 5.273 -6.014 1.00 94.06 137 PHE A C 1
ATOM 1111 O O . PHE A 1 137 ? 6.775 4.886 -6.852 1.00 94.06 137 PHE A O 1
ATOM 1118 N N . PHE A 1 138 ? 8.322 4.452 -5.273 1.00 94.88 138 PHE A N 1
ATOM 1119 C CA . PHE A 1 138 ? 8.181 3.005 -5.235 1.00 94.88 138 PHE A CA 1
ATOM 1120 C C . PHE A 1 138 ? 7.748 2.594 -3.832 1.00 94.88 138 PHE A C 1
ATOM 1122 O O . PHE A 1 138 ? 8.365 3.011 -2.847 1.00 94.88 138 PHE A O 1
ATOM 1129 N N . TYR A 1 139 ? 6.724 1.757 -3.737 1.00 95.62 139 TYR A N 1
ATOM 1130 C CA . TYR A 1 139 ? 6.161 1.249 -2.492 1.00 95.62 139 TYR A CA 1
ATOM 1131 C C . TYR A 1 139 ? 6.116 -0.278 -2.495 1.00 95.62 139 TYR A C 1
ATOM 1133 O O . TYR A 1 139 ? 6.039 -0.897 -3.556 1.00 95.62 139 TYR A O 1
ATOM 1141 N N . TRP A 1 140 ? 6.104 -0.877 -1.304 1.00 95.69 140 TRP A N 1
ATOM 1142 C CA . TRP A 1 140 ? 5.851 -2.302 -1.119 1.00 95.69 140 TRP A CA 1
ATOM 1143 C C . TRP A 1 140 ? 4.679 -2.565 -0.167 1.00 95.69 140 TRP A C 1
ATOM 1145 O O . TRP A 1 140 ? 4.375 -1.756 0.719 1.00 95.69 140 TRP A O 1
ATOM 1155 N N . SER A 1 141 ? 4.029 -3.716 -0.343 1.00 93.88 141 SER A N 1
ATOM 1156 C CA . SER A 1 141 ? 3.042 -4.273 0.592 1.00 93.88 141 SER A CA 1
ATOM 1157 C C . SER A 1 141 ? 3.212 -5.782 0.740 1.00 93.88 141 SER A C 1
ATOM 1159 O O . SER A 1 141 ? 3.650 -6.458 -0.186 1.00 93.88 141 SER A O 1
ATOM 1161 N N . LEU A 1 142 ? 2.830 -6.315 1.901 1.00 92.81 142 LEU A N 1
ATOM 1162 C CA . LEU A 1 142 ? 2.778 -7.754 2.160 1.00 92.81 142 LEU A CA 1
ATOM 1163 C C . LEU A 1 142 ? 1.361 -8.278 1.892 1.00 92.81 142 LEU A C 1
ATOM 1165 O O . LEU A 1 142 ? 0.421 -7.888 2.584 1.00 92.81 142 LEU A O 1
ATOM 1169 N N . LEU A 1 143 ? 1.201 -9.159 0.904 1.00 90.00 143 LEU A N 1
ATOM 1170 C CA . LEU A 1 143 ? -0.094 -9.713 0.490 1.00 90.00 143 LEU A CA 1
ATOM 1171 C C . LEU A 1 143 ? -0.641 -10.793 1.438 1.00 90.00 143 LEU A C 1
ATOM 1173 O O . LEU A 1 143 ? -1.837 -11.056 1.420 1.00 90.00 143 LEU A O 1
ATOM 1177 N N . ASN A 1 144 ? 0.196 -11.356 2.317 1.00 88.38 144 ASN A N 1
ATOM 1178 C CA . ASN A 1 144 ? -0.228 -12.265 3.393 1.00 88.38 144 ASN A CA 1
ATOM 1179 C C . ASN A 1 144 ? -1.079 -11.557 4.473 1.00 88.38 144 ASN A C 1
ATOM 1181 O O . ASN A 1 144 ? -1.762 -12.216 5.250 1.00 88.38 144 ASN A O 1
ATOM 1185 N N . VAL A 1 145 ? -1.029 -10.222 4.550 1.00 87.12 145 VAL A N 1
ATOM 1186 C CA . VAL A 1 145 ? -1.789 -9.426 5.526 1.00 87.12 145 VAL A CA 1
ATOM 1187 C C . VAL A 1 145 ? -3.271 -9.357 5.129 1.00 87.12 145 VAL A C 1
ATOM 1189 O O . VAL A 1 145 ? -3.616 -9.310 3.951 1.00 87.12 145 VAL A O 1
ATOM 1192 N N . SER A 1 146 ? -4.172 -9.311 6.108 1.00 80.44 146 SER A N 1
ATOM 1193 C CA . SER A 1 146 ? -5.624 -9.200 5.898 1.00 80.44 146 SER A CA 1
ATOM 1194 C C . SER A 1 146 ? -6.005 -8.006 5.012 1.00 80.44 146 SER A C 1
ATOM 1196 O O . SER A 1 146 ? -5.427 -6.918 5.107 1.00 80.44 146 SER A O 1
ATOM 1198 N N . ARG A 1 147 ? -7.002 -8.196 4.140 1.00 77.12 147 ARG A N 1
ATOM 1199 C CA . ARG A 1 147 ? -7.510 -7.176 3.200 1.00 77.12 147 ARG A CA 1
ATOM 1200 C C . ARG A 1 147 ? -7.866 -5.841 3.871 1.00 77.12 147 ARG A C 1
ATOM 1202 O O . ARG A 1 147 ? -7.541 -4.782 3.330 1.00 77.12 147 ARG A O 1
ATOM 1209 N N . GLU A 1 148 ? -8.460 -5.858 5.067 1.00 75.12 148 GLU A N 1
ATOM 1210 C CA . GLU A 1 148 ? -8.790 -4.643 5.823 1.00 75.12 148 GLU A CA 1
ATOM 1211 C C . GLU A 1 148 ? -7.520 -3.862 6.194 1.00 75.12 148 GLU A C 1
ATOM 1213 O O . GLU A 1 148 ? -7.465 -2.645 5.997 1.00 75.12 148 GLU A O 1
ATOM 1218 N N . LYS A 1 149 ? -6.471 -4.553 6.665 1.00 77.75 149 LYS A N 1
ATOM 1219 C CA . LYS A 1 149 ? -5.183 -3.934 7.012 1.00 77.75 149 LYS A CA 1
ATOM 1220 C C . LYS A 1 149 ? -4.411 -3.495 5.765 1.00 77.75 149 LYS A C 1
ATOM 1222 O O . LYS A 1 149 ? -3.993 -2.341 5.724 1.00 77.75 149 LYS A O 1
ATOM 1227 N N . ARG A 1 150 ? -4.328 -4.320 4.709 1.00 81.81 150 ARG A N 1
ATOM 1228 C CA . ARG A 1 150 ? -3.717 -3.948 3.410 1.00 81.81 150 ARG A CA 1
ATOM 1229 C C . ARG A 1 150 ? -4.304 -2.676 2.802 1.00 81.81 150 ARG A C 1
ATOM 1231 O O . ARG A 1 150 ? -3.588 -1.925 2.142 1.00 81.81 150 ARG A O 1
ATOM 1238 N N . SER A 1 151 ? -5.586 -2.402 3.047 1.00 78.81 151 SER A N 1
ATOM 1239 C CA . SER A 1 151 ? -6.254 -1.187 2.567 1.00 78.81 151 SER A CA 1
ATOM 1240 C C . SER A 1 151 ? -5.790 0.117 3.249 1.00 78.81 151 SER A C 1
ATOM 1242 O O . SER A 1 151 ? -6.128 1.203 2.753 1.00 78.81 151 SER A O 1
ATOM 1244 N N . LYS A 1 152 ? -5.040 0.037 4.363 1.00 80.62 152 LYS A N 1
ATOM 1245 C CA . LYS A 1 152 ? -4.518 1.184 5.127 1.00 80.62 152 LYS A CA 1
ATOM 1246 C C . LYS A 1 152 ? -3.280 1.791 4.458 1.00 80.62 152 LYS A C 1
ATOM 1248 O O . LYS A 1 152 ? -2.429 1.090 3.920 1.00 80.62 152 LYS A O 1
ATOM 1253 N N . GLN A 1 153 ? -3.112 3.110 4.593 1.00 81.56 153 GLN A N 1
ATOM 1254 C CA . GLN A 1 153 ? -1.917 3.819 4.111 1.00 81.56 153 GLN A CA 1
ATOM 1255 C C . GLN A 1 153 ? -0.609 3.320 4.767 1.00 81.56 153 GLN A C 1
ATOM 1257 O O . GLN A 1 153 ? 0.457 3.478 4.180 1.00 81.56 153 GLN A O 1
ATOM 1262 N N . THR A 1 154 ? -0.648 2.729 5.966 1.00 83.12 154 THR A N 1
ATOM 1263 C CA . THR A 1 154 ? 0.539 2.184 6.656 1.00 83.12 154 THR A CA 1
ATOM 1264 C C . THR A 1 154 ? 1.092 0.922 5.994 1.00 83.12 154 THR A C 1
ATOM 1266 O O . THR A 1 154 ? 2.306 0.763 5.913 1.00 83.12 154 THR A O 1
ATOM 1269 N N . SER A 1 155 ? 0.228 0.070 5.434 1.00 86.75 155 SER A N 1
ATOM 1270 C CA . SER A 1 155 ? 0.627 -1.155 4.723 1.00 86.75 155 SER A CA 1
ATOM 1271 C C . SER A 1 155 ? 1.259 -0.903 3.348 1.00 86.75 155 SER A C 1
ATOM 1273 O O . SER A 1 155 ? 1.835 -1.822 2.773 1.00 86.75 155 SER A O 1
ATOM 1275 N N . LYS A 1 156 ? 1.191 0.330 2.827 1.00 90.88 156 LYS A N 1
ATOM 1276 C CA . LYS A 1 156 ? 1.979 0.806 1.677 1.00 90.88 156 LYS A CA 1
ATOM 1277 C C . LYS A 1 156 ? 3.269 1.438 2.213 1.00 90.88 156 LYS A C 1
ATOM 1279 O O . LYS A 1 156 ? 3.282 2.629 2.538 1.00 90.88 156 LYS A O 1
ATOM 1284 N N . ARG A 1 157 ? 4.325 0.637 2.377 1.00 93.75 157 ARG A N 1
ATOM 1285 C CA . ARG A 1 157 ? 5.642 1.072 2.886 1.00 93.75 157 ARG A CA 1
ATOM 1286 C C . ARG A 1 157 ? 6.515 1.583 1.746 1.00 93.75 157 ARG A C 1
ATOM 1288 O O . ARG A 1 157 ? 6.288 1.227 0.597 1.00 93.75 157 ARG A O 1
ATOM 1295 N N . LEU A 1 158 ? 7.477 2.455 2.033 1.00 96.19 158 LEU A N 1
ATOM 1296 C CA . LEU A 1 158 ? 8.319 3.073 1.006 1.00 96.19 158 LEU A CA 1
ATOM 1297 C C . LEU A 1 158 ? 9.484 2.141 0.652 1.00 96.19 158 LEU A C 1
ATOM 1299 O O . LEU A 1 158 ? 10.154 1.635 1.545 1.00 96.19 158 LEU A O 1
ATOM 1303 N N . ILE A 1 159 ? 9.733 1.950 -0.644 1.00 96.94 159 ILE A N 1
ATOM 1304 C CA . ILE A 1 159 ? 10.993 1.410 -1.170 1.00 96.94 159 ILE A CA 1
ATOM 1305 C C . ILE A 1 159 ? 11.924 2.582 -1.473 1.00 96.94 159 ILE A C 1
ATOM 1307 O O . ILE A 1 159 ? 12.982 2.712 -0.868 1.00 96.94 159 ILE A O 1
ATOM 1311 N N . ALA A 1 160 ? 11.528 3.456 -2.405 1.00 95.75 160 ALA A N 1
ATOM 1312 C CA . ALA A 1 160 ? 12.401 4.498 -2.933 1.00 95.75 160 ALA A CA 1
ATOM 1313 C C . ALA A 1 160 ? 11.644 5.709 -3.492 1.00 95.75 160 ALA A C 1
ATOM 1315 O O . ALA A 1 160 ? 10.449 5.653 -3.776 1.00 95.75 160 ALA A O 1
ATOM 1316 N N . ALA A 1 161 ? 12.367 6.818 -3.643 1.00 94.75 161 ALA A N 1
ATOM 1317 C CA . ALA A 1 161 ? 11.885 8.084 -4.180 1.00 94.75 161 ALA A CA 1
ATOM 1318 C C . ALA A 1 161 ? 12.975 8.766 -5.028 1.00 94.75 161 ALA A C 1
ATOM 1320 O O . ALA A 1 161 ? 14.053 9.112 -4.526 1.00 94.75 161 ALA A O 1
ATOM 1321 N N . CYS A 1 162 ? 12.682 9.015 -6.303 1.00 92.12 162 CYS A N 1
ATOM 1322 C CA . CYS A 1 162 ? 13.572 9.678 -7.265 1.00 92.12 162 CYS A CA 1
ATOM 1323 C C . CYS A 1 162 ? 12.834 10.813 -8.007 1.00 92.12 162 CYS A C 1
ATOM 1325 O O . CYS A 1 162 ? 11.606 10.870 -7.968 1.00 92.12 162 CYS A O 1
ATOM 1327 N N . PRO A 1 163 ? 13.524 11.758 -8.669 1.00 89.69 163 PRO A N 1
ATOM 1328 C CA . PRO A 1 163 ? 12.864 12.738 -9.532 1.00 89.69 163 PRO A CA 1
ATOM 1329 C C . PRO A 1 163 ? 12.102 12.038 -10.667 1.00 89.69 163 PRO A C 1
ATOM 1331 O O . PRO A 1 163 ? 12.638 11.106 -11.261 1.00 89.69 163 PRO A O 1
ATOM 1334 N N . LYS A 1 164 ? 10.900 12.511 -11.035 1.00 90.00 164 LYS A N 1
ATOM 1335 C CA . LYS A 1 164 ? 10.071 11.876 -12.087 1.00 90.00 164 LYS A CA 1
ATOM 1336 C C . LYS A 1 164 ? 10.830 11.646 -13.400 1.00 90.00 164 LYS A C 1
ATOM 1338 O O . LYS A 1 164 ? 10.610 10.646 -14.071 1.00 90.00 164 LYS A O 1
ATOM 1343 N N . TRP A 1 165 ? 11.747 12.545 -13.757 1.00 85.25 165 TRP A N 1
ATOM 1344 C CA . TRP A 1 165 ? 12.532 12.442 -14.988 1.00 85.25 165 TRP A CA 1
ATOM 1345 C C . TRP A 1 165 ? 13.549 11.286 -15.007 1.00 85.25 165 TRP A C 1
ATOM 1347 O O . TRP A 1 165 ? 13.975 10.917 -16.096 1.00 85.25 165 TRP A O 1
ATOM 1357 N N . ALA A 1 166 ? 13.895 10.676 -13.864 1.00 84.25 166 ALA A N 1
ATOM 1358 C CA . ALA A 1 166 ? 14.790 9.508 -13.788 1.00 84.25 166 ALA A CA 1
ATOM 1359 C C . ALA A 1 166 ? 14.168 8.212 -14.355 1.00 84.25 166 ALA A C 1
ATOM 1361 O O . ALA A 1 166 ? 14.863 7.222 -14.569 1.00 84.25 166 ALA A O 1
ATOM 1362 N N . ARG A 1 167 ? 12.858 8.232 -14.636 1.00 81.25 167 ARG A N 1
ATOM 1363 C CA . ARG A 1 167 ? 12.155 7.219 -15.438 1.00 81.25 167 ARG A CA 1
ATOM 1364 C C . ARG A 1 167 ? 12.699 7.108 -16.865 1.00 81.25 167 ARG A C 1
ATOM 1366 O O . ARG A 1 167 ? 12.777 6.018 -17.420 1.00 81.25 167 ARG A O 1
ATOM 1373 N N . LYS A 1 168 ? 13.138 8.231 -17.445 1.00 71.50 168 LYS A N 1
ATOM 1374 C CA . LYS A 1 168 ? 13.776 8.238 -18.765 1.00 71.50 168 LYS A CA 1
ATOM 1375 C C . LYS A 1 168 ? 15.105 7.471 -18.726 1.00 71.50 168 LYS A C 1
ATOM 1377 O O . LYS A 1 168 ? 15.771 7.411 -17.693 1.00 71.50 168 LYS A O 1
ATOM 1382 N N . TYR A 1 169 ? 15.504 6.940 -19.882 1.00 65.75 169 TYR A N 1
ATOM 1383 C CA . TYR A 1 169 ? 16.809 6.297 -20.096 1.00 65.75 169 TYR A CA 1
ATOM 1384 C C . TYR A 1 169 ? 17.066 5.071 -19.188 1.00 65.75 169 TYR A C 1
ATOM 1386 O O . TYR A 1 169 ? 18.192 4.830 -18.757 1.00 65.75 169 TYR A O 1
ATOM 1394 N N . ASN A 1 170 ? 16.004 4.308 -18.881 1.00 63.88 170 ASN A N 1
ATOM 1395 C CA . ASN A 1 170 ? 16.026 3.007 -18.189 1.00 63.88 170 ASN A CA 1
ATOM 1396 C C . ASN A 1 170 ? 16.785 2.983 -16.837 1.00 63.88 170 ASN A C 1
ATOM 1398 O O . ASN A 1 170 ? 17.311 1.957 -16.409 1.00 63.88 170 ASN A O 1
ATOM 1402 N N . SER A 1 171 ? 16.862 4.124 -16.144 1.00 70.81 171 SER A N 1
ATOM 1403 C CA . SER A 1 171 ? 17.729 4.287 -14.962 1.00 70.81 171 SER A CA 1
ATOM 1404 C C . SER A 1 171 ? 17.060 3.957 -13.612 1.00 70.81 171 SER A C 1
ATOM 1406 O O . SER A 1 171 ? 17.620 4.175 -12.531 1.00 70.81 171 SER A O 1
ATOM 1408 N N . LEU A 1 172 ? 15.856 3.378 -13.657 1.00 81.25 172 LEU A N 1
ATOM 1409 C CA . LEU A 1 172 ? 15.089 2.978 -12.474 1.00 81.25 172 LEU A CA 1
ATOM 1410 C C . LEU A 1 172 ? 15.715 1.804 -11.711 1.00 81.25 172 LEU A C 1
ATOM 1412 O O . LEU A 1 172 ? 15.578 1.751 -10.491 1.00 81.25 172 LEU A O 1
ATOM 1416 N N . CYS A 1 173 ? 16.441 0.911 -12.390 1.00 79.75 173 CYS A N 1
ATOM 1417 C CA . CYS A 1 173 ? 17.094 -0.254 -11.784 1.00 79.75 173 CYS A CA 1
ATOM 1418 C C . CYS A 1 173 ? 17.974 0.130 -10.578 1.00 79.75 173 CYS A C 1
ATOM 1420 O O . CYS A 1 173 ? 17.768 -0.381 -9.480 1.00 79.75 173 CYS A O 1
ATOM 1422 N N . HIS A 1 174 ? 18.844 1.134 -10.728 1.00 83.69 174 HIS A N 1
ATOM 1423 C CA . HIS A 1 174 ? 19.681 1.673 -9.648 1.00 83.69 174 HIS A CA 1
ATOM 1424 C C . HIS A 1 174 ? 18.881 2.298 -8.486 1.00 83.69 174 HIS A C 1
ATOM 1426 O O . HIS A 1 174 ? 19.402 2.436 -7.380 1.00 83.69 174 HIS A O 1
ATOM 1432 N N . THR A 1 175 ? 17.625 2.696 -8.720 1.00 88.56 175 THR A N 1
ATOM 1433 C CA . THR A 1 175 ? 16.754 3.307 -7.700 1.00 88.56 175 THR A CA 1
ATOM 1434 C C . THR A 1 175 ? 16.116 2.263 -6.780 1.00 88.56 175 THR A C 1
ATOM 1436 O O . THR A 1 175 ? 15.882 2.560 -5.609 1.00 88.56 175 THR A O 1
ATOM 1439 N N . ILE A 1 176 ? 15.857 1.053 -7.292 1.00 90.94 176 ILE A N 1
ATOM 1440 C CA . ILE A 1 176 ? 15.204 -0.055 -6.567 1.00 90.94 176 ILE A CA 1
ATOM 1441 C C . ILE A 1 176 ? 16.141 -1.239 -6.268 1.00 90.94 176 ILE A C 1
ATOM 1443 O O . ILE A 1 176 ? 15.684 -2.267 -5.779 1.00 90.94 176 ILE A O 1
ATOM 1447 N N . ASP A 1 177 ? 17.440 -1.092 -6.530 1.00 90.38 177 ASP A N 1
ATOM 1448 C CA . ASP A 1 177 ? 18.467 -2.134 -6.391 1.00 90.38 177 ASP A CA 1
ATOM 1449 C C . ASP A 1 177 ? 18.449 -2.827 -5.012 1.00 90.38 177 ASP A C 1
ATOM 1451 O O . ASP A 1 177 ? 18.354 -4.046 -4.937 1.00 90.38 177 ASP A O 1
ATOM 1455 N N . ASP A 1 178 ? 18.387 -2.061 -3.916 1.00 93.94 178 ASP A N 1
ATOM 1456 C CA . ASP A 1 178 ? 18.272 -2.570 -2.532 1.00 93.94 178 ASP A CA 1
ATOM 1457 C C . ASP A 1 178 ? 17.036 -3.473 -2.314 1.00 93.94 178 ASP A C 1
ATOM 1459 O O . ASP A 1 178 ? 17.115 -4.513 -1.654 1.00 93.94 178 ASP A O 1
ATOM 1463 N N . PHE A 1 179 ? 15.904 -3.129 -2.936 1.00 95.00 179 PHE A N 1
ATOM 1464 C CA . PHE A 1 179 ? 14.693 -3.950 -2.905 1.00 95.00 179 PHE A CA 1
ATOM 1465 C C . PHE A 1 179 ? 14.850 -5.216 -3.748 1.00 95.00 179 PHE A C 1
ATOM 1467 O O . PHE A 1 179 ? 14.493 -6.296 -3.283 1.00 95.00 179 PHE A O 1
ATOM 1474 N N . LEU A 1 180 ? 15.431 -5.119 -4.947 1.00 90.75 180 LEU A N 1
ATOM 1475 C CA . LEU A 1 180 ? 15.693 -6.287 -5.791 1.00 90.75 180 LEU A CA 1
ATOM 1476 C C . LEU A 1 180 ? 16.684 -7.250 -5.118 1.00 90.75 180 LEU A C 1
ATOM 1478 O O . LEU A 1 180 ? 16.436 -8.456 -5.098 1.00 90.75 180 LEU A O 1
ATOM 1482 N N . MET A 1 181 ? 17.756 -6.744 -4.503 1.00 89.00 181 MET A N 1
ATOM 1483 C CA . MET A 1 181 ? 18.680 -7.539 -3.687 1.00 89.00 181 MET A CA 1
ATOM 1484 C C . MET A 1 181 ? 17.944 -8.242 -2.539 1.00 89.00 181 MET A C 1
ATOM 1486 O O . MET A 1 181 ? 18.100 -9.450 -2.367 1.00 89.00 181 MET A O 1
ATOM 1490 N N . GLY A 1 182 ? 17.090 -7.525 -1.802 1.00 91.00 182 GLY A N 1
ATOM 1491 C CA . GLY A 1 182 ? 16.317 -8.108 -0.705 1.00 91.00 182 GLY A CA 1
ATOM 1492 C C . GLY A 1 182 ? 15.270 -9.141 -1.146 1.00 91.00 182 GLY A C 1
ATOM 1493 O O . GLY A 1 182 ? 15.105 -10.155 -0.475 1.00 91.00 182 GLY A O 1
ATOM 1494 N N . ILE A 1 183 ? 14.613 -8.954 -2.296 1.00 90.12 183 ILE A N 1
ATOM 1495 C CA . ILE A 1 183 ? 13.722 -9.968 -2.891 1.00 90.12 183 ILE A CA 1
ATOM 1496 C C . ILE A 1 183 ? 14.511 -11.227 -3.283 1.00 90.12 183 ILE A C 1
ATOM 1498 O O . ILE A 1 183 ? 14.057 -12.337 -3.016 1.00 90.12 183 ILE A O 1
ATOM 1502 N N . ASN A 1 184 ? 15.718 -11.085 -3.842 1.00 84.50 184 ASN A N 1
ATOM 1503 C CA . ASN A 1 184 ? 16.585 -12.236 -4.119 1.00 84.50 184 ASN A CA 1
ATOM 1504 C C . ASN A 1 184 ? 17.042 -12.939 -2.821 1.00 84.50 184 ASN A C 1
ATOM 1506 O O . ASN A 1 184 ? 17.061 -14.169 -2.777 1.00 84.50 184 ASN A O 1
ATOM 1510 N N . GLN A 1 185 ? 17.331 -12.190 -1.750 1.00 84.94 185 GLN A N 1
ATOM 1511 C CA . GLN A 1 185 ? 17.670 -12.725 -0.420 1.00 84.94 185 GLN A CA 1
ATOM 1512 C C . GLN A 1 185 ? 16.474 -13.358 0.330 1.00 84.94 185 GLN A C 1
ATOM 1514 O O . GLN A 1 185 ? 16.679 -14.067 1.311 1.00 84.94 185 GLN A O 1
ATOM 1519 N N . LEU A 1 186 ? 15.237 -13.142 -0.121 1.00 86.81 186 LEU A N 1
ATOM 1520 C CA . LEU A 1 186 ? 14.051 -13.857 0.368 1.00 86.81 186 LEU A CA 1
ATOM 1521 C C . LEU A 1 186 ? 13.784 -15.169 -0.393 1.00 86.81 186 LEU A C 1
ATOM 1523 O O . LEU A 1 186 ? 13.020 -16.008 0.086 1.00 86.81 186 LEU A O 1
ATOM 1527 N N . SER A 1 187 ? 14.357 -15.333 -1.588 1.00 79.44 187 SER A N 1
ATOM 1528 C CA . SER A 1 187 ? 13.957 -16.394 -2.514 1.00 79.44 187 SER A CA 1
ATOM 1529 C C . SER A 1 187 ? 14.495 -17.777 -2.124 1.00 79.44 187 SER A C 1
ATOM 1531 O O . SER A 1 187 ? 15.692 -17.987 -1.912 1.00 79.44 187 SER A O 1
ATOM 1533 N N . SER A 1 188 ? 13.602 -18.772 -2.117 1.00 61.91 188 SER A N 1
ATOM 1534 C CA . SER A 1 188 ? 13.944 -20.177 -1.852 1.00 61.91 188 SER A CA 1
ATOM 1535 C C . SER A 1 188 ? 14.889 -20.780 -2.906 1.00 61.91 188 SER A C 1
ATOM 1537 O O . SER A 1 188 ? 15.641 -21.709 -2.596 1.00 61.91 188 SER A O 1
ATOM 1539 N N . THR A 1 189 ? 14.891 -20.236 -4.129 1.00 57.84 189 THR A N 1
ATOM 1540 C CA . THR A 1 189 ? 15.649 -20.719 -5.298 1.00 57.84 189 THR A CA 1
ATOM 1541 C C . THR A 1 189 ? 16.388 -19.581 -6.025 1.00 57.84 189 THR A C 1
ATOM 1543 O O . THR A 1 189 ? 16.130 -19.298 -7.196 1.00 57.84 189 THR A O 1
ATOM 1546 N N . GLY A 1 190 ? 17.301 -18.893 -5.334 1.00 49.31 190 GLY A N 1
ATOM 1547 C CA . GLY A 1 190 ? 17.981 -17.708 -5.871 1.00 49.31 190 GLY A CA 1
ATOM 1548 C C . GLY A 1 190 ? 18.915 -17.975 -7.063 1.00 49.31 190 GLY A C 1
ATOM 1549 O O . GLY A 1 190 ? 19.816 -18.816 -7.005 1.00 49.31 190 GLY A O 1
ATOM 1550 N N . SER A 1 191 ? 18.754 -17.206 -8.143 1.00 42.78 191 SER A N 1
ATOM 1551 C CA . SER A 1 191 ? 19.682 -17.172 -9.286 1.00 42.78 191 SER A CA 1
ATOM 1552 C C . SER A 1 191 ? 19.729 -15.784 -9.914 1.00 42.78 191 SER A C 1
ATOM 1554 O O . SER A 1 191 ? 18.795 -15.365 -10.597 1.00 42.78 191 SER A O 1
ATOM 1556 N N . LEU A 1 192 ? 20.839 -15.071 -9.712 1.00 39.72 192 LEU A N 1
ATOM 1557 C CA . LEU A 1 192 ? 20.999 -13.715 -10.228 1.00 39.72 192 LEU A CA 1
ATOM 1558 C C . LEU A 1 192 ? 21.433 -13.729 -11.708 1.00 39.72 192 LEU A C 1
ATOM 1560 O O . LEU A 1 192 ? 22.462 -14.311 -12.056 1.00 39.72 192 LEU A O 1
ATOM 1564 N N . LYS A 1 193 ? 20.677 -13.039 -12.572 1.00 38.16 193 LYS A N 1
ATOM 1565 C CA . LYS A 1 193 ? 21.117 -12.593 -13.907 1.00 38.16 193 LYS A CA 1
ATOM 1566 C C . LYS A 1 193 ? 21.087 -11.064 -13.952 1.00 38.16 193 LYS A C 1
ATOM 1568 O O . LYS A 1 193 ? 20.068 -10.472 -14.292 1.00 38.16 193 LYS A O 1
ATOM 1573 N N . THR A 1 194 ? 22.198 -10.415 -13.621 1.00 38.91 194 THR A N 1
ATOM 1574 C CA . THR A 1 194 ? 22.374 -8.979 -13.874 1.00 38.91 194 THR A CA 1
ATOM 1575 C C . THR A 1 194 ? 22.807 -8.742 -15.318 1.00 38.91 194 THR A C 1
ATOM 1577 O O . THR A 1 194 ? 23.715 -9.406 -15.811 1.00 38.91 194 THR A O 1
ATOM 1580 N N . ASN A 1 195 ? 22.235 -7.733 -15.982 1.00 37.69 195 ASN A N 1
ATOM 1581 C CA . ASN A 1 195 ? 22.713 -7.291 -17.304 1.00 37.69 195 ASN A CA 1
ATOM 1582 C C . ASN A 1 195 ? 24.131 -6.677 -17.244 1.00 37.69 195 ASN A C 1
ATOM 1584 O O . ASN A 1 195 ? 24.814 -6.564 -18.260 1.00 37.69 195 ASN A O 1
ATOM 1588 N N . TYR A 1 196 ? 24.610 -6.330 -16.046 1.00 40.75 196 TYR A N 1
ATOM 1589 C CA . TYR A 1 196 ? 25.985 -5.908 -15.791 1.00 40.75 196 TYR A CA 1
ATOM 1590 C C . TYR A 1 196 ? 26.884 -7.124 -15.505 1.00 40.75 196 TYR A C 1
ATOM 1592 O O . TYR A 1 196 ? 26.915 -7.626 -14.383 1.00 40.75 196 TYR A O 1
ATOM 1600 N N . LYS A 1 197 ? 27.642 -7.537 -16.535 1.00 37.41 197 LYS A N 1
ATOM 1601 C CA . LYS A 1 197 ? 28.603 -8.667 -16.589 1.00 37.41 197 LYS A CA 1
ATOM 1602 C C . LYS A 1 197 ? 28.012 -10.074 -16.366 1.00 37.41 197 LYS A C 1
ATOM 1604 O O . LYS A 1 197 ? 27.108 -10.300 -15.573 1.00 37.41 197 LYS A O 1
ATOM 1609 N N . LYS A 1 198 ? 28.603 -11.062 -17.058 1.00 35.69 198 LYS A N 1
ATOM 1610 C CA . LYS A 1 198 ? 28.305 -12.502 -16.920 1.00 35.69 198 LYS A CA 1
ATOM 1611 C C . LYS A 1 198 ? 28.772 -13.038 -15.554 1.00 35.69 198 LYS A C 1
ATOM 1613 O O . LYS A 1 198 ? 29.812 -13.685 -15.478 1.00 35.69 198 LYS A O 1
ATOM 1618 N N . ILE A 1 199 ? 28.012 -12.798 -14.487 1.00 36.34 199 ILE A N 1
ATOM 1619 C CA . ILE A 1 199 ? 28.248 -13.410 -13.170 1.00 36.34 199 ILE A CA 1
ATOM 1620 C C . ILE A 1 199 ? 26.967 -14.125 -12.728 1.00 36.34 199 ILE A C 1
ATOM 1622 O O . ILE A 1 199 ? 26.021 -13.495 -12.265 1.00 36.34 199 ILE A O 1
ATOM 1626 N N . LYS A 1 200 ? 26.934 -15.456 -12.868 1.00 36.78 200 LYS A N 1
ATOM 1627 C CA . LYS A 1 200 ? 25.902 -16.282 -12.228 1.00 36.78 200 LYS A CA 1
ATOM 1628 C C . LYS A 1 200 ? 26.234 -16.407 -10.741 1.00 36.78 200 LYS A C 1
ATOM 1630 O O . LYS A 1 200 ? 27.073 -17.228 -10.376 1.00 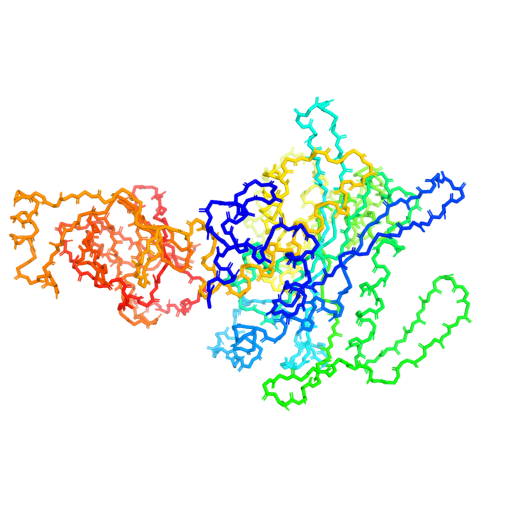36.78 200 LYS A O 1
ATOM 1635 N N . ILE A 1 201 ? 25.572 -15.625 -9.893 1.00 43.84 201 ILE A N 1
ATOM 1636 C CA . ILE A 1 201 ? 25.611 -15.849 -8.443 1.00 43.84 201 ILE A CA 1
ATOM 1637 C C . ILE A 1 201 ? 24.444 -16.771 -8.080 1.00 43.84 201 ILE A C 1
ATOM 1639 O O . ILE A 1 201 ? 23.277 -16.390 -8.202 1.00 43.84 201 ILE A O 1
ATOM 1643 N N . TYR A 1 202 ? 24.771 -17.995 -7.664 1.00 39.41 202 TYR A N 1
ATOM 1644 C CA . TYR A 1 202 ? 23.813 -18.953 -7.115 1.00 39.41 202 TYR A CA 1
ATOM 1645 C C . TYR A 1 202 ? 23.703 -18.731 -5.603 1.00 39.41 202 TYR A C 1
ATOM 1647 O O . TYR A 1 202 ? 24.668 -18.955 -4.871 1.00 39.41 202 TYR A O 1
ATOM 1655 N N . PHE A 1 203 ? 22.537 -18.299 -5.125 1.00 42.38 203 PHE A N 1
ATOM 1656 C CA . PHE A 1 203 ? 22.305 -18.077 -3.698 1.00 42.38 203 PHE A CA 1
ATOM 1657 C C . PHE A 1 203 ? 21.643 -19.311 -3.070 1.00 42.38 203 PHE A C 1
ATOM 1659 O O . PHE A 1 203 ? 20.503 -19.659 -3.375 1.00 42.38 203 PHE A O 1
ATOM 1666 N N . ARG A 1 204 ? 22.374 -19.995 -2.181 1.00 42.53 204 ARG A N 1
ATOM 1667 C CA . ARG A 1 204 ? 21.916 -21.205 -1.480 1.00 42.53 204 ARG A CA 1
ATOM 1668 C C . ARG A 1 204 ? 20.857 -20.846 -0.429 1.00 42.53 204 ARG A C 1
ATOM 1670 O O . ARG A 1 204 ? 21.231 -20.387 0.642 1.00 42.53 204 ARG A O 1
ATOM 1677 N N . LYS A 1 205 ? 19.572 -21.093 -0.737 1.00 51.72 205 LYS A N 1
ATOM 1678 C CA . LYS A 1 205 ? 18.396 -20.965 0.162 1.00 51.72 205 LYS A CA 1
ATOM 1679 C C . LYS A 1 205 ? 18.509 -19.801 1.157 1.00 51.72 205 LYS A C 1
ATOM 1681 O O . LYS A 1 205 ? 18.601 -20.017 2.365 1.00 51.72 205 LYS A O 1
ATOM 1686 N N . LEU A 1 206 ? 18.491 -18.574 0.645 1.00 68.31 206 LEU A N 1
ATOM 1687 C CA . LEU A 1 206 ? 18.401 -17.402 1.506 1.00 68.31 206 LEU A CA 1
ATOM 1688 C C . LEU A 1 206 ? 16.934 -17.168 1.880 1.00 68.31 206 LEU A C 1
ATOM 1690 O O . LEU A 1 206 ? 16.074 -16.998 1.022 1.00 68.31 206 LEU A O 1
ATOM 1694 N N . GLY A 1 207 ? 16.669 -17.202 3.180 1.00 78.88 207 GLY A N 1
ATOM 1695 C CA . GLY A 1 207 ? 15.530 -16.533 3.792 1.00 78.88 207 GLY A CA 1
ATOM 1696 C C . GLY A 1 207 ? 16.049 -15.440 4.726 1.00 78.88 207 GLY A C 1
ATOM 1697 O O . GLY A 1 207 ? 17.261 -15.299 4.918 1.00 78.88 207 GLY A O 1
ATOM 1698 N N . ILE A 1 208 ? 15.144 -14.692 5.351 1.00 86.56 208 ILE A N 1
ATOM 1699 C CA . ILE A 1 208 ? 15.490 -13.794 6.457 1.00 86.56 208 ILE A CA 1
ATOM 1700 C C . ILE A 1 208 ? 15.068 -14.423 7.783 1.00 86.56 208 ILE A C 1
ATOM 1702 O O . ILE A 1 208 ? 13.890 -14.702 8.000 1.00 86.56 208 ILE A O 1
ATOM 1706 N N . THR A 1 209 ? 16.033 -14.650 8.669 1.00 87.12 209 THR A N 1
ATOM 1707 C CA . THR A 1 209 ? 15.775 -15.032 10.061 1.00 87.12 209 THR A CA 1
ATOM 1708 C C . THR A 1 209 ? 15.601 -13.769 10.894 1.00 87.12 209 THR A C 1
ATOM 1710 O O . THR A 1 209 ? 16.412 -12.845 10.806 1.00 87.12 209 THR A O 1
ATOM 1713 N N . ILE A 1 210 ? 14.518 -13.706 11.665 1.00 86.50 210 ILE A N 1
ATOM 1714 C CA . ILE A 1 210 ? 14.168 -12.571 12.522 1.00 86.50 210 ILE A CA 1
ATOM 1715 C C . ILE A 1 210 ? 13.842 -13.126 13.904 1.00 86.50 210 ILE A C 1
ATOM 1717 O O . ILE A 1 210 ? 13.001 -14.017 14.019 1.00 86.50 210 ILE A O 1
ATOM 1721 N N . ASN A 1 211 ? 14.458 -12.570 14.945 1.00 82.75 211 ASN A N 1
ATOM 1722 C CA . ASN A 1 211 ? 14.063 -12.880 16.311 1.00 82.75 211 ASN A CA 1
ATOM 1723 C C . ASN A 1 211 ? 12.727 -12.191 16.630 1.00 82.75 211 ASN A C 1
ATOM 1725 O O . ASN A 1 211 ? 12.616 -10.964 16.560 1.00 82.75 211 ASN A O 1
ATOM 1729 N N . ILE A 1 212 ? 11.705 -12.980 16.952 1.00 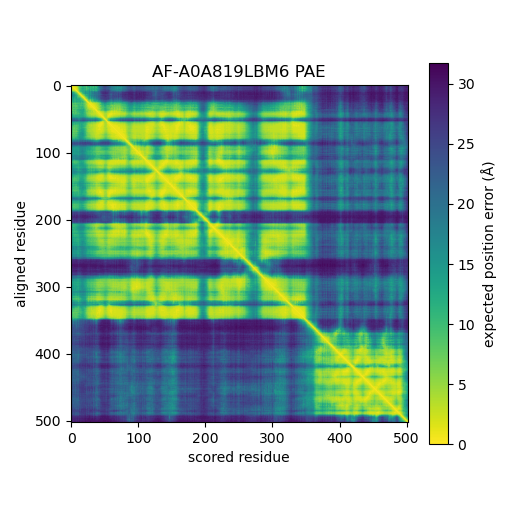81.06 212 ILE A N 1
ATOM 1730 C CA . ILE A 1 212 ? 10.361 -12.524 17.306 1.00 81.06 212 ILE A CA 1
ATOM 1731 C C . ILE A 1 212 ? 10.042 -13.084 18.692 1.00 81.06 212 ILE A C 1
ATOM 1733 O O . ILE A 1 212 ? 9.884 -14.292 18.879 1.00 81.06 212 ILE A O 1
ATOM 1737 N N . ASN A 1 213 ? 9.953 -12.191 19.680 1.00 76.12 213 ASN A N 1
ATOM 1738 C CA . ASN A 1 213 ? 9.703 -12.527 21.086 1.00 76.12 213 ASN A CA 1
ATOM 1739 C C . ASN A 1 213 ? 10.663 -13.608 21.633 1.00 76.12 213 ASN A C 1
ATOM 1741 O O . ASN A 1 213 ? 10.231 -14.526 22.326 1.00 76.12 213 ASN A O 1
ATOM 1745 N N . GLY A 1 214 ? 11.951 -13.533 21.279 1.00 78.69 214 GLY A N 1
ATOM 1746 C CA . GLY A 1 214 ? 12.978 -14.504 21.671 1.00 78.69 214 GLY A CA 1
ATOM 1747 C C . GLY A 1 214 ? 13.162 -15.676 20.701 1.00 78.69 214 GLY A C 1
ATOM 1748 O O . GLY A 1 214 ? 14.213 -16.309 20.736 1.00 78.69 214 GLY A O 1
ATOM 1749 N N . ASN A 1 215 ? 12.210 -15.938 19.799 1.00 84.88 215 ASN A N 1
ATOM 1750 C CA . ASN A 1 215 ? 12.254 -17.073 18.872 1.00 84.88 215 ASN A CA 1
ATOM 1751 C C . ASN A 1 215 ? 12.766 -16.649 17.491 1.00 84.88 215 ASN A C 1
ATOM 1753 O O . ASN A 1 215 ? 12.213 -15.734 16.884 1.00 84.88 215 ASN A O 1
ATOM 1757 N N . ASP A 1 216 ? 13.766 -17.345 16.954 1.00 88.31 216 ASP A N 1
ATOM 1758 C CA . ASP A 1 216 ? 14.266 -17.097 15.600 1.00 88.31 216 ASP A CA 1
ATOM 1759 C C . ASP A 1 216 ? 13.351 -17.735 14.544 1.00 88.31 216 ASP A C 1
ATOM 1761 O O . ASP A 1 216 ? 13.287 -18.956 14.395 1.00 88.31 216 ASP A O 1
ATOM 1765 N N . VAL A 1 217 ? 12.645 -16.896 13.782 1.00 87.00 217 VAL A N 1
ATOM 1766 C CA . VAL A 1 217 ? 11.722 -17.324 12.721 1.00 87.00 217 VAL A CA 1
ATOM 1767 C C . VAL A 1 217 ? 12.308 -16.979 11.355 1.00 87.00 217 VAL A C 1
ATOM 1769 O O . VAL A 1 217 ? 12.577 -15.814 11.059 1.00 87.00 217 VAL A O 1
ATOM 1772 N N . THR A 1 218 ? 12.483 -17.988 10.499 1.00 88.81 218 THR A N 1
ATOM 1773 C CA . THR A 1 218 ? 12.980 -17.808 9.126 1.00 88.81 218 THR A CA 1
ATOM 1774 C C . THR A 1 218 ? 11.830 -17.684 8.133 1.00 88.81 218 THR A C 1
ATOM 1776 O O . THR A 1 218 ? 11.053 -18.623 7.945 1.00 88.81 218 THR A O 1
ATOM 1779 N N . TYR A 1 219 ? 11.765 -16.541 7.453 1.00 89.06 219 TYR A N 1
ATOM 1780 C CA . TYR A 1 219 ? 10.831 -16.273 6.364 1.00 89.06 219 TYR A CA 1
ATOM 1781 C C . TYR A 1 219 ? 11.519 -16.363 5.004 1.00 89.06 219 TYR A C 1
ATOM 1783 O O . TYR A 1 219 ? 12.630 -15.868 4.817 1.00 89.06 219 TYR A O 1
ATOM 1791 N N . PHE A 1 220 ? 10.808 -16.929 4.038 1.00 89.38 220 PHE A N 1
ATOM 1792 C CA . PHE A 1 220 ? 11.137 -16.856 2.616 1.00 89.38 220 PHE A CA 1
ATOM 1793 C C . PHE A 1 220 ? 10.146 -15.909 1.926 1.00 89.38 220 PHE A C 1
ATOM 1795 O O . PHE A 1 220 ? 9.226 -15.395 2.564 1.00 89.38 220 PHE A O 1
ATOM 1802 N N . GLY A 1 221 ? 10.297 -15.637 0.636 1.00 89.50 221 GLY A N 1
ATOM 1803 C CA . GLY A 1 221 ? 9.384 -14.748 -0.073 1.00 89.50 221 GLY A CA 1
ATOM 1804 C C . GLY A 1 221 ? 9.791 -14.436 -1.504 1.00 89.50 221 GLY A C 1
ATOM 1805 O O . GLY A 1 221 ? 10.858 -14.821 -1.977 1.00 89.50 221 GLY A O 1
ATOM 1806 N N . GLY A 1 222 ? 8.925 -13.699 -2.190 1.00 88.81 222 GLY A N 1
ATOM 1807 C CA . GLY A 1 222 ? 9.167 -13.253 -3.556 1.00 88.81 222 GLY A CA 1
ATOM 1808 C C . GLY A 1 222 ? 8.244 -12.114 -3.971 1.00 88.81 222 GLY A C 1
ATOM 1809 O O . GLY A 1 222 ? 7.224 -11.842 -3.331 1.00 88.81 222 GLY A O 1
ATOM 1810 N N . LEU A 1 223 ? 8.608 -11.455 -5.069 1.00 90.38 223 LEU A N 1
ATOM 1811 C CA . LEU A 1 223 ? 7.725 -10.525 -5.761 1.00 90.38 223 LEU A CA 1
ATOM 1812 C C . LEU A 1 223 ? 6.552 -11.319 -6.358 1.00 90.38 223 LEU A C 1
ATOM 1814 O O . LEU A 1 223 ? 6.763 -12.219 -7.164 1.00 90.38 223 LEU A O 1
ATOM 1818 N N . PHE A 1 224 ? 5.332 -10.997 -5.937 1.00 89.31 224 PHE A N 1
ATOM 1819 C CA . PHE A 1 224 ? 4.104 -11.650 -6.392 1.00 89.31 224 PHE A CA 1
ATOM 1820 C C . PHE A 1 224 ? 3.452 -10.895 -7.556 1.00 89.31 224 PHE A C 1
ATOM 1822 O O . PHE A 1 224 ? 2.945 -11.516 -8.483 1.00 89.31 224 PHE A O 1
ATOM 1829 N N . ILE A 1 225 ? 3.464 -9.558 -7.515 1.00 88.50 225 ILE A N 1
ATOM 1830 C CA . ILE A 1 225 ? 2.874 -8.697 -8.549 1.00 88.50 225 ILE A CA 1
ATOM 1831 C C . ILE A 1 225 ? 3.540 -7.312 -8.552 1.00 88.50 225 ILE A C 1
ATOM 1833 O O . ILE A 1 225 ? 3.962 -6.818 -7.500 1.00 88.50 225 ILE A O 1
ATOM 1837 N N . SER A 1 226 ? 3.614 -6.676 -9.725 1.00 91.00 226 SER A N 1
ATOM 1838 C CA . SER A 1 226 ? 3.936 -5.252 -9.873 1.00 91.00 226 SER A CA 1
ATOM 1839 C C . SER A 1 226 ? 2.704 -4.479 -10.338 1.00 91.00 226 SER A C 1
ATOM 1841 O O . SER A 1 226 ? 1.956 -4.961 -11.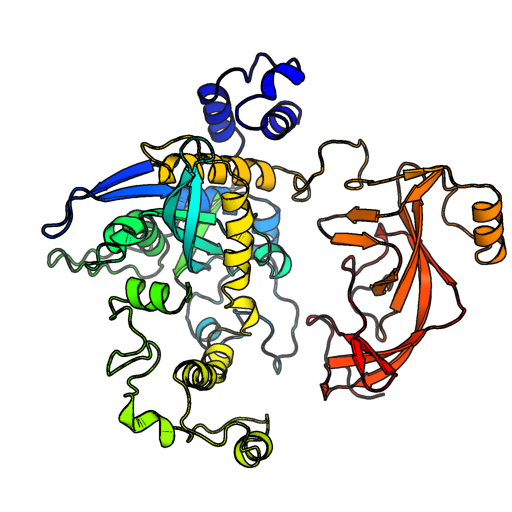183 1.00 91.00 226 SER A O 1
ATOM 1843 N N . LEU A 1 227 ? 2.486 -3.293 -9.772 1.00 89.81 227 LEU A N 1
ATOM 1844 C CA . LEU A 1 227 ? 1.325 -2.439 -10.016 1.00 89.81 227 LEU A CA 1
ATOM 1845 C C . LEU A 1 227 ? 1.753 -0.975 -10.188 1.00 89.81 227 LEU A C 1
ATOM 1847 O O . LEU A 1 227 ? 2.765 -0.540 -9.641 1.00 89.81 227 LEU A O 1
ATOM 1851 N N . GLY A 1 228 ? 0.986 -0.194 -10.940 1.00 88.94 228 GLY A N 1
ATOM 1852 C CA . GLY A 1 228 ? 1.229 1.237 -11.144 1.00 88.94 228 GLY A CA 1
ATOM 1853 C C . GLY A 1 228 ? 0.286 1.835 -12.184 1.00 88.94 228 GLY A C 1
ATOM 1854 O O . GLY A 1 228 ? -0.598 1.141 -12.690 1.00 88.94 228 GLY A O 1
ATOM 1855 N N . ASP A 1 229 ? 0.471 3.112 -12.520 1.00 85.81 229 ASP A N 1
ATOM 1856 C CA . ASP A 1 229 ? -0.178 3.692 -13.701 1.00 85.81 229 ASP A CA 1
ATOM 1857 C C . ASP A 1 229 ? 0.466 3.166 -15.003 1.00 85.81 229 ASP A C 1
ATOM 1859 O O . ASP A 1 229 ? 1.563 2.603 -14.985 1.00 85.81 229 ASP A O 1
ATOM 1863 N N . TYR A 1 230 ? -0.220 3.295 -16.146 1.00 86.06 230 TYR A N 1
ATOM 1864 C CA . TYR A 1 230 ? 0.276 2.733 -17.414 1.00 86.06 230 TYR A CA 1
ATOM 1865 C C . TYR A 1 230 ? 1.689 3.238 -17.783 1.00 86.06 230 TYR A C 1
ATOM 1867 O O . TYR A 1 230 ? 2.561 2.408 -18.048 1.00 86.06 230 TYR A O 1
ATOM 1875 N N . PRO A 1 231 ? 1.972 4.557 -17.751 1.00 85.88 231 PRO A N 1
ATOM 1876 C CA . PRO A 1 231 ? 3.325 5.071 -17.930 1.00 85.88 231 PRO A CA 1
ATOM 1877 C C . PRO A 1 231 ? 4.351 4.504 -16.931 1.00 85.88 231 PRO A C 1
ATOM 1879 O O . PRO A 1 231 ? 5.463 4.181 -17.341 1.00 85.88 231 PRO A O 1
ATOM 1882 N N . ALA A 1 232 ? 4.020 4.372 -15.641 1.00 86.44 232 ALA A N 1
ATOM 1883 C CA . ALA A 1 232 ? 4.917 3.813 -14.625 1.00 86.44 232 ALA A CA 1
ATOM 1884 C C . ALA A 1 232 ? 5.235 2.334 -14.873 1.00 86.44 232 ALA A C 1
ATOM 1886 O O . ALA A 1 232 ? 6.394 1.938 -14.745 1.00 86.44 232 ALA A O 1
ATOM 1887 N N . GLN A 1 233 ? 4.238 1.536 -15.263 1.00 86.75 233 GLN A N 1
ATOM 1888 C CA . GLN A 1 233 ? 4.430 0.125 -15.601 1.00 86.75 233 GLN A CA 1
ATOM 1889 C C . GLN A 1 233 ? 5.219 -0.059 -16.900 1.00 86.75 233 GLN A C 1
ATOM 1891 O O . GLN A 1 233 ? 6.117 -0.898 -16.934 1.00 86.75 233 GLN A O 1
ATOM 1896 N N . MET A 1 234 ? 4.990 0.765 -17.928 1.00 85.81 234 MET A N 1
ATOM 1897 C CA . MET A 1 234 ? 5.841 0.744 -19.124 1.00 85.81 234 MET A CA 1
ATOM 1898 C C . MET A 1 234 ? 7.297 1.093 -18.787 1.00 85.81 234 MET A C 1
ATOM 1900 O O . MET A 1 234 ? 8.202 0.340 -19.140 1.00 85.81 234 MET A O 1
ATOM 1904 N N . SER A 1 235 ? 7.516 2.161 -18.013 1.00 83.94 235 SER A N 1
ATOM 1905 C CA . SER A 1 235 ? 8.846 2.586 -17.550 1.00 83.94 235 SER A CA 1
ATOM 1906 C C . SER A 1 235 ? 9.586 1.491 -16.768 1.00 83.94 235 SER A C 1
ATOM 1908 O O . SER A 1 235 ? 10.758 1.214 -17.016 1.00 83.94 235 SER A O 1
ATOM 1910 N N . LEU A 1 236 ? 8.890 0.839 -15.829 1.00 84.44 236 LEU A N 1
ATOM 1911 C CA . LEU A 1 236 ? 9.459 -0.167 -14.929 1.00 84.44 236 LEU A CA 1
ATOM 1912 C C . LEU A 1 236 ? 9.823 -1.480 -15.638 1.00 84.44 236 LEU A C 1
ATOM 1914 O O . LEU A 1 236 ? 10.808 -2.112 -15.264 1.00 84.44 236 LEU A O 1
ATOM 1918 N N . ASN A 1 237 ? 9.064 -1.867 -16.665 1.00 80.38 237 ASN A N 1
ATOM 1919 C CA . ASN A 1 237 ? 9.331 -3.066 -17.464 1.00 80.38 237 ASN A CA 1
ATOM 1920 C C . ASN A 1 237 ? 10.244 -2.792 -18.684 1.00 80.38 237 ASN A C 1
ATOM 1922 O O . ASN A 1 237 ? 10.496 -3.693 -19.478 1.00 80.38 237 ASN A O 1
ATOM 1926 N N . GLY A 1 238 ? 10.770 -1.567 -18.833 1.00 80.50 238 GLY A N 1
ATOM 1927 C CA . GLY A 1 238 ? 11.700 -1.193 -19.909 1.00 80.50 238 GLY A CA 1
ATOM 1928 C C . GLY A 1 238 ? 11.046 -0.899 -21.267 1.00 80.50 238 GLY A C 1
ATOM 1929 O O . GLY A 1 238 ? 11.749 -0.755 -22.267 1.00 80.50 238 GLY A O 1
ATOM 1930 N N . PHE A 1 239 ? 9.718 -0.792 -21.314 1.00 83.12 239 PHE A N 1
ATOM 1931 C CA . PHE A 1 239 ? 8.951 -0.471 -22.515 1.00 83.12 239 PHE A CA 1
ATOM 1932 C C . PHE A 1 239 ? 8.862 1.046 -22.769 1.00 83.12 239 PHE A C 1
ATOM 1934 O O . PHE A 1 239 ? 9.151 1.887 -21.913 1.00 83.12 239 PHE A O 1
ATOM 1941 N N . LYS A 1 240 ? 8.408 1.422 -23.970 1.00 83.06 240 LYS A N 1
ATOM 1942 C CA . LYS A 1 240 ? 8.190 2.822 -24.361 1.00 83.06 240 LYS A CA 1
ATOM 1943 C C . LYS A 1 240 ? 6.995 3.410 -23.597 1.00 83.06 240 LYS A C 1
ATOM 1945 O O . LYS A 1 240 ? 5.879 2.925 -23.731 1.00 83.06 240 LYS A O 1
ATOM 1950 N N . GLU A 1 241 ? 7.204 4.502 -22.857 1.00 84.50 241 GLU A N 1
ATOM 1951 C CA . GLU A 1 241 ? 6.151 5.239 -22.127 1.00 84.50 241 GLU A CA 1
ATOM 1952 C C . GLU A 1 241 ? 5.195 6.018 -23.066 1.00 84.50 241 GLU A C 1
ATOM 1954 O O . GLU A 1 241 ? 5.059 7.238 -22.964 1.00 84.50 241 GLU A O 1
ATOM 1959 N N . SER A 1 242 ? 4.550 5.348 -24.025 1.00 83.25 242 SER A N 1
ATOM 1960 C CA . SER A 1 242 ? 3.620 5.979 -24.967 1.00 83.25 242 SER A CA 1
ATOM 1961 C C . SER A 1 242 ? 2.486 5.047 -25.371 1.00 83.25 242 SER A C 1
ATOM 1963 O O . SER A 1 242 ? 2.726 3.965 -25.892 1.00 83.25 242 SER A O 1
ATOM 1965 N N . VAL A 1 243 ? 1.252 5.546 -25.252 1.00 80.56 243 VAL A N 1
ATOM 1966 C CA . VAL A 1 243 ? 0.033 4.893 -25.765 1.00 80.56 243 VAL A CA 1
ATOM 1967 C C . VAL A 1 243 ? -0.023 4.819 -27.297 1.00 80.56 243 VAL A C 1
ATOM 1969 O O . VAL A 1 243 ? -0.960 4.241 -27.824 1.00 80.56 243 VAL A O 1
ATOM 1972 N N . ALA A 1 244 ? 0.935 5.453 -27.986 1.00 82.75 244 ALA A N 1
ATOM 1973 C CA . ALA A 1 244 ? 1.143 5.422 -29.435 1.00 82.75 244 ALA A CA 1
ATOM 1974 C C . ALA A 1 244 ? 2.470 4.711 -29.793 1.00 82.75 244 ALA A C 1
ATOM 1976 O O . ALA A 1 244 ? 3.188 5.095 -30.720 1.00 82.75 244 ALA A O 1
ATOM 1977 N N . ALA A 1 245 ? 2.876 3.731 -28.984 1.00 83.31 245 ALA A N 1
ATOM 1978 C CA . ALA A 1 245 ? 3.838 2.710 -29.388 1.00 83.31 245 ALA A CA 1
ATOM 1979 C C . ALA A 1 245 ? 3.100 1.628 -30.190 1.00 83.31 245 ALA A C 1
ATOM 1981 O O . ALA A 1 245 ? 1.991 1.280 -29.815 1.00 83.31 245 ALA A O 1
ATOM 1982 N N . THR A 1 246 ? 3.704 1.085 -31.256 1.00 83.19 246 THR A N 1
ATOM 1983 C CA . THR A 1 246 ? 3.074 0.067 -32.124 1.00 83.19 246 THR A CA 1
ATOM 1984 C C . THR A 1 246 ? 2.483 -1.084 -31.313 1.00 83.19 246 THR A C 1
ATOM 1986 O O . THR A 1 246 ? 1.286 -1.336 -31.402 1.00 83.19 246 THR A O 1
ATOM 1989 N N . HIS A 1 247 ? 3.312 -1.687 -30.455 1.00 83.31 247 HIS A N 1
ATOM 1990 C CA . HIS A 1 247 ? 2.889 -2.569 -29.374 1.00 83.31 247 HIS A CA 1
ATOM 1991 C C . HIS A 1 247 ? 2.621 -1.701 -28.142 1.00 83.31 247 HIS A C 1
ATOM 1993 O O . HIS A 1 247 ? 3.550 -1.160 -27.533 1.00 83.31 247 HIS A O 1
ATOM 1999 N N . PHE A 1 248 ? 1.343 -1.499 -27.824 1.00 82.00 248 PHE A N 1
ATOM 2000 C CA . PHE A 1 248 ? 0.915 -0.553 -26.789 1.00 82.00 248 PHE A CA 1
ATOM 2001 C C . PHE A 1 248 ? 0.596 -1.225 -25.448 1.00 82.00 248 PHE A C 1
ATOM 2003 O O . PHE A 1 248 ? 0.493 -0.535 -24.428 1.00 82.00 248 PHE A O 1
ATOM 2010 N N . CYS A 1 249 ? 0.409 -2.546 -25.439 1.00 82.81 249 CYS A N 1
ATOM 2011 C CA . CYS A 1 249 ? 0.109 -3.347 -24.256 1.00 82.81 249 CYS A CA 1
ATOM 2012 C C . CYS A 1 249 ? 1.401 -3.926 -23.648 1.00 82.81 249 CYS A C 1
ATOM 2014 O O . CYS A 1 249 ? 2.397 -4.096 -24.340 1.00 82.81 249 CYS A O 1
ATOM 2016 N N . HIS A 1 250 ? 1.394 -4.209 -22.342 1.00 81.62 250 HIS A N 1
ATOM 2017 C CA . HIS A 1 250 ? 2.489 -4.902 -21.638 1.00 81.62 250 HIS A CA 1
ATOM 2018 C C . HIS A 1 250 ? 2.087 -6.308 -21.156 1.00 81.62 250 HIS A C 1
ATOM 2020 O O . HIS A 1 250 ? 2.819 -6.931 -20.392 1.00 81.62 250 HIS A O 1
ATOM 2026 N N . LEU A 1 251 ? 0.904 -6.780 -21.568 1.00 82.69 251 LEU A N 1
ATOM 2027 C CA . LEU A 1 251 ? 0.320 -8.074 -21.190 1.00 82.69 251 LEU A CA 1
ATOM 2028 C C . LEU A 1 251 ? 0.157 -9.021 -22.395 1.00 82.69 251 LEU A C 1
ATOM 2030 O O . LEU A 1 251 ? 0.022 -10.225 -22.213 1.00 82.69 251 LEU A O 1
ATOM 2034 N N . CYS A 1 252 ? 0.179 -8.485 -23.619 1.00 82.75 252 CYS A N 1
ATOM 2035 C CA . CYS A 1 252 ? 0.156 -9.228 -24.880 1.00 82.75 252 CYS A CA 1
ATOM 2036 C C . CYS A 1 252 ? 0.771 -8.383 -26.007 1.00 82.75 252 CYS A C 1
ATOM 2038 O O . CYS A 1 252 ? 0.961 -7.175 -25.845 1.00 82.75 252 CYS A O 1
ATOM 2040 N N . ASP A 1 253 ? 1.037 -9.016 -27.148 1.00 81.75 253 ASP A N 1
ATOM 2041 C CA . ASP A 1 253 ? 1.769 -8.442 -28.286 1.00 81.75 253 ASP A CA 1
ATOM 2042 C C . ASP A 1 253 ? 0.851 -7.754 -29.324 1.00 81.75 253 ASP A C 1
ATOM 2044 O O . ASP A 1 253 ? 1.094 -7.792 -30.528 1.00 81.75 253 ASP A O 1
ATOM 2048 N N . ILE A 1 254 ? -0.258 -7.150 -28.874 1.00 80.25 254 ILE A N 1
ATOM 2049 C CA . ILE A 1 254 ? -1.231 -6.514 -29.775 1.00 80.25 254 ILE A CA 1
ATOM 2050 C C . ILE A 1 254 ? -0.668 -5.238 -30.423 1.00 80.25 254 ILE A C 1
ATOM 2052 O O . ILE A 1 254 ? -0.041 -4.401 -29.764 1.00 80.25 254 ILE A O 1
ATOM 2056 N N . GLN A 1 255 ? -0.962 -5.064 -31.712 1.00 81.56 255 GLN A N 1
ATOM 2057 C CA . GLN A 1 255 ? -0.646 -3.866 -32.489 1.00 81.56 255 GLN A CA 1
ATOM 2058 C C . GLN A 1 255 ? -1.873 -2.960 -32.653 1.00 81.56 255 GLN A C 1
ATOM 2060 O O . GLN A 1 255 ? -3.012 -3.424 -32.609 1.00 81.56 255 GLN A O 1
ATOM 2065 N N . HIS A 1 256 ? -1.654 -1.658 -32.860 1.00 78.00 256 HIS A N 1
ATOM 2066 C CA . HIS A 1 256 ? -2.744 -0.691 -33.058 1.00 78.00 256 HIS A CA 1
ATOM 2067 C C . HIS A 1 256 ? -3.679 -1.019 -34.226 1.00 78.00 256 HIS A C 1
ATOM 2069 O O . HIS A 1 256 ? -4.866 -0.715 -34.133 1.00 78.00 256 HIS A O 1
ATOM 2075 N N . ASP A 1 257 ? -3.163 -1.631 -35.289 1.00 76.19 257 ASP A N 1
ATOM 2076 C CA . ASP A 1 257 ? -3.943 -1.928 -36.492 1.00 76.19 257 ASP A CA 1
ATOM 2077 C C . ASP A 1 257 ? -4.887 -3.132 -36.287 1.00 76.19 257 ASP A C 1
ATOM 2079 O O . ASP A 1 257 ? -5.941 -3.205 -36.912 1.00 76.19 257 ASP A O 1
ATOM 2083 N N . ASN A 1 258 ? -4.588 -3.998 -35.308 1.00 69.44 258 ASN A N 1
ATOM 2084 C CA . ASN A 1 258 ? -5.338 -5.227 -35.007 1.00 69.44 258 ASN A CA 1
ATOM 2085 C C . ASN A 1 258 ? -6.406 -5.027 -33.902 1.00 69.44 258 ASN A C 1
ATOM 2087 O O . ASN A 1 258 ? -7.047 -5.981 -33.461 1.00 69.44 258 ASN A O 1
ATOM 2091 N N . LEU A 1 259 ? -6.616 -3.789 -33.429 1.00 68.25 259 LEU A N 1
ATOM 2092 C CA . LEU A 1 259 ? -7.496 -3.445 -32.292 1.00 68.25 259 LEU A CA 1
ATOM 2093 C C . LEU A 1 259 ? -8.998 -3.727 -32.507 1.00 68.25 259 LEU A C 1
ATOM 2095 O O . LEU A 1 259 ? -9.789 -3.551 -31.577 1.00 68.25 259 LEU A O 1
ATOM 2099 N N . GLU A 1 260 ? -9.399 -4.106 -33.720 1.00 60.47 260 GLU A N 1
ATOM 2100 C CA . GLU A 1 260 ? -10.793 -4.369 -34.106 1.00 60.47 260 GLU A CA 1
ATOM 2101 C C . GLU A 1 260 ? -11.127 -5.863 -34.251 1.00 60.47 260 GLU A C 1
ATOM 2103 O O . GLU A 1 260 ? -12.307 -6.207 -34.257 1.00 60.47 260 GLU A O 1
ATOM 2108 N N . GLU A 1 261 ? -10.125 -6.748 -34.302 1.00 52.41 261 GLU A N 1
ATOM 2109 C CA . GLU A 1 261 ? -10.317 -8.182 -34.588 1.00 52.41 261 GLU A CA 1
ATOM 2110 C C . GLU A 1 261 ? -10.303 -9.067 -33.324 1.00 52.41 261 GLU A C 1
ATOM 2112 O O . GLU A 1 261 ? -10.984 -10.092 -33.257 1.00 52.41 261 GLU A O 1
ATOM 2117 N N . ASP A 1 262 ? -9.557 -8.664 -32.291 1.00 47.09 262 ASP A N 1
ATOM 2118 C CA . ASP A 1 262 ? -9.157 -9.531 -31.172 1.00 47.09 262 ASP A CA 1
ATOM 2119 C C . ASP A 1 262 ? -10.192 -9.596 -30.019 1.00 47.09 262 ASP A C 1
ATOM 2121 O O . ASP A 1 262 ? -9.995 -9.063 -28.922 1.00 47.09 262 ASP A O 1
ATOM 2125 N N . ILE A 1 263 ? -11.352 -10.222 -30.282 1.00 49.97 263 ILE A N 1
ATOM 2126 C CA . ILE A 1 263 ? -12.442 -10.440 -29.296 1.00 49.97 263 ILE A CA 1
ATOM 2127 C C . ILE A 1 263 ? -12.888 -11.924 -29.227 1.00 49.97 263 ILE A C 1
ATOM 2129 O O . ILE A 1 263 ? -14.066 -12.249 -29.016 1.00 49.97 263 ILE A O 1
ATOM 2133 N N . SER A 1 264 ? -11.940 -12.852 -29.395 1.00 42.81 264 SER A N 1
ATOM 2134 C CA . SER A 1 264 ? -12.151 -14.313 -29.393 1.00 42.81 264 SER A CA 1
ATOM 2135 C C . SER A 1 264 ? -11.671 -15.017 -28.109 1.00 42.81 264 SER A C 1
ATOM 2137 O O . SER A 1 264 ? -11.118 -16.112 -28.150 1.00 42.81 264 SER A O 1
ATOM 2139 N N . TYR A 1 265 ? -11.951 -14.430 -26.942 1.00 43.91 265 TYR A N 1
ATOM 2140 C CA . TYR A 1 265 ? -11.810 -15.120 -25.653 1.00 43.91 265 TYR A CA 1
ATOM 2141 C C . TYR A 1 265 ? -13.142 -15.733 -25.210 1.00 43.91 265 TYR A C 1
ATOM 2143 O O . TYR A 1 265 ? -14.150 -15.027 -25.144 1.00 43.91 265 TYR A O 1
ATOM 2151 N N . ASP A 1 266 ? -13.144 -17.024 -24.868 1.00 36.88 266 ASP A N 1
ATOM 2152 C CA . ASP A 1 266 ? -14.305 -17.701 -24.280 1.00 36.88 266 ASP A CA 1
ATOM 2153 C C . ASP A 1 266 ? -14.408 -17.438 -22.771 1.00 36.88 266 ASP A C 1
ATOM 2155 O O . ASP A 1 266 ? -13.473 -17.671 -22.000 1.00 36.88 266 ASP A O 1
ATOM 2159 N N . PHE A 1 267 ? -15.579 -16.960 -22.342 1.00 45.28 267 PHE A N 1
ATOM 2160 C CA . PHE A 1 267 ? -15.872 -16.600 -20.954 1.00 45.28 267 PHE A CA 1
ATOM 2161 C C . PHE A 1 267 ? -16.809 -17.621 -20.294 1.00 45.28 267 PHE A C 1
ATOM 2163 O O . PHE A 1 267 ? -17.955 -17.767 -20.729 1.0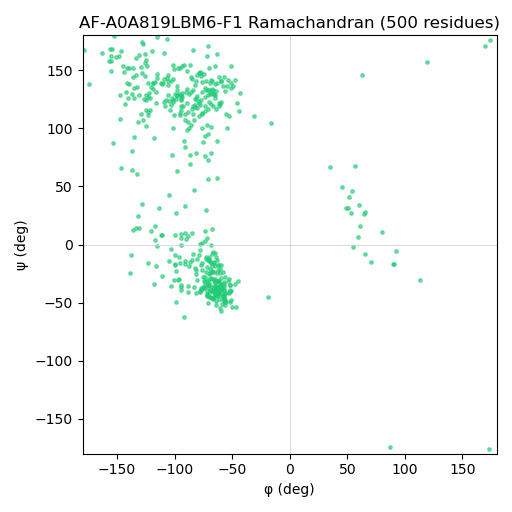0 45.28 267 PHE A O 1
ATOM 2170 N N . PRO A 1 268 ? -16.417 -18.217 -19.155 1.00 34.06 268 PRO A N 1
ATOM 2171 C CA . PRO A 1 268 ? -17.358 -18.872 -18.257 1.00 34.06 268 PRO A CA 1
ATOM 2172 C C . PRO A 1 268 ? -18.278 -17.835 -17.582 1.00 34.06 268 PRO A C 1
ATOM 2174 O O . PRO A 1 268 ? -17.899 -17.170 -16.622 1.00 34.06 268 PRO A O 1
ATOM 2177 N N . ALA A 1 269 ? -19.506 -17.717 -18.087 1.00 35.50 269 ALA A N 1
ATOM 2178 C CA . ALA A 1 269 ? -20.689 -17.246 -17.355 1.00 35.50 269 ALA A CA 1
ATOM 2179 C C . ALA A 1 269 ? -20.632 -15.879 -16.617 1.00 35.50 269 ALA A C 1
ATOM 2181 O O . ALA A 1 269 ? -21.226 -15.711 -15.554 1.00 35.50 269 ALA A O 1
ATOM 2182 N N . ILE A 1 270 ? -20.108 -14.838 -17.267 1.00 38.78 270 ILE A N 1
ATOM 2183 C CA . ILE A 1 270 ? -20.998 -13.697 -17.554 1.00 38.78 270 ILE A CA 1
ATOM 2184 C C . ILE A 1 270 ? -21.241 -13.767 -19.058 1.00 38.78 270 ILE A C 1
ATOM 2186 O O . ILE A 1 270 ? -20.287 -13.791 -19.832 1.00 38.78 270 ILE A O 1
ATOM 2190 N N . THR A 1 271 ? -22.498 -13.935 -19.467 1.00 37.91 271 THR A N 1
ATOM 2191 C CA . THR A 1 271 ? -22.834 -14.425 -20.808 1.00 37.91 271 THR A CA 1
ATOM 2192 C C . THR A 1 271 ? -22.325 -13.499 -21.909 1.00 37.91 271 THR A C 1
ATOM 2194 O O . THR A 1 271 ? -22.751 -12.351 -22.029 1.00 37.91 271 THR A O 1
ATOM 2197 N N . LEU A 1 272 ? -21.447 -14.040 -22.763 1.00 41.97 272 LEU A N 1
ATOM 2198 C CA . LEU A 1 272 ? -20.871 -13.345 -23.918 1.00 41.97 272 LEU A CA 1
ATOM 2199 C C . LEU A 1 272 ? -21.934 -12.731 -24.837 1.00 41.97 272 LEU A C 1
ATOM 2201 O O . LEU A 1 272 ? -21.666 -11.688 -25.422 1.00 41.97 272 LEU A O 1
ATOM 2205 N N . SER A 1 273 ? -23.138 -13.308 -24.930 1.00 36.94 273 SER A N 1
ATOM 2206 C CA . SER A 1 273 ? -24.272 -12.708 -25.649 1.00 36.94 273 SER A CA 1
ATOM 2207 C C . SER A 1 273 ? -24.600 -11.301 -25.140 1.00 36.94 273 SER A C 1
ATOM 2209 O O . SER A 1 273 ? -24.607 -10.363 -25.931 1.00 36.94 273 SER A O 1
ATOM 2211 N N . GLN A 1 274 ? -24.713 -11.095 -23.823 1.00 37.22 274 GLN A N 1
ATOM 2212 C CA . GLN A 1 274 ? -25.002 -9.775 -23.243 1.00 37.22 274 GLN A CA 1
ATOM 2213 C C . GLN A 1 274 ? -23.886 -8.740 -23.468 1.00 37.22 274 GLN A C 1
ATOM 2215 O O . GLN A 1 274 ? -24.147 -7.542 -23.351 1.00 37.22 274 GLN A O 1
ATOM 2220 N N . TYR A 1 275 ? -22.661 -9.169 -23.791 1.00 40.47 275 TYR A N 1
ATOM 2221 C CA . TYR A 1 275 ? -21.544 -8.277 -24.131 1.00 40.47 275 TYR A CA 1
ATOM 2222 C C . TYR A 1 275 ? -21.366 -8.096 -25.652 1.00 40.47 275 TYR A C 1
ATOM 2224 O O . TYR A 1 275 ? -20.954 -7.025 -26.086 1.00 40.47 275 TYR A O 1
ATOM 2232 N N . ARG A 1 276 ? -21.713 -9.105 -26.468 1.00 38.75 276 ARG A N 1
ATOM 2233 C CA . ARG A 1 276 ? -21.645 -9.084 -27.945 1.00 38.75 276 ARG A CA 1
ATOM 2234 C C . ARG A 1 276 ? -22.849 -8.385 -28.588 1.00 38.75 276 ARG A C 1
ATOM 2236 O O . ARG A 1 276 ? -22.667 -7.597 -29.510 1.00 38.75 276 ARG A O 1
ATOM 2243 N N . GLU A 1 277 ? -24.064 -8.618 -28.091 1.00 39.34 277 GLU A N 1
ATOM 2244 C CA . GLU A 1 277 ? -25.285 -7.915 -28.533 1.00 39.34 277 GLU A CA 1
ATOM 2245 C C . GLU A 1 277 ? -25.220 -6.422 -28.188 1.00 39.34 277 GLU A C 1
ATOM 2247 O O . GLU A 1 277 ? -25.692 -5.557 -28.931 1.00 39.34 277 GLU A O 1
ATOM 2252 N N . ARG A 1 278 ? -24.571 -6.096 -27.065 1.00 38.59 278 ARG A N 1
ATOM 2253 C CA . ARG A 1 278 ? -24.309 -4.720 -26.657 1.00 38.59 278 ARG A CA 1
ATOM 2254 C C . ARG A 1 278 ? -23.178 -4.108 -27.481 1.00 38.59 278 ARG A C 1
ATOM 2256 O O . ARG A 1 278 ? -22.041 -4.013 -27.023 1.00 38.59 278 ARG A O 1
ATOM 2263 N N . LYS A 1 279 ? -23.543 -3.519 -28.627 1.00 42.81 279 LYS A N 1
ATOM 2264 C CA . LYS A 1 279 ? -22.777 -2.457 -29.318 1.00 42.81 279 LYS A CA 1
ATOM 2265 C C . LYS A 1 279 ? -22.667 -1.177 -28.457 1.00 42.81 279 LYS A C 1
ATOM 2267 O O . LYS A 1 279 ? -23.075 -0.095 -28.865 1.00 42.81 279 LYS A O 1
ATOM 2272 N N . LEU A 1 280 ? -22.114 -1.298 -27.247 1.00 45.09 280 LEU A N 1
ATOM 2273 C CA . LEU A 1 280 ? -21.919 -0.216 -26.270 1.00 45.09 280 LEU A CA 1
ATOM 2274 C C . LEU A 1 280 ? -20.920 0.852 -26.742 1.00 45.09 280 LEU A C 1
ATOM 2276 O O . LEU A 1 280 ? -20.892 1.945 -26.181 1.00 45.09 280 LEU A O 1
ATOM 2280 N N . TYR A 1 281 ? -20.117 0.545 -27.763 1.00 44.53 281 TYR A N 1
ATOM 2281 C CA . TYR A 1 281 ? -19.261 1.496 -28.466 1.00 44.53 281 TYR A CA 1
ATOM 2282 C C . TYR A 1 281 ? -19.435 1.329 -29.987 1.00 44.53 281 TYR A C 1
ATOM 2284 O O . TYR A 1 281 ? -18.928 0.360 -30.550 1.00 44.53 281 TYR A O 1
ATOM 2292 N N . PRO A 1 282 ? -20.134 2.249 -30.680 1.00 45.09 282 PRO A N 1
ATOM 2293 C CA . PRO A 1 282 ? -20.314 2.210 -32.134 1.00 45.09 282 PRO A CA 1
ATOM 2294 C C . PRO A 1 282 ? -19.112 2.831 -32.879 1.00 45.09 282 PRO A C 1
ATOM 2296 O O . PRO A 1 282 ? -19.279 3.675 -33.754 1.00 45.09 282 PRO A O 1
ATOM 2299 N N . GLY A 1 283 ? -17.883 2.468 -32.502 1.00 55.12 283 GLY A N 1
ATOM 2300 C CA . GLY A 1 283 ? -16.659 3.018 -33.095 1.00 55.12 283 GLY A CA 1
ATOM 2301 C C . GLY A 1 283 ? -15.381 2.406 -32.515 1.00 55.12 283 GLY A C 1
ATOM 2302 O O . GLY A 1 283 ? -15.438 1.735 -31.484 1.00 55.12 283 GLY A O 1
ATOM 2303 N N . LYS A 1 284 ? -14.241 2.654 -33.185 1.00 57.44 284 LYS A N 1
ATOM 2304 C CA . LYS A 1 284 ? -12.936 2.007 -32.932 1.00 57.44 284 LYS A CA 1
ATOM 2305 C C . LYS A 1 284 ? -12.602 1.887 -31.439 1.00 57.44 284 LYS A C 1
ATOM 2307 O O . LYS A 1 284 ? -12.680 2.872 -30.691 1.00 57.44 284 LYS A O 1
ATOM 2312 N N . MET A 1 285 ? -12.203 0.688 -31.006 1.00 62.47 285 MET A N 1
ATOM 2313 C CA . MET A 1 285 ? -11.913 0.419 -29.598 1.00 62.47 285 MET A CA 1
ATOM 2314 C C . MET A 1 285 ? -10.719 1.262 -29.133 1.00 62.47 285 MET A C 1
ATOM 2316 O O . MET A 1 285 ? -9.593 1.116 -29.598 1.00 62.47 285 MET A O 1
ATOM 2320 N N . LYS A 1 286 ? -10.951 2.159 -28.170 1.00 69.25 286 LYS A N 1
ATOM 2321 C CA . LYS A 1 286 ? -9.865 2.947 -27.574 1.00 69.25 286 LYS A CA 1
ATOM 2322 C C . LYS A 1 286 ? -8.961 2.025 -26.756 1.00 69.25 286 LYS A C 1
ATOM 2324 O O . LYS A 1 286 ? -9.461 1.354 -25.861 1.00 69.25 286 LYS A O 1
ATOM 2329 N N . PHE A 1 287 ? -7.648 2.128 -26.963 1.00 69.88 287 PHE A N 1
ATOM 2330 C CA . PHE A 1 287 ? -6.532 1.608 -26.145 1.00 69.88 287 PHE A CA 1
ATOM 2331 C C . PHE A 1 287 ? -6.858 1.250 -24.670 1.00 69.88 287 PHE A C 1
ATOM 2333 O O . PHE A 1 287 ? -6.482 0.186 -24.189 1.00 69.88 287 PHE A O 1
ATOM 2340 N N . LYS A 1 288 ? -7.584 2.109 -23.931 1.00 74.62 288 LYS A N 1
ATOM 2341 C CA . LYS A 1 288 ? -7.937 1.866 -22.517 1.00 74.62 288 LYS A CA 1
ATOM 2342 C C . LYS A 1 288 ? -8.881 0.675 -22.301 1.00 74.62 288 LYS A C 1
ATOM 2344 O O . LYS A 1 288 ? -8.804 0.049 -21.250 1.00 74.62 288 LYS A O 1
ATOM 2349 N N . PHE A 1 289 ? -9.758 0.374 -23.258 1.00 75.50 289 PHE A N 1
ATOM 2350 C CA . PHE A 1 289 ? -10.686 -0.757 -23.187 1.00 75.50 289 PHE A CA 1
ATOM 2351 C C . PHE A 1 289 ? -9.989 -2.095 -23.442 1.00 75.50 289 PHE A C 1
ATOM 2353 O O . PHE A 1 289 ? -10.393 -3.087 -22.849 1.00 75.50 289 PHE A O 1
ATOM 2360 N N . HIS A 1 290 ? -8.899 -2.124 -24.218 1.00 79.62 290 HIS A N 1
ATOM 2361 C CA . HIS A 1 290 ? -8.118 -3.348 -24.413 1.00 79.62 290 HIS A CA 1
ATOM 2362 C C . HIS A 1 290 ? -7.576 -3.900 -23.080 1.00 79.62 290 HIS A C 1
ATOM 2364 O O . HIS A 1 290 ? -7.643 -5.095 -22.844 1.00 79.62 290 HIS A O 1
ATOM 2370 N N . PHE A 1 291 ? -7.156 -3.062 -22.122 1.00 79.50 291 PHE A N 1
ATOM 2371 C CA . PHE A 1 291 ? -6.767 -3.569 -20.791 1.00 79.50 291 PHE A CA 1
ATOM 2372 C C . PHE A 1 291 ? -7.896 -4.296 -20.044 1.00 79.50 291 PHE A C 1
ATOM 2374 O O . PHE A 1 291 ? -7.612 -5.113 -19.171 1.00 79.50 291 PHE A O 1
ATOM 2381 N N . MET A 1 292 ? -9.163 -4.052 -20.394 1.00 81.69 292 MET A N 1
ATOM 2382 C CA . MET A 1 292 ? -10.302 -4.762 -19.810 1.00 81.69 292 MET A CA 1
ATOM 2383 C C . MET A 1 292 ? -10.480 -6.178 -20.380 1.00 81.69 292 MET A C 1
ATOM 2385 O O . MET A 1 292 ? -11.123 -6.989 -19.719 1.00 81.69 292 MET A O 1
ATOM 2389 N N . THR A 1 293 ? -9.888 -6.522 -21.534 1.00 79.38 293 THR A N 1
ATOM 2390 C CA . THR A 1 293 ? -9.879 -7.915 -22.032 1.00 79.38 293 THR A CA 1
ATOM 2391 C C . THR A 1 293 ? -8.929 -8.805 -21.225 1.00 79.38 293 THR A C 1
ATOM 2393 O O . THR A 1 293 ? -9.165 -10.002 -21.118 1.00 79.38 293 THR A O 1
ATOM 2396 N N . HIS A 1 294 ? -7.919 -8.217 -20.567 1.00 82.31 294 HIS A N 1
ATOM 2397 C CA . HIS A 1 294 ? -6.983 -8.915 -19.670 1.00 82.31 294 HIS A CA 1
ATOM 2398 C C . HIS A 1 294 ? -7.522 -9.126 -18.252 1.00 82.31 294 HIS A C 1
ATOM 2400 O O . HIS A 1 294 ? -7.046 -10.002 -17.531 1.00 82.31 294 HIS A O 1
ATOM 2406 N N . PHE A 1 295 ? -8.532 -8.355 -17.836 1.00 85.56 295 PHE A N 1
ATOM 2407 C CA . PHE A 1 295 ? -9.136 -8.456 -16.500 1.00 85.56 295 PHE A CA 1
ATOM 2408 C C . PHE A 1 295 ? -9.565 -9.883 -16.090 1.00 85.56 295 PHE A C 1
ATOM 2410 O O . PHE A 1 295 ? -9.323 -10.227 -14.933 1.00 85.56 295 PHE A O 1
ATOM 2417 N N . PRO A 1 296 ? -10.141 -10.740 -16.961 1.00 80.69 296 PRO A N 1
ATOM 2418 C CA . PRO A 1 296 ? -10.527 -12.104 -16.595 1.00 80.69 296 PRO A CA 1
ATOM 2419 C C . PRO A 1 296 ? -9.319 -12.990 -16.282 1.00 80.69 296 PRO A C 1
ATOM 2421 O O . PRO A 1 296 ? -9.358 -13.747 -15.315 1.00 80.69 296 PRO A O 1
ATOM 2424 N N . VAL A 1 297 ? -8.232 -12.863 -17.053 1.00 81.94 297 VAL A N 1
ATOM 2425 C CA . VAL A 1 297 ? -6.973 -13.593 -16.825 1.00 81.94 297 VAL A CA 1
ATOM 2426 C C . VAL A 1 297 ? -6.336 -13.126 -15.516 1.00 81.94 297 VAL A C 1
ATOM 2428 O O . VAL A 1 297 ? -6.041 -13.944 -14.648 1.00 81.94 297 VAL A O 1
ATOM 2431 N N . ILE A 1 298 ? -6.250 -11.808 -15.299 1.00 84.56 298 ILE A N 1
ATOM 2432 C CA . ILE A 1 298 ? -5.749 -11.230 -14.042 1.00 84.56 298 ILE A CA 1
ATOM 2433 C C . ILE A 1 298 ? -6.576 -11.724 -12.841 1.00 84.56 298 ILE A C 1
ATOM 2435 O O . ILE A 1 298 ? -6.003 -12.119 -11.827 1.00 84.56 298 ILE A O 1
ATOM 2439 N N . MET A 1 299 ? -7.910 -11.768 -12.954 1.00 84.19 299 MET A N 1
ATOM 2440 C CA . MET A 1 299 ? -8.793 -12.276 -11.895 1.00 84.19 299 MET A CA 1
ATOM 2441 C C . MET A 1 299 ? -8.610 -13.770 -11.618 1.00 84.19 299 MET A C 1
ATOM 2443 O O . MET A 1 299 ? -8.623 -14.183 -10.457 1.00 84.19 299 MET A O 1
ATOM 2447 N N . LYS A 1 300 ? -8.440 -14.569 -12.675 1.00 82.06 300 LYS A N 1
ATOM 2448 C CA . LYS A 1 300 ? -8.218 -16.017 -12.609 1.00 82.06 300 LYS A CA 1
ATOM 2449 C C . LYS A 1 300 ? -6.877 -16.352 -11.952 1.00 82.06 300 LYS A C 1
ATOM 2451 O O . LYS A 1 300 ? -6.817 -17.258 -11.122 1.00 82.06 300 LYS A O 1
ATOM 2456 N N . ASP A 1 301 ? -5.827 -15.600 -12.273 1.00 82.88 301 ASP A N 1
ATOM 2457 C CA . ASP A 1 301 ? -4.455 -15.936 -11.884 1.00 82.88 301 ASP A CA 1
ATOM 2458 C C . ASP A 1 301 ? -4.005 -15.248 -10.586 1.00 82.88 301 ASP A C 1
ATOM 2460 O O . ASP A 1 301 ? -3.338 -15.888 -9.771 1.00 82.88 301 ASP A O 1
ATOM 2464 N N . PHE A 1 302 ? -4.418 -13.997 -10.343 1.00 85.00 302 PHE A N 1
ATOM 2465 C CA . PHE A 1 302 ? -3.979 -13.169 -9.204 1.00 85.00 302 PHE A CA 1
ATOM 2466 C C . PHE A 1 302 ? -5.090 -12.813 -8.201 1.00 85.00 302 PHE A C 1
ATOM 2468 O O . PHE A 1 302 ? -4.807 -12.178 -7.183 1.00 85.00 302 PHE A O 1
ATOM 2475 N N . GLY A 1 303 ? -6.333 -13.234 -8.440 1.00 84.88 303 GLY A N 1
ATOM 2476 C CA . GLY A 1 303 ? -7.477 -12.949 -7.571 1.00 84.88 303 GLY A CA 1
ATOM 2477 C C . GLY A 1 303 ? -8.183 -11.614 -7.871 1.00 84.88 303 GLY A C 1
ATOM 2478 O O . GLY A 1 303 ? -7.878 -10.945 -8.859 1.00 84.88 303 GLY A O 1
ATOM 2479 N N . PRO A 1 304 ? -9.172 -11.202 -7.055 1.00 83.12 304 PRO A N 1
ATOM 2480 C CA . PRO A 1 304 ? -10.085 -10.121 -7.429 1.00 83.12 304 PRO A CA 1
ATOM 2481 C C . PRO A 1 304 ? -9.403 -8.752 -7.605 1.00 83.12 304 PRO A C 1
ATOM 2483 O O . PRO A 1 304 ? -8.695 -8.276 -6.713 1.00 83.12 304 PRO A O 1
ATOM 2486 N N . LEU A 1 305 ? -9.714 -8.064 -8.716 1.00 82.75 305 LEU A N 1
ATOM 2487 C CA . LEU A 1 305 ? -9.116 -6.775 -9.119 1.00 82.75 305 LEU A CA 1
ATOM 2488 C C . LEU A 1 305 ? -9.035 -5.683 -8.029 1.00 82.75 305 LEU A C 1
ATOM 2490 O O . LEU A 1 305 ? -8.069 -4.917 -8.045 1.00 82.75 305 LEU A O 1
ATOM 2494 N N . PRO A 1 306 ? -9.980 -5.554 -7.068 1.00 82.19 306 PRO A N 1
ATOM 2495 C CA . PRO A 1 306 ? -9.849 -4.579 -5.982 1.00 82.19 306 PRO A CA 1
ATOM 2496 C C . PRO A 1 306 ? -8.578 -4.740 -5.132 1.00 82.19 306 PRO A C 1
ATOM 2498 O O . PRO A 1 306 ? -8.129 -3.758 -4.538 1.00 82.19 306 PRO A O 1
ATOM 2501 N N . TYR A 1 307 ? -7.981 -5.936 -5.086 1.00 78.62 307 TYR A N 1
ATOM 2502 C CA . TYR A 1 307 ? -6.734 -6.200 -4.357 1.00 78.62 307 TYR A CA 1
ATOM 2503 C C . TYR A 1 307 ? -5.478 -6.009 -5.214 1.00 78.62 307 TYR A C 1
ATOM 2505 O O . TYR A 1 307 ? -4.400 -5.809 -4.661 1.00 78.62 307 TYR A O 1
ATOM 2513 N N . THR A 1 308 ? -5.620 -5.977 -6.542 1.00 76.75 308 THR A N 1
ATOM 2514 C CA . THR A 1 308 ? -4.566 -5.602 -7.499 1.00 76.75 308 THR A CA 1
ATOM 2515 C C . THR A 1 308 ? -4.709 -4.136 -7.950 1.00 76.75 308 THR A C 1
ATOM 2517 O O . THR A 1 308 ? -4.332 -3.778 -9.063 1.00 76.75 308 THR A O 1
ATOM 2520 N N . SER A 1 309 ? -5.298 -3.269 -7.112 1.00 80.81 309 SER A N 1
ATOM 2521 C CA . SER A 1 309 ? -5.682 -1.898 -7.479 1.00 80.81 309 SER A CA 1
ATOM 2522 C C . SER A 1 309 ? -4.766 -0.811 -6.900 1.00 80.81 309 SER A C 1
ATOM 2524 O O . SER A 1 309 ? -4.573 -0.695 -5.686 1.00 80.81 309 SER A O 1
ATOM 2526 N N . CYS A 1 310 ? -4.292 0.089 -7.766 1.00 80.50 310 CYS A N 1
ATOM 2527 C CA . CYS A 1 310 ? -3.458 1.243 -7.404 1.00 80.50 310 CYS A CA 1
ATOM 2528 C C . CYS A 1 310 ? -4.179 2.320 -6.564 1.00 80.50 310 CYS A C 1
ATOM 2530 O O . CYS A 1 310 ? -3.524 3.208 -6.019 1.00 80.50 310 CYS A O 1
ATOM 2532 N N . LEU A 1 311 ? -5.504 2.235 -6.371 1.00 80.94 311 LEU A N 1
ATOM 2533 C CA . LEU A 1 311 ? -6.290 3.189 -5.565 1.00 80.94 311 LEU A CA 1
ATOM 2534 C C . LEU A 1 311 ? -5.866 3.245 -4.079 1.00 80.94 311 LEU A C 1
ATOM 2536 O O . LEU A 1 311 ? -6.193 4.188 -3.352 1.00 80.94 311 LEU A O 1
ATOM 2540 N N . ALA A 1 312 ? -5.135 2.244 -3.581 1.00 77.31 312 ALA A N 1
ATOM 2541 C CA . ALA A 1 312 ? -4.487 2.316 -2.269 1.00 77.31 312 ALA A CA 1
ATOM 2542 C C . ALA A 1 312 ? -3.256 3.247 -2.260 1.00 77.31 312 ALA A C 1
ATOM 2544 O O . ALA A 1 312 ? -3.024 3.948 -1.272 1.00 77.31 312 ALA A O 1
ATOM 2545 N N . THR A 1 313 ? -2.514 3.305 -3.366 1.00 79.25 313 THR A N 1
ATOM 2546 C CA . THR A 1 313 ? -1.337 4.167 -3.561 1.00 79.25 313 THR A CA 1
ATOM 2547 C C . THR A 1 313 ? -1.737 5.616 -3.829 1.00 79.25 313 THR A C 1
ATOM 2549 O O . THR A 1 313 ? -1.176 6.527 -3.223 1.00 79.25 313 THR A O 1
ATOM 2552 N N . GLU A 1 314 ? -2.804 5.855 -4.594 1.00 81.50 314 GLU A N 1
ATOM 2553 C CA . GLU A 1 314 ? -3.342 7.214 -4.749 1.00 81.50 314 GLU A CA 1
ATOM 2554 C C . GLU A 1 314 ? -3.757 7.807 -3.385 1.00 81.50 314 GLU A C 1
ATOM 2556 O O . GLU A 1 314 ? -3.424 8.949 -3.042 1.00 81.50 314 GLU A O 1
ATOM 2561 N N . ARG A 1 315 ? -4.400 6.996 -2.529 1.00 82.62 315 ARG A N 1
ATOM 2562 C CA . ARG A 1 315 ? -4.684 7.381 -1.137 1.00 82.62 315 ARG A CA 1
ATOM 2563 C C . ARG A 1 315 ? -3.403 7.587 -0.325 1.00 82.62 315 ARG A C 1
ATOM 2565 O O . ARG A 1 315 ? -3.370 8.506 0.490 1.00 82.62 315 ARG A O 1
ATOM 2572 N N . LYS A 1 316 ? -2.338 6.806 -0.542 1.00 86.06 316 LYS A N 1
ATOM 2573 C CA . LYS A 1 316 ? -1.023 7.005 0.105 1.00 86.06 316 LYS A CA 1
ATOM 2574 C C . LYS A 1 316 ? -0.412 8.372 -0.225 1.00 86.06 316 LYS A C 1
ATOM 2576 O O . LYS A 1 316 ? 0.166 9.008 0.660 1.00 86.06 316 LYS A O 1
ATOM 2581 N N . HIS A 1 317 ? -0.607 8.877 -1.443 1.00 86.94 317 HIS A N 1
ATOM 2582 C CA . HIS A 1 317 ? -0.135 10.203 -1.844 1.00 86.94 317 HIS A CA 1
ATOM 2583 C C . HIS A 1 317 ? -0.747 11.370 -1.042 1.00 86.94 317 HIS A C 1
ATOM 2585 O O . HIS A 1 317 ? -0.138 12.440 -0.984 1.00 86.94 317 HIS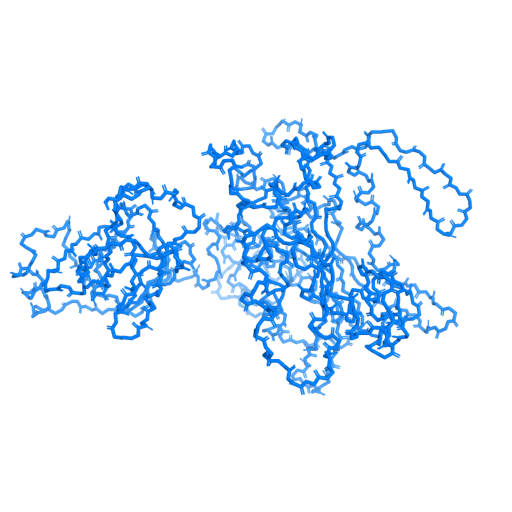 A O 1
ATOM 2591 N N . GLN A 1 318 ? -1.864 11.182 -0.327 1.00 82.62 318 GLN A N 1
ATOM 2592 C CA . GLN A 1 318 ? -2.415 12.202 0.583 1.00 82.62 318 GLN A CA 1
ATOM 2593 C C . GLN A 1 318 ? -1.437 12.583 1.712 1.00 82.62 318 GLN A C 1
ATOM 2595 O O . GLN A 1 318 ? -1.293 13.769 2.019 1.00 82.62 318 GLN A O 1
ATOM 2600 N N . PHE A 1 319 ? -0.698 11.613 2.273 1.00 84.69 319 PHE A N 1
ATOM 2601 C CA . PHE A 1 319 ? 0.333 11.872 3.290 1.00 84.69 319 PHE A CA 1
ATOM 2602 C C . PHE A 1 319 ? 1.413 12.834 2.771 1.00 84.69 319 PHE A C 1
ATOM 2604 O O . PHE A 1 319 ? 1.820 13.774 3.457 1.00 84.69 319 PHE A O 1
ATOM 2611 N N . PHE A 1 320 ? 1.868 12.612 1.538 1.00 84.56 320 PHE A N 1
ATOM 2612 C CA . PHE A 1 320 ? 2.911 13.414 0.909 1.00 84.56 320 PHE A CA 1
ATOM 2613 C C . PHE A 1 320 ? 2.383 14.790 0.457 1.00 84.56 320 PHE A C 1
ATOM 2615 O O . PHE A 1 320 ? 3.076 15.787 0.658 1.00 84.56 320 PHE A O 1
ATOM 2622 N N . LYS A 1 321 ? 1.136 14.881 -0.035 1.00 79.94 321 LYS A N 1
ATOM 2623 C CA . LYS A 1 321 ? 0.457 16.154 -0.367 1.00 79.94 321 LYS A CA 1
ATOM 2624 C C . LYS A 1 321 ? 0.287 17.069 0.856 1.00 79.94 321 LYS A C 1
ATOM 2626 O O . LYS A 1 321 ? 0.531 18.268 0.756 1.00 79.94 321 LYS A O 1
ATOM 2631 N N . GLY A 1 322 ? -0.050 16.522 2.029 1.00 68.31 322 GLY A N 1
ATOM 2632 C CA . GLY A 1 322 ? -0.128 17.295 3.281 1.00 68.31 322 GLY A CA 1
ATOM 2633 C C . GLY A 1 322 ? 1.231 17.794 3.807 1.00 68.31 322 GLY A C 1
ATOM 2634 O O . GLY A 1 322 ? 1.300 18.682 4.661 1.00 68.31 322 GLY A O 1
ATOM 2635 N N . ASN A 1 323 ? 2.339 17.253 3.298 1.00 66.44 323 ASN A N 1
ATOM 2636 C CA . ASN A 1 323 ? 3.680 17.498 3.811 1.00 66.44 323 ASN A CA 1
ATOM 2637 C C . ASN A 1 323 ? 4.369 18.692 3.130 1.00 66.44 323 ASN A C 1
ATOM 2639 O O . ASN A 1 323 ? 5.209 18.518 2.251 1.00 66.44 323 ASN A O 1
ATOM 2643 N N . LYS A 1 324 ? 4.098 19.917 3.613 1.00 67.62 324 LYS A N 1
ATOM 2644 C CA . LYS A 1 324 ? 4.753 21.160 3.140 1.00 67.62 324 LYS A CA 1
ATOM 2645 C C . LYS A 1 324 ? 6.277 20.981 2.965 1.00 67.62 324 LYS A C 1
ATOM 2647 O O . LYS A 1 324 ? 7.009 20.747 3.943 1.00 67.62 324 LYS A O 1
ATOM 2652 N N . VAL A 1 325 ? 6.746 21.087 1.716 1.00 68.38 325 VAL A N 1
ATOM 2653 C CA . VAL A 1 325 ? 8.143 20.854 1.313 1.00 68.38 325 VAL A CA 1
ATOM 2654 C C . VAL A 1 325 ? 8.935 22.148 1.421 1.00 68.38 325 VAL A C 1
ATOM 2656 O O . VAL A 1 325 ? 8.890 22.991 0.538 1.00 68.38 325 VAL A O 1
ATOM 2659 N N . ARG A 1 326 ? 9.678 22.314 2.520 1.00 67.50 326 ARG A N 1
ATOM 2660 C CA . ARG A 1 326 ? 10.565 23.478 2.720 1.00 67.50 326 ARG A CA 1
ATOM 2661 C C . ARG A 1 326 ? 11.999 23.245 2.217 1.00 67.50 326 ARG A C 1
ATOM 2663 O O . ARG A 1 326 ? 12.757 24.197 2.098 1.00 67.50 326 ARG A O 1
ATOM 2670 N N . ASN A 1 327 ? 12.388 21.996 1.940 1.00 66.25 327 ASN A N 1
ATOM 2671 C CA . ASN A 1 327 ? 13.745 21.644 1.509 1.00 66.25 327 ASN A CA 1
ATOM 2672 C C . ASN A 1 327 ? 13.843 21.569 -0.024 1.00 66.25 327 ASN A C 1
ATOM 2674 O O . ASN A 1 327 ? 13.315 20.640 -0.629 1.00 66.25 327 ASN A O 1
ATOM 2678 N N . LEU A 1 328 ? 14.571 22.515 -0.625 1.00 65.50 328 LEU A N 1
ATOM 2679 C CA . LEU A 1 328 ? 14.839 22.571 -2.068 1.00 65.50 328 LEU A CA 1
ATOM 2680 C C . LEU A 1 328 ? 15.983 21.652 -2.538 1.00 65.50 328 LEU A C 1
ATOM 2682 O O . LEU A 1 328 ? 16.045 21.335 -3.723 1.00 65.50 328 LEU A O 1
ATOM 2686 N N . LYS A 1 329 ? 16.899 21.240 -1.647 1.00 72.69 329 LYS A N 1
ATOM 2687 C CA . LYS A 1 329 ? 18.140 20.525 -2.017 1.00 72.69 329 LYS A CA 1
ATOM 2688 C C . LYS A 1 329 ? 17.943 19.017 -2.204 1.00 72.69 329 LYS A C 1
ATOM 2690 O O . LYS A 1 329 ? 18.591 18.426 -3.060 1.00 72.69 329 LYS A O 1
ATOM 2695 N N . ASN A 1 330 ? 17.087 18.389 -1.396 1.00 82.00 330 ASN A N 1
ATOM 2696 C CA . ASN A 1 330 ? 16.743 16.968 -1.527 1.00 82.00 330 ASN A CA 1
ATOM 2697 C C . ASN A 1 330 ? 15.333 16.700 -0.951 1.00 82.00 330 ASN A C 1
ATOM 2699 O O . ASN A 1 330 ? 15.202 16.394 0.242 1.00 82.00 330 ASN A O 1
ATOM 2703 N N . PRO A 1 331 ? 14.267 16.859 -1.760 1.00 86.62 331 PRO A N 1
ATOM 2704 C CA . PRO A 1 331 ? 12.899 16.642 -1.300 1.00 86.62 331 PRO A CA 1
ATOM 2705 C C . PRO A 1 331 ? 12.602 15.154 -1.063 1.00 86.62 331 PRO A C 1
ATOM 2707 O O . PRO A 1 331 ? 11.928 14.846 -0.083 1.00 86.62 331 PRO A O 1
ATOM 2710 N N . SER A 1 332 ? 13.163 14.237 -1.865 1.00 90.31 332 SER A N 1
ATOM 2711 C CA . SER A 1 332 ? 13.015 12.782 -1.690 1.00 90.31 332 SER A CA 1
ATOM 2712 C C . SER A 1 332 ? 13.456 12.330 -0.297 1.00 90.31 332 SER A C 1
ATOM 2714 O O . SER A 1 332 ? 12.669 11.729 0.432 1.00 90.31 332 SER A O 1
ATOM 2716 N N . LEU A 1 333 ? 14.665 12.712 0.131 1.00 90.75 333 LEU A N 1
ATOM 2717 C CA . LEU A 1 333 ? 15.188 12.382 1.459 1.00 90.75 333 LEU A CA 1
ATOM 2718 C C . LEU A 1 333 ? 14.373 13.026 2.587 1.00 90.75 333 LEU A C 1
ATOM 2720 O O . LEU A 1 333 ? 14.178 12.420 3.640 1.00 90.75 333 LEU A O 1
ATOM 2724 N N . MET A 1 334 ? 13.874 14.250 2.384 1.00 86.62 334 MET A N 1
ATOM 2725 C CA . MET A 1 334 ? 13.015 14.914 3.367 1.00 86.62 334 MET A CA 1
ATOM 2726 C C . MET A 1 334 ? 11.677 14.176 3.532 1.00 86.62 334 MET A C 1
ATOM 2728 O O . MET A 1 334 ? 11.236 13.963 4.662 1.00 86.62 334 MET A O 1
ATOM 2732 N N . LEU A 1 335 ? 11.039 13.781 2.429 1.00 89.25 335 LEU A N 1
ATOM 2733 C CA . LEU A 1 335 ? 9.751 13.090 2.435 1.00 89.25 335 LEU A CA 1
ATOM 2734 C C . LEU A 1 335 ? 9.874 11.650 2.939 1.00 89.25 335 LEU A C 1
ATOM 2736 O O . LEU A 1 335 ? 9.082 11.259 3.792 1.00 89.25 335 LEU A O 1
ATOM 2740 N N . ALA A 1 336 ? 10.900 10.908 2.516 1.00 92.06 336 ALA A N 1
ATOM 2741 C CA . ALA A 1 336 ? 11.189 9.567 3.022 1.00 92.06 336 ALA A CA 1
ATOM 2742 C C . ALA A 1 336 ? 11.417 9.571 4.544 1.00 92.06 336 ALA A C 1
ATOM 2744 O O . ALA A 1 336 ? 10.840 8.767 5.269 1.00 92.06 336 ALA A O 1
ATOM 2745 N N . ARG A 1 337 ? 12.188 10.537 5.068 1.00 87.19 337 ARG A N 1
ATOM 2746 C CA . ARG A 1 337 ? 12.443 10.643 6.517 1.00 87.19 337 ARG A CA 1
ATOM 2747 C C . ARG A 1 337 ? 11.179 10.933 7.324 1.00 87.19 337 ARG A C 1
ATOM 2749 O O . ARG A 1 337 ? 11.056 10.426 8.434 1.00 87.19 337 ARG A O 1
ATOM 2756 N N . ARG A 1 338 ? 10.251 11.735 6.787 1.00 83.81 338 ARG A N 1
ATOM 2757 C CA . ARG A 1 338 ? 8.943 11.972 7.420 1.00 83.81 338 ARG A CA 1
ATOM 2758 C C . ARG A 1 338 ? 8.013 10.766 7.284 1.00 83.81 338 ARG A C 1
ATOM 2760 O O . ARG A 1 338 ? 7.274 10.493 8.221 1.00 83.81 338 ARG A O 1
ATOM 2767 N N . HIS A 1 339 ? 8.065 10.059 6.155 1.00 90.00 339 HIS A N 1
ATOM 2768 C CA . HIS A 1 339 ? 7.313 8.830 5.916 1.00 90.00 339 HIS A CA 1
ATOM 2769 C C . HIS A 1 339 ? 7.680 7.745 6.929 1.00 90.00 339 HIS A C 1
ATOM 2771 O O . HIS A 1 339 ? 6.798 7.270 7.632 1.00 90.00 339 HIS A O 1
ATOM 2777 N N . GLU A 1 340 ? 8.966 7.413 7.071 1.00 87.44 340 GLU A N 1
ATOM 2778 C CA . GLU A 1 340 ? 9.397 6.360 7.999 1.00 87.44 340 GLU A CA 1
ATOM 2779 C C . GLU A 1 340 ? 9.091 6.720 9.460 1.00 87.44 340 GLU A C 1
ATOM 2781 O O . GLU A 1 340 ? 8.625 5.867 10.206 1.00 87.44 340 GLU A O 1
ATOM 2786 N N . LEU A 1 341 ? 9.233 7.991 9.867 1.00 78.44 341 LEU A N 1
ATOM 2787 C CA . LEU A 1 341 ? 8.786 8.426 11.200 1.00 78.44 341 LEU A CA 1
ATOM 2788 C C . LEU A 1 341 ? 7.266 8.264 11.378 1.00 78.44 341 LEU A C 1
ATOM 2790 O O . LEU A 1 341 ? 6.826 7.809 12.428 1.00 78.44 341 LEU A O 1
ATOM 2794 N N . TRP A 1 342 ? 6.461 8.599 10.365 1.00 82.12 342 TRP A N 1
ATOM 2795 C CA . TRP A 1 342 ? 5.007 8.410 10.403 1.00 82.12 342 TRP A CA 1
ATOM 2796 C C . TRP A 1 342 ? 4.608 6.927 10.430 1.00 82.12 342 TRP A C 1
ATOM 2798 O O . TRP A 1 342 ? 3.678 6.580 11.153 1.00 82.12 342 TRP A O 1
ATOM 2808 N N . ILE A 1 343 ? 5.327 6.051 9.719 1.00 83.81 343 ILE A N 1
ATOM 2809 C CA . ILE A 1 343 ? 5.156 4.592 9.793 1.00 83.81 343 ILE A CA 1
ATOM 2810 C C . ILE A 1 343 ? 5.401 4.112 11.227 1.00 83.81 343 ILE A C 1
ATOM 2812 O O . ILE A 1 343 ? 4.470 3.619 11.852 1.00 83.81 343 ILE A O 1
ATOM 2816 N N . CYS A 1 344 ? 6.581 4.386 11.797 1.00 75.62 344 CYS A N 1
ATOM 2817 C CA . CYS A 1 344 ? 6.935 3.990 13.169 1.00 75.62 344 CYS A CA 1
ATOM 2818 C C . CYS A 1 344 ? 5.890 4.449 14.196 1.00 75.62 344 CYS A C 1
ATOM 2820 O O . CYS A 1 344 ? 5.527 3.703 15.104 1.00 75.62 344 CYS A O 1
ATOM 2822 N N . ILE A 1 345 ? 5.387 5.677 14.029 1.00 69.44 345 ILE A N 1
ATOM 2823 C CA . ILE A 1 345 ? 4.335 6.252 14.866 1.00 69.44 345 ILE A CA 1
ATOM 2824 C C . ILE A 1 345 ? 3.015 5.476 14.728 1.00 69.44 345 ILE A C 1
ATOM 2826 O O . ILE A 1 345 ? 2.412 5.136 15.739 1.00 69.44 345 ILE A O 1
ATOM 2830 N N . ASN A 1 346 ? 2.534 5.181 13.518 1.00 73.88 346 ASN A N 1
ATOM 2831 C CA . ASN A 1 346 ? 1.246 4.491 13.361 1.00 73.88 346 ASN A CA 1
ATOM 2832 C C . ASN A 1 346 ? 1.331 2.995 13.707 1.00 73.88 346 ASN A C 1
ATOM 2834 O O . ASN A 1 346 ? 0.355 2.456 14.218 1.00 73.88 346 ASN A O 1
ATOM 2838 N N . ASP A 1 347 ? 2.483 2.358 13.482 1.00 73.12 347 ASP A N 1
ATOM 2839 C CA . ASP A 1 347 ? 2.747 0.952 13.819 1.00 73.12 347 ASP A CA 1
ATOM 2840 C C . ASP A 1 347 ? 2.699 0.710 15.338 1.00 73.12 347 ASP A C 1
ATOM 2842 O O . ASP A 1 347 ? 2.074 -0.233 15.807 1.00 73.12 347 ASP A O 1
ATOM 2846 N N . HIS A 1 348 ? 3.306 1.606 16.126 1.00 65.25 348 HIS A N 1
ATOM 2847 C CA . HIS A 1 348 ? 3.345 1.503 17.593 1.00 65.25 348 HIS A CA 1
ATOM 2848 C C . HIS A 1 348 ? 2.208 2.292 18.270 1.00 65.25 348 HIS A C 1
ATOM 2850 O O . HIS A 1 348 ? 2.170 2.433 19.494 1.00 65.25 348 HIS A O 1
ATOM 2856 N N . SER A 1 349 ? 1.247 2.789 17.481 1.00 57.31 349 SER A N 1
ATOM 2857 C CA . SER A 1 349 ? -0.048 3.227 18.000 1.00 57.31 349 SER A CA 1
ATOM 2858 C C . SER A 1 349 ? -0.881 1.988 18.302 1.00 57.31 349 SER A C 1
ATOM 2860 O O . SER A 1 349 ? -1.330 1.327 17.366 1.00 57.31 349 SER A O 1
ATOM 2862 N N . HIS A 1 350 ? -1.171 1.698 19.572 1.00 43.62 350 HIS A N 1
ATOM 2863 C CA . HIS A 1 350 ? -2.195 0.697 19.883 1.00 43.62 350 HIS A CA 1
ATOM 2864 C C . HIS A 1 350 ? -3.496 1.017 19.107 1.00 43.62 350 HIS A C 1
ATOM 2866 O O . HIS A 1 350 ? -3.906 2.176 18.987 1.00 43.62 350 HIS A O 1
ATOM 2872 N N . ASP A 1 351 ? -4.089 -0.017 18.500 1.00 38.78 351 ASP A N 1
ATOM 2873 C CA . ASP A 1 351 ? -5.226 0.052 17.562 1.00 38.78 351 ASP A CA 1
ATOM 2874 C C . ASP A 1 351 ? -5.010 0.859 16.250 1.00 38.78 351 ASP A C 1
ATOM 2876 O O . ASP A 1 351 ? -5.968 1.177 15.539 1.00 38.78 351 ASP A O 1
ATOM 2880 N N . GLY A 1 352 ? -3.762 1.170 15.864 1.00 39.47 352 GLY A N 1
ATOM 2881 C CA . GLY A 1 352 ? -3.452 1.960 14.656 1.00 39.47 352 GLY A CA 1
ATOM 2882 C C . GLY A 1 352 ? -3.969 3.403 14.743 1.00 39.47 352 GLY A C 1
ATOM 2883 O O . GLY A 1 352 ? -4.338 4.020 13.741 1.00 39.47 352 GLY A O 1
ATOM 2884 N N . SER A 1 353 ? -4.068 3.901 15.974 1.00 33.03 353 SER A N 1
ATOM 2885 C CA . SER A 1 353 ? -4.883 5.040 16.379 1.00 33.03 353 SER A CA 1
ATOM 2886 C C . SER A 1 353 ? -4.077 6.341 16.476 1.00 33.03 353 SER A C 1
ATOM 2888 O O . SER A 1 353 ? -3.962 6.928 17.548 1.00 33.03 353 SER A O 1
ATOM 2890 N N . LEU A 1 354 ? -3.531 6.817 15.349 1.00 33.00 354 LEU A N 1
ATOM 2891 C CA . LEU A 1 354 ? -3.002 8.190 15.246 1.00 33.00 354 LEU A CA 1
ATOM 2892 C C . LEU A 1 354 ? -3.470 8.983 14.013 1.00 33.00 354 LEU A C 1
ATOM 2894 O O . LEU A 1 354 ? -3.002 10.097 13.762 1.00 33.00 354 LEU A O 1
ATOM 2898 N N . SER A 1 355 ? -4.507 8.507 13.318 1.00 34.59 355 SER A N 1
ATOM 2899 C CA . SER A 1 355 ? -5.396 9.406 12.573 1.00 34.59 355 SER A CA 1
ATOM 2900 C C . SER A 1 355 ? -6.291 10.172 13.563 1.00 34.59 355 SER A C 1
ATOM 2902 O O . SER A 1 355 ? -7.352 9.692 13.954 1.00 34.59 355 SER A O 1
ATOM 2904 N N . HIS A 1 356 ? -5.846 11.371 13.952 1.00 31.31 356 HIS A N 1
ATOM 2905 C CA . HIS A 1 356 ? -6.501 12.339 14.856 1.00 31.31 356 HIS A CA 1
ATOM 2906 C C . HIS A 1 356 ? -6.598 11.991 16.357 1.00 31.31 356 HIS A C 1
ATOM 2908 O O . HIS A 1 356 ? -6.805 12.903 17.160 1.00 31.31 356 HIS A O 1
ATOM 2914 N N . THR A 1 357 ? -6.390 10.743 16.780 1.00 29.22 357 THR A N 1
ATOM 2915 C CA . THR A 1 357 ? -6.500 10.303 18.187 1.00 29.22 357 THR A CA 1
ATOM 2916 C C . THR A 1 357 ? -5.338 10.769 19.086 1.00 29.22 357 THR A C 1
ATOM 2918 O O . THR A 1 357 ? -4.454 10.007 19.460 1.00 29.22 357 THR A O 1
ATOM 2921 N N . ALA A 1 358 ? -5.340 12.050 19.470 1.00 25.47 358 ALA A N 1
ATOM 2922 C CA . ALA A 1 358 ? -4.388 12.612 20.444 1.00 25.47 358 ALA A CA 1
ATOM 2923 C C . ALA A 1 358 ? -5.025 13.549 21.502 1.00 25.47 358 ALA A C 1
ATOM 2925 O O . ALA A 1 358 ? -4.293 14.246 22.212 1.00 25.47 358 ALA A O 1
ATOM 2926 N N . LEU A 1 359 ? -6.365 13.569 21.602 1.00 27.52 359 LEU A N 1
ATOM 2927 C CA . LEU A 1 359 ? -7.154 14.390 22.537 1.00 27.52 359 LEU A CA 1
ATOM 2928 C C . LEU A 1 359 ? -8.451 13.690 23.015 1.00 27.52 359 LEU A C 1
ATOM 2930 O O . LEU A 1 359 ? -9.550 14.152 22.730 1.00 27.52 359 LEU A O 1
ATOM 2934 N N . SER A 1 360 ? -8.320 12.593 23.765 1.00 23.45 360 SER A N 1
ATOM 2935 C CA . SER A 1 360 ? -9.290 12.165 24.796 1.00 23.45 360 SER A CA 1
ATOM 2936 C C . SER A 1 360 ? -8.753 10.944 25.546 1.00 23.45 360 SER A C 1
ATOM 2938 O O . SER A 1 360 ? -8.226 10.032 24.913 1.00 23.45 360 SER A O 1
ATOM 2940 N N . ASN A 1 361 ? -8.912 10.905 26.871 1.00 26.02 361 ASN A N 1
ATOM 2941 C CA . ASN A 1 361 ? -8.715 9.677 27.648 1.00 26.02 361 ASN A CA 1
ATOM 2942 C C . ASN A 1 361 ? -9.940 8.760 27.471 1.00 26.02 361 ASN A C 1
ATOM 2944 O O . ASN A 1 361 ? -11.059 9.260 27.341 1.00 26.02 361 ASN A O 1
ATOM 2948 N N . GLY A 1 362 ? -9.725 7.442 27.494 1.00 29.00 362 GLY A N 1
ATOM 2949 C CA . GLY A 1 362 ? -10.767 6.421 27.323 1.00 29.00 362 GLY A CA 1
ATOM 2950 C C . GLY A 1 362 ? -10.538 5.520 26.104 1.00 29.00 362 GLY A C 1
ATOM 2951 O O . GLY A 1 362 ? -9.855 5.892 25.151 1.00 29.00 362 GLY A O 1
ATOM 2952 N N . SER A 1 363 ? -11.120 4.321 26.134 1.00 35.25 363 SER A N 1
ATOM 2953 C CA . SER A 1 363 ? -10.958 3.231 25.152 1.00 35.25 363 SER A CA 1
ATOM 2954 C C . SER A 1 363 ? -11.627 3.461 23.786 1.00 35.25 363 SER A C 1
ATOM 2956 O O . SER A 1 363 ? -11.594 2.578 22.928 1.00 35.25 363 SER A O 1
ATOM 2958 N N . HIS A 1 364 ? -12.202 4.642 23.542 1.00 38.97 364 HIS A N 1
ATOM 2959 C CA . HIS A 1 364 ? -12.878 4.986 22.290 1.00 38.97 364 HIS A CA 1
ATOM 2960 C C . HIS A 1 364 ? -12.240 6.201 21.616 1.00 38.97 364 HIS A C 1
ATOM 2962 O O . HIS A 1 364 ? -11.918 7.201 22.257 1.00 38.97 364 HIS A O 1
ATOM 2968 N N . GLY A 1 365 ? -12.039 6.091 20.300 1.00 41.53 365 GLY A N 1
ATOM 2969 C CA . GLY A 1 365 ? -11.386 7.119 19.494 1.00 41.53 365 GLY A CA 1
ATOM 2970 C C . GLY A 1 365 ? -12.239 8.375 19.299 1.00 41.53 365 GLY A C 1
ATOM 2971 O O . GLY A 1 365 ? -13.415 8.404 19.652 1.00 41.53 365 GLY A O 1
ATOM 2972 N N . VAL A 1 366 ? -11.604 9.415 18.737 1.00 41.72 366 VAL A N 1
ATOM 2973 C CA . VAL A 1 366 ? -12.026 10.832 18.776 1.00 41.72 366 VAL A CA 1
ATOM 2974 C C . VAL A 1 366 ? -13.544 11.035 18.840 1.00 41.72 366 VAL A C 1
ATOM 2976 O O . VAL A 1 366 ? -14.271 10.829 17.863 1.00 41.72 366 VAL A O 1
ATOM 2979 N N . LEU A 1 367 ? -13.983 11.507 20.007 1.00 51.00 367 LEU A N 1
ATOM 2980 C CA . LEU A 1 367 ? -15.360 11.877 20.324 1.00 51.00 367 LEU A CA 1
ATOM 2981 C C . LEU A 1 367 ? -15.601 13.330 19.899 1.00 51.00 367 LEU A C 1
ATOM 2983 O O . LEU A 1 367 ? -15.572 14.255 20.711 1.00 51.00 367 LEU A O 1
ATOM 2987 N N . ASP A 1 368 ? -15.772 13.515 18.593 1.00 45.84 368 ASP A N 1
ATOM 2988 C CA . ASP A 1 368 ? -15.910 14.822 17.956 1.00 45.84 368 ASP A CA 1
ATOM 2989 C C . ASP A 1 368 ? -17.334 15.384 18.143 1.00 45.84 368 ASP A C 1
ATOM 2991 O O . ASP A 1 368 ? -18.323 14.770 17.732 1.00 45.84 368 ASP A O 1
ATOM 2995 N N . ASN A 1 369 ? -17.423 16.571 18.755 1.00 54.41 369 ASN A N 1
ATOM 2996 C CA . ASN A 1 369 ? -18.664 17.258 19.131 1.00 54.41 369 ASN A CA 1
ATOM 2997 C C . ASN A 1 369 ? -19.594 16.437 20.057 1.00 54.41 369 ASN A C 1
ATOM 2999 O O . ASN A 1 369 ? -20.712 16.073 19.675 1.00 54.41 369 ASN A O 1
ATOM 3003 N N . ARG A 1 370 ? -19.154 16.204 21.307 1.00 61.81 370 ARG A N 1
ATOM 3004 C CA . ARG A 1 370 ? -20.058 15.863 22.425 1.00 61.81 370 ARG A CA 1
ATOM 3005 C C . ARG A 1 370 ? -21.021 17.027 22.689 1.00 61.81 370 ARG A C 1
ATOM 3007 O O . ARG A 1 370 ? -20.584 18.177 22.716 1.00 61.81 370 ARG A O 1
ATOM 3014 N N . GLN A 1 371 ? -22.291 16.741 22.962 1.00 64.00 371 GLN A N 1
ATOM 3015 C CA . GLN A 1 371 ? -23.229 17.704 23.554 1.00 64.00 371 GLN A CA 1
ATOM 3016 C C . GLN A 1 371 ? -23.865 17.100 24.818 1.00 64.00 371 GLN A C 1
ATOM 3018 O O . GLN A 1 371 ? -24.089 15.885 24.844 1.00 64.00 371 GLN A O 1
ATOM 3023 N N . PRO A 1 372 ? -24.148 17.897 25.870 1.00 64.31 372 PRO A N 1
ATOM 3024 C CA . PRO A 1 372 ? -24.946 17.414 26.993 1.00 64.31 372 PRO A CA 1
ATOM 3025 C C . PRO A 1 372 ? -26.308 16.954 26.466 1.00 64.31 372 PRO A C 1
ATOM 3027 O O . PRO A 1 372 ? -26.898 17.603 25.599 1.00 64.31 372 PRO A O 1
ATOM 3030 N N . ILE A 1 373 ? -26.774 15.802 26.942 1.00 68.75 373 ILE A N 1
ATOM 3031 C CA . ILE A 1 373 ? -28.095 15.287 26.582 1.00 68.75 373 ILE A CA 1
ATOM 3032 C C . ILE A 1 373 ? -29.167 16.117 27.305 1.00 68.75 373 ILE A C 1
ATOM 3034 O O . ILE A 1 373 ? -29.008 16.426 28.484 1.00 68.75 373 ILE A O 1
ATOM 3038 N N . THR A 1 374 ? -30.226 16.519 26.603 1.00 67.38 374 THR A N 1
ATOM 3039 C CA . THR A 1 374 ? -31.322 17.305 27.200 1.00 67.38 374 THR A CA 1
ATOM 3040 C C . THR A 1 374 ? -32.439 16.399 27.710 1.00 67.38 374 THR A C 1
ATOM 3042 O O . THR A 1 374 ? -32.641 15.303 27.184 1.00 67.38 374 THR A O 1
ATOM 3045 N N . ASP A 1 375 ? -33.217 16.854 28.693 1.00 58.56 375 ASP A N 1
ATOM 3046 C CA . ASP A 1 375 ? -34.275 16.032 29.303 1.00 58.56 375 ASP A CA 1
ATOM 3047 C C . ASP A 1 375 ? -35.337 15.576 28.291 1.00 58.56 375 ASP A C 1
ATOM 3049 O O . ASP A 1 375 ? -35.799 14.441 28.351 1.00 58.56 375 ASP A O 1
ATOM 3053 N N . GLY A 1 376 ? -35.649 16.399 27.283 1.00 63.62 376 GLY A N 1
ATOM 3054 C CA . GLY A 1 376 ? -36.520 16.004 26.169 1.00 63.62 376 GLY A CA 1
ATOM 3055 C C . GLY A 1 376 ? -35.932 14.893 25.283 1.00 63.62 376 GLY A C 1
ATOM 3056 O O . GLY A 1 376 ? -36.672 14.041 24.796 1.00 63.62 376 GLY A O 1
ATOM 3057 N N . GLN A 1 377 ? -34.603 14.841 25.112 1.00 64.81 377 GLN A N 1
ATOM 3058 C CA . GLN A 1 377 ? -33.934 13.719 24.439 1.00 64.81 377 GLN A CA 1
ATOM 3059 C C . GLN A 1 377 ? -33.941 12.462 25.317 1.00 64.81 377 GLN A C 1
ATOM 3061 O O . GLN A 1 377 ? -34.194 11.374 24.804 1.00 64.81 377 GLN A O 1
ATOM 3066 N N . ILE A 1 378 ? -33.723 12.603 26.631 1.00 62.66 378 ILE A N 1
ATOM 3067 C CA . ILE A 1 378 ? -33.843 11.494 27.590 1.00 62.66 378 ILE A CA 1
ATOM 3068 C C . ILE A 1 378 ? -35.265 10.917 27.552 1.00 62.66 378 ILE A C 1
ATOM 3070 O O . ILE A 1 378 ? -35.417 9.711 27.370 1.00 62.66 378 ILE A O 1
ATOM 3074 N N . GLN A 1 379 ? -36.300 11.755 27.663 1.00 61.50 379 GLN A N 1
ATOM 3075 C CA . GLN A 1 379 ? -37.696 11.310 27.649 1.00 61.50 379 GLN A CA 1
ATOM 3076 C C . GLN A 1 379 ? -38.083 10.639 26.327 1.00 61.50 379 GLN A C 1
ATOM 3078 O O . GLN A 1 379 ? -38.702 9.579 26.368 1.00 61.50 379 GLN A O 1
ATOM 3083 N N . PHE A 1 380 ? -37.682 11.187 25.172 1.00 67.31 380 PHE A N 1
ATOM 3084 C CA . PHE A 1 380 ? -37.949 10.547 23.878 1.00 67.31 380 PHE A CA 1
ATOM 3085 C C . PHE A 1 380 ? -37.280 9.169 23.766 1.00 67.31 380 PHE A C 1
ATOM 3087 O O . PHE A 1 380 ? -37.881 8.217 23.266 1.00 67.31 380 PHE A O 1
ATOM 3094 N N . VAL A 1 381 ? -36.036 9.039 24.234 1.00 66.12 381 VAL A N 1
ATOM 3095 C CA . VAL A 1 381 ? -35.334 7.752 24.211 1.00 66.12 381 VAL A CA 1
ATOM 3096 C C . VAL A 1 381 ? -35.989 6.760 25.174 1.00 66.12 381 VAL A C 1
ATOM 3098 O O . VAL A 1 381 ? -36.261 5.639 24.763 1.00 66.12 381 VAL A O 1
ATOM 3101 N N . ILE A 1 382 ? -36.306 7.158 26.409 1.00 64.56 382 ILE A N 1
ATOM 3102 C CA . ILE A 1 382 ? -36.941 6.275 27.404 1.00 64.56 382 ILE A CA 1
ATOM 3103 C C . ILE A 1 382 ? -38.337 5.819 26.954 1.00 64.56 382 ILE A C 1
ATOM 3105 O O . ILE A 1 382 ? -38.671 4.649 27.135 1.00 64.56 382 ILE A O 1
ATOM 3109 N N . SER A 1 383 ? -39.139 6.693 26.332 1.00 63.34 383 SER A N 1
ATOM 3110 C CA . SER A 1 383 ? -40.495 6.343 25.882 1.00 63.34 383 SER A CA 1
ATOM 3111 C C . SER A 1 383 ? -40.523 5.355 24.711 1.00 63.34 383 SER A C 1
ATOM 3113 O O . SER A 1 383 ? -41.494 4.616 24.565 1.00 63.34 383 SER A O 1
ATOM 3115 N N . ASN A 1 384 ? -39.456 5.298 23.906 1.00 65.38 384 ASN A N 1
ATOM 3116 C CA . ASN A 1 384 ? -39.317 4.349 22.796 1.00 65.38 384 ASN A CA 1
ATOM 3117 C C . ASN A 1 384 ? -38.453 3.120 23.148 1.00 65.38 384 ASN A C 1
ATOM 3119 O O . ASN A 1 384 ? -38.565 2.083 22.497 1.00 65.38 384 ASN A O 1
ATOM 3123 N N . LEU A 1 385 ? -37.574 3.230 24.148 1.00 70.38 385 LEU A N 1
ATOM 3124 C CA . LEU A 1 385 ? -36.607 2.210 24.562 1.00 70.38 385 LEU A CA 1
ATOM 3125 C C . LEU A 1 385 ? -36.579 2.114 26.102 1.00 70.38 385 LEU A C 1
ATOM 3127 O O . LEU A 1 385 ? -35.659 2.636 26.738 1.00 70.38 385 LEU A O 1
ATOM 3131 N N . PRO A 1 386 ? -37.544 1.410 26.729 1.00 56.31 386 PRO A N 1
ATOM 3132 C CA . PRO A 1 386 ? -37.701 1.366 28.191 1.00 56.31 386 PRO A CA 1
ATOM 3133 C C . PRO A 1 386 ? -36.574 0.633 28.945 1.00 56.31 386 PRO A C 1
ATOM 3135 O O . PRO A 1 386 ? -36.607 0.541 30.170 1.00 56.31 386 PRO A O 1
ATOM 3138 N N . LYS A 1 387 ? -35.568 0.099 28.237 1.00 64.38 387 LYS A N 1
ATOM 3139 C CA . LYS A 1 387 ? -34.338 -0.469 28.805 1.00 64.38 387 LYS A CA 1
ATOM 3140 C C . LYS A 1 387 ? -33.120 0.022 28.019 1.00 64.38 387 LYS A C 1
ATOM 3142 O O . LYS A 1 387 ? -32.720 -0.592 27.033 1.00 64.38 387 LYS A O 1
ATOM 3147 N N . LEU A 1 388 ? -32.515 1.121 28.469 1.00 66.50 388 LEU A N 1
ATOM 3148 C CA . LEU A 1 388 ? -31.156 1.489 28.061 1.00 66.50 388 LEU A CA 1
ATOM 3149 C C . LEU A 1 388 ? -30.124 0.628 28.814 1.00 66.50 388 LEU A C 1
ATOM 3151 O O . LEU A 1 388 ? -30.333 0.343 29.993 1.00 66.50 388 LEU A O 1
ATOM 3155 N N . PRO A 1 389 ? -28.995 0.248 28.183 1.00 66.50 389 PRO A N 1
ATOM 3156 C CA . PRO A 1 389 ? -27.955 -0.557 28.833 1.00 66.50 389 PRO A CA 1
ATOM 3157 C C . PRO A 1 389 ? -27.139 0.217 29.885 1.00 66.50 389 PRO A C 1
ATOM 3159 O O . PRO A 1 389 ? -26.490 -0.397 30.724 1.00 66.50 389 PRO A O 1
ATOM 3162 N N . PHE A 1 390 ? -27.152 1.552 29.838 1.00 71.25 390 PHE A N 1
ATOM 3163 C CA . PHE A 1 390 ? -26.438 2.438 30.760 1.00 71.25 390 PHE A CA 1
ATOM 3164 C C . PHE A 1 390 ? -27.126 3.811 30.850 1.00 71.25 390 PHE A C 1
ATOM 3166 O O . PHE A 1 390 ? -27.967 4.150 30.014 1.00 71.25 390 PHE A O 1
ATOM 3173 N N . LYS A 1 391 ? -26.738 4.636 31.834 1.00 73.25 391 LYS A N 1
ATOM 3174 C CA . LYS A 1 391 ? -27.185 6.035 31.952 1.00 73.25 391 LYS A CA 1
ATOM 3175 C C . LYS A 1 391 ? -26.301 6.946 31.078 1.00 73.25 391 LYS A C 1
ATOM 3177 O O . LYS A 1 391 ? -25.122 7.093 31.389 1.00 73.25 391 LYS A O 1
ATOM 3182 N N . PRO A 1 392 ? -26.816 7.561 29.997 1.00 68.31 392 PRO A N 1
ATOM 3183 C CA . PRO A 1 392 ? -26.001 8.386 29.107 1.00 68.31 392 PRO A CA 1
ATOM 3184 C C . PRO A 1 392 ? -25.621 9.723 29.759 1.00 68.31 392 PRO A C 1
ATOM 3186 O O . PRO A 1 392 ? -26.455 10.361 30.400 1.00 68.31 392 PRO A O 1
ATOM 3189 N N . LEU A 1 393 ? -24.384 10.181 29.542 1.00 66.44 393 LEU A N 1
ATOM 3190 C CA . LEU A 1 393 ? -23.919 11.515 29.954 1.00 66.44 393 LEU A CA 1
ATOM 3191 C C . LEU A 1 393 ? -23.998 12.543 28.815 1.00 66.44 393 LEU A C 1
ATOM 3193 O O . LEU A 1 393 ? -24.138 13.740 29.055 1.00 66.44 393 LEU A O 1
ATOM 3197 N N . SER A 1 394 ? -23.866 12.096 27.563 1.00 73.56 394 SER A N 1
ATOM 3198 C CA . SER A 1 394 ? -23.808 12.980 26.391 1.00 73.56 394 SER A CA 1
ATOM 3199 C C . SER A 1 394 ? -24.259 12.289 25.107 1.00 73.56 394 SER A C 1
ATOM 3201 O O . SER A 1 394 ? -24.193 11.062 24.981 1.00 73.56 394 SER A O 1
ATOM 3203 N N . THR A 1 395 ? -24.675 13.105 24.138 1.00 76.88 395 THR A N 1
ATOM 3204 C CA . THR A 1 395 ? -24.901 12.694 22.748 1.00 76.88 395 THR A CA 1
ATOM 3205 C C . THR A 1 395 ? -23.685 13.026 21.878 1.00 76.88 395 THR A C 1
ATOM 3207 O O . THR A 1 395 ? -22.934 13.965 22.163 1.00 76.88 395 THR A O 1
ATOM 3210 N N . LEU A 1 396 ? -23.478 12.251 20.810 1.00 72.81 396 LEU A N 1
ATOM 3211 C CA . LEU A 1 396 ? -22.377 12.426 19.856 1.00 72.81 396 LEU A CA 1
ATOM 3212 C C . LEU A 1 396 ? -22.915 12.708 18.447 1.00 72.81 396 LEU A C 1
ATOM 3214 O O . LEU A 1 396 ? -23.775 11.977 17.953 1.00 72.81 396 LEU A O 1
ATOM 3218 N N . LYS A 1 397 ? -22.355 13.708 17.751 1.00 73.00 397 LYS A N 1
ATOM 3219 C CA . LYS A 1 397 ? -22.648 13.935 16.318 1.00 73.00 397 LYS A CA 1
ATOM 3220 C C . LYS A 1 397 ? -21.896 12.964 15.412 1.00 73.00 397 LYS A C 1
ATOM 3222 O O . LYS A 1 397 ? -22.457 12.455 14.439 1.00 73.00 397 LYS A O 1
ATOM 3227 N N . THR A 1 398 ? -20.629 12.704 15.735 1.00 73.44 398 THR A N 1
ATOM 3228 C CA . THR A 1 398 ? -19.784 11.723 15.047 1.00 73.44 398 THR A CA 1
ATOM 3229 C C . THR A 1 398 ? -18.856 11.007 16.019 1.00 73.44 398 THR A C 1
ATOM 3231 O O . THR A 1 398 ? -18.399 11.593 16.995 1.00 73.44 398 THR A O 1
ATOM 3234 N N . LEU A 1 399 ? -18.548 9.750 15.716 1.00 74.19 399 LEU A N 1
ATOM 3235 C CA . LEU A 1 399 ? -17.695 8.875 16.519 1.00 74.19 399 LEU A CA 1
ATOM 3236 C C . LEU A 1 399 ? -16.690 8.175 15.598 1.00 74.19 399 LEU A C 1
ATOM 3238 O O . LEU A 1 399 ? -17.034 7.858 14.461 1.00 74.19 399 LEU A O 1
ATOM 3242 N N . THR A 1 400 ? -15.464 7.914 16.062 1.00 64.50 400 THR A N 1
ATOM 3243 C CA . THR A 1 400 ? -14.473 7.145 15.285 1.00 64.50 400 THR A CA 1
ATOM 3244 C C . THR A 1 400 ? -13.877 6.012 16.117 1.00 64.50 400 THR A C 1
ATOM 3246 O O . THR A 1 400 ? -13.119 6.265 17.048 1.00 64.50 400 THR A O 1
ATOM 3249 N N . VAL A 1 401 ? -14.171 4.755 15.766 1.00 64.31 401 VAL A N 1
ATOM 3250 C CA . VAL A 1 401 ? -13.693 3.557 16.488 1.00 64.31 401 VAL A CA 1
ATOM 3251 C C . VAL A 1 401 ? -12.972 2.616 15.524 1.00 64.31 401 VAL A C 1
ATOM 3253 O O . VAL A 1 401 ? -13.487 2.299 14.453 1.00 64.31 401 VAL A O 1
ATOM 3256 N N . LYS A 1 402 ? -11.746 2.205 15.887 1.00 57.66 402 LYS A N 1
ATOM 3257 C CA . LYS A 1 402 ? -10.850 1.317 15.109 1.00 57.66 402 LYS A CA 1
ATOM 3258 C C . LYS A 1 402 ? -10.678 1.709 13.624 1.00 57.66 402 LYS A C 1
ATOM 3260 O O . LYS A 1 402 ? -10.453 0.866 12.759 1.00 57.66 402 LYS A O 1
ATOM 3265 N N . GLY A 1 403 ? -10.757 3.013 13.334 1.00 54.94 403 GLY A N 1
ATOM 3266 C CA . GLY A 1 403 ? -10.629 3.600 11.992 1.00 54.94 403 GLY A CA 1
ATOM 3267 C C . GLY A 1 403 ? -11.945 3.785 11.223 1.00 54.94 403 GLY A C 1
ATOM 3268 O O . GLY A 1 403 ? -11.936 4.402 10.159 1.00 54.94 403 GLY A O 1
ATOM 3269 N N . TYR A 1 404 ? -13.075 3.314 11.753 1.00 66.88 404 TYR A N 1
ATOM 3270 C CA . TYR A 1 404 ? -14.398 3.512 11.160 1.00 66.88 404 TYR A CA 1
ATOM 3271 C C . TYR A 1 404 ? -15.075 4.752 11.748 1.00 66.88 404 TYR A C 1
ATOM 3273 O O . TYR A 1 404 ? -15.181 4.877 12.969 1.00 66.88 404 TYR A O 1
ATOM 3281 N N . LYS A 1 405 ? -15.533 5.669 10.883 1.00 72.94 405 LYS A N 1
ATOM 3282 C CA . LYS A 1 405 ? -16.288 6.866 11.279 1.00 72.94 405 LYS A CA 1
ATOM 3283 C C . LYS A 1 405 ? -17.791 6.609 11.181 1.00 72.94 405 LYS A C 1
ATOM 3285 O O . LYS A 1 405 ? -18.289 6.262 10.114 1.00 72.94 405 LYS A O 1
ATOM 3290 N N . TYR A 1 406 ? -18.486 6.848 12.284 1.00 80.19 406 TYR A N 1
ATOM 3291 C CA . TYR A 1 406 ? -19.931 6.748 12.450 1.00 80.19 406 TYR A CA 1
ATOM 3292 C C . TYR A 1 406 ? -20.541 8.155 12.500 1.00 80.19 406 TYR A C 1
ATOM 3294 O O . TYR A 1 406 ? -19.932 9.097 13.023 1.00 80.19 406 TYR A O 1
ATOM 3302 N N . SER A 1 407 ? -21.753 8.298 11.970 1.00 83.69 407 SER A N 1
ATOM 3303 C CA . SER A 1 407 ? -22.543 9.533 11.996 1.00 83.69 407 SER A CA 1
ATOM 3304 C C . SER A 1 407 ? -24.034 9.223 12.086 1.00 83.69 407 SER A C 1
ATOM 3306 O O . SER A 1 407 ? -24.462 8.116 11.757 1.00 83.69 407 SER A O 1
ATOM 3308 N N . HIS A 1 408 ? -24.840 10.241 12.387 1.00 82.56 408 HIS A N 1
ATOM 3309 C CA . HIS A 1 408 ? -26.271 10.225 12.073 1.00 82.56 408 HIS A CA 1
ATOM 3310 C C . HIS A 1 408 ? -26.511 9.764 10.615 1.00 82.56 408 HIS A C 1
ATOM 3312 O O . HIS A 1 408 ? -25.737 10.110 9.714 1.00 82.56 408 HIS A O 1
ATOM 3318 N N . ASN A 1 409 ? -27.563 8.971 10.392 1.00 84.94 409 ASN A N 1
ATOM 3319 C CA . ASN A 1 409 ? -27.918 8.280 9.141 1.00 84.94 409 ASN A CA 1
ATOM 3320 C C . ASN A 1 409 ? -26.882 7.280 8.577 1.00 84.94 409 ASN A C 1
ATOM 3322 O O . ASN A 1 409 ? -27.110 6.747 7.491 1.00 84.94 409 ASN A O 1
ATOM 3326 N N . SER A 1 410 ? -25.782 6.973 9.277 1.00 84.25 410 SER A N 1
ATOM 3327 C CA . SER A 1 410 ? -24.939 5.823 8.908 1.00 84.25 410 SER A CA 1
ATOM 3328 C C . SER A 1 410 ? -25.716 4.517 9.096 1.00 84.25 410 SER A C 1
ATOM 3330 O O . SER A 1 410 ? -26.409 4.357 10.100 1.00 84.25 410 SER A O 1
ATOM 3332 N N . VAL A 1 411 ? -25.585 3.582 8.152 1.00 87.50 411 VAL A N 1
ATOM 3333 C CA . VAL A 1 411 ? -26.252 2.269 8.188 1.00 87.50 411 VAL A CA 1
ATOM 3334 C C . VAL A 1 411 ? -25.214 1.182 8.450 1.00 87.50 411 VAL A C 1
ATOM 3336 O O . VAL A 1 411 ? -24.086 1.277 7.967 1.00 87.50 411 VAL A O 1
ATOM 3339 N N . LEU A 1 412 ? -25.555 0.159 9.227 1.00 87.81 412 LEU A N 1
ATOM 3340 C CA . LEU A 1 412 ? -24.654 -0.939 9.572 1.00 87.81 412 LEU A CA 1
ATOM 3341 C C . LEU A 1 412 ? -25.421 -2.241 9.836 1.00 87.81 412 LEU A C 1
ATOM 3343 O O . LEU A 1 412 ? -26.624 -2.226 10.095 1.00 87.81 412 LEU A O 1
ATOM 3347 N N . ASN A 1 413 ? -24.701 -3.363 9.785 1.00 86.75 413 ASN A N 1
ATOM 3348 C CA . ASN A 1 413 ? -25.181 -4.623 10.343 1.00 86.75 413 ASN A CA 1
ATOM 3349 C C . ASN A 1 413 ? -24.935 -4.589 11.860 1.00 86.75 413 ASN A C 1
ATOM 3351 O O . ASN A 1 413 ? -23.785 -4.478 12.285 1.00 86.75 413 ASN A O 1
ATOM 3355 N N . VAL A 1 414 ? -26.005 -4.648 12.651 1.00 83.88 414 VAL A N 1
ATOM 3356 C CA . VAL A 1 414 ? -25.989 -4.617 14.123 1.00 83.88 414 VAL A CA 1
ATOM 3357 C C . VAL A 1 414 ? -26.121 -6.012 14.752 1.00 83.88 414 VAL A C 1
ATOM 3359 O O . VAL A 1 414 ? -26.258 -6.123 15.968 1.00 83.88 414 VAL A O 1
ATOM 3362 N N . SER A 1 415 ? -26.064 -7.085 13.951 1.00 79.31 415 SER A N 1
ATOM 3363 C CA . SER A 1 415 ? -26.011 -8.460 14.464 1.00 79.31 415 SER A CA 1
ATOM 3364 C C . SER A 1 415 ? -24.861 -8.658 15.457 1.00 79.31 415 SER A C 1
ATOM 3366 O O . SER A 1 415 ? -23.724 -8.233 15.220 1.00 79.31 415 SER A O 1
ATOM 3368 N N . LYS A 1 416 ? -25.165 -9.356 16.559 1.00 70.88 416 LYS A N 1
ATOM 3369 C CA . LYS A 1 416 ? -24.162 -9.793 17.538 1.00 70.88 416 LYS A CA 1
ATOM 3370 C C . LYS A 1 416 ? -23.292 -10.923 16.988 1.00 70.88 416 LYS A C 1
ATOM 3372 O O . LYS A 1 416 ? -22.106 -10.959 17.285 1.00 70.88 416 LYS A O 1
ATOM 3377 N N . ASP A 1 417 ? -23.834 -11.779 16.126 1.00 65.31 417 ASP A N 1
ATOM 3378 C CA . ASP A 1 417 ? -23.089 -12.856 15.467 1.00 65.31 417 ASP A CA 1
ATOM 3379 C C . ASP A 1 417 ? -22.232 -12.351 14.297 1.00 65.31 417 ASP A C 1
ATOM 3381 O O . ASP A 1 417 ? -22.613 -11.428 13.575 1.00 65.31 417 ASP A O 1
ATOM 3385 N N . HIS A 1 418 ? -21.089 -13.002 14.056 1.00 53.84 418 HIS A N 1
ATOM 3386 C CA . HIS A 1 418 ? -20.254 -12.734 12.874 1.00 53.84 418 HIS A CA 1
ATOM 3387 C C . HIS A 1 418 ? -20.906 -13.213 11.562 1.00 53.84 418 HIS A C 1
ATOM 3389 O O . HIS A 1 418 ? -20.665 -12.620 10.510 1.00 53.84 418 HIS A O 1
ATOM 3395 N N . PHE A 1 419 ? -21.726 -14.271 11.617 1.00 54.69 419 PHE A N 1
ATOM 3396 C CA . PHE A 1 419 ? -22.312 -14.940 10.448 1.00 54.69 419 PHE A CA 1
ATOM 3397 C C . PHE A 1 419 ? -23.803 -15.282 10.666 1.00 54.69 419 PHE A C 1
ATOM 3399 O O . PHE A 1 419 ? -24.159 -16.459 10.722 1.00 54.69 419 PHE A O 1
ATOM 3406 N N . PRO A 1 420 ? -24.686 -14.280 10.827 1.00 58.97 420 PRO A N 1
ATOM 3407 C CA . PRO A 1 420 ? -26.116 -14.513 11.004 1.00 58.97 420 PRO A CA 1
ATOM 3408 C C . PRO A 1 420 ? -26.768 -15.015 9.703 1.00 58.97 420 PRO A C 1
ATOM 3410 O O . PRO A 1 420 ? -26.335 -14.660 8.604 1.00 58.97 420 PRO A O 1
ATOM 3413 N N . SER A 1 421 ? -27.854 -15.784 9.821 1.00 65.19 421 SER A N 1
ATOM 3414 C CA . SER A 1 421 ? -28.640 -16.283 8.678 1.00 65.19 421 SER A CA 1
ATOM 3415 C C . SER A 1 421 ? -29.376 -15.179 7.907 1.00 65.19 421 SER A C 1
ATOM 3417 O O . SER A 1 421 ? -29.643 -15.341 6.722 1.00 65.19 421 SER A O 1
ATOM 3419 N N . LEU A 1 422 ? -29.653 -14.040 8.548 1.00 73.06 422 LEU A N 1
ATOM 3420 C CA . LEU A 1 422 ? -30.064 -12.783 7.918 1.00 73.06 422 LEU A CA 1
ATOM 3421 C C . LEU A 1 422 ? -29.393 -11.616 8.668 1.00 73.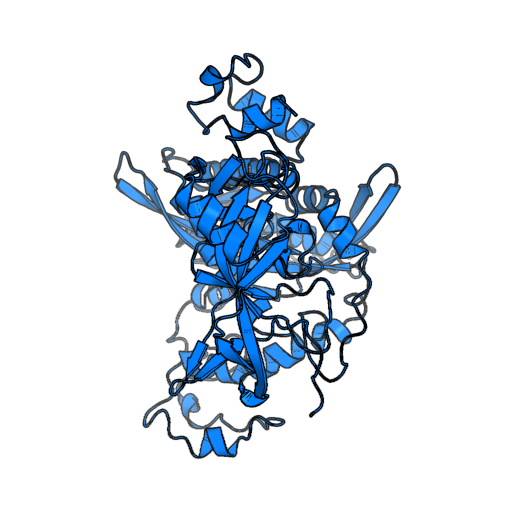06 422 LEU A C 1
ATOM 3423 O O . LEU A 1 422 ? -29.332 -11.648 9.900 1.00 73.06 422 LEU A O 1
ATOM 3427 N N . PRO A 1 423 ? -28.880 -10.576 7.983 1.00 81.12 423 PRO A N 1
ATOM 3428 C CA . PRO A 1 423 ? -28.260 -9.440 8.657 1.00 81.12 423 PRO A CA 1
ATOM 3429 C C . PRO A 1 423 ? -29.317 -8.586 9.361 1.00 81.12 423 PRO A C 1
ATOM 3431 O O . PRO A 1 423 ? -30.315 -8.191 8.756 1.00 81.12 423 PRO A O 1
ATOM 3434 N N . ILE A 1 424 ? -29.069 -8.224 10.618 1.00 86.88 424 ILE A N 1
ATOM 3435 C CA . ILE A 1 424 ? -29.915 -7.263 11.328 1.00 86.88 424 ILE A CA 1
ATOM 3436 C C . ILE A 1 424 ? -29.428 -5.867 10.928 1.00 86.88 424 ILE A C 1
ATOM 3438 O O . ILE A 1 424 ? -28.346 -5.442 11.326 1.00 86.88 424 ILE A O 1
ATOM 3442 N N . VAL A 1 425 ? -30.192 -5.152 10.101 1.00 89.44 425 VAL A N 1
ATOM 3443 C CA . VAL A 1 425 ? -29.765 -3.865 9.525 1.00 89.44 425 VAL A CA 1
ATOM 3444 C C . VAL A 1 425 ? -30.351 -2.693 10.315 1.00 89.44 425 VAL A C 1
ATOM 3446 O O . VAL A 1 425 ? -31.566 -2.588 10.486 1.00 89.44 425 VAL A O 1
ATOM 3449 N N . GLY A 1 426 ? -29.479 -1.793 10.778 1.00 90.81 426 GLY A N 1
ATOM 3450 C CA . GLY A 1 426 ? -29.840 -0.607 11.559 1.00 90.81 426 GLY A CA 1
ATOM 3451 C C . GLY A 1 426 ? -29.246 0.685 10.991 1.00 90.81 426 GLY A C 1
ATOM 3452 O O . GLY A 1 426 ? -28.152 0.683 10.426 1.00 90.81 426 GLY A O 1
ATOM 3453 N N . LYS A 1 427 ? -29.962 1.803 11.148 1.00 91.06 427 LYS A N 1
ATOM 3454 C CA . LYS A 1 427 ? -29.563 3.158 10.723 1.00 91.06 427 LYS A CA 1
ATOM 3455 C C . LYS A 1 427 ? -29.530 4.106 11.912 1.00 91.06 427 LYS A C 1
ATOM 3457 O O . LYS A 1 427 ? -30.570 4.394 12.502 1.00 91.06 427 LYS A O 1
ATOM 3462 N N . ILE A 1 428 ? -28.344 4.615 12.227 1.00 89.56 428 ILE A N 1
ATOM 3463 C CA . ILE A 1 428 ? -28.078 5.429 13.418 1.00 89.56 428 ILE A CA 1
ATOM 3464 C C . ILE A 1 428 ? -28.918 6.713 13.395 1.00 89.56 428 ILE A C 1
ATOM 3466 O O . ILE A 1 428 ? -28.777 7.538 12.487 1.00 89.56 428 ILE A O 1
ATOM 3470 N N . LYS A 1 429 ? -29.739 6.904 14.431 1.00 87.12 429 LYS A N 1
ATOM 3471 C CA . LYS A 1 429 ? -30.381 8.184 14.772 1.00 87.12 429 LYS A CA 1
ATOM 3472 C C . LYS A 1 429 ? -29.599 8.889 15.877 1.00 87.12 429 LYS A C 1
ATOM 3474 O O . LYS A 1 429 ? -29.193 10.031 15.701 1.00 87.12 429 LYS A O 1
ATOM 3479 N N . TRP A 1 430 ? -29.280 8.188 16.967 1.00 83.31 430 TRP A N 1
ATOM 3480 C CA . TRP A 1 430 ? -28.485 8.751 18.063 1.00 83.31 430 TRP A CA 1
ATOM 3481 C C . TRP A 1 430 ? -27.311 7.862 18.448 1.00 83.31 430 TRP A C 1
ATOM 3483 O O . TRP A 1 430 ? -27.334 6.644 18.284 1.00 83.31 430 TRP A O 1
ATOM 3493 N N . MET A 1 431 ? -26.278 8.509 18.977 1.00 84.69 431 MET A N 1
ATOM 3494 C CA . MET A 1 431 ? -25.102 7.880 19.561 1.00 84.69 431 MET A CA 1
ATOM 3495 C C . MET A 1 431 ? -24.966 8.424 20.978 1.00 84.69 431 MET A C 1
ATOM 3497 O O . MET A 1 431 ? -24.809 9.635 21.165 1.00 84.69 431 MET A O 1
ATOM 3501 N N . LEU A 1 432 ? -25.094 7.535 21.957 1.00 82.56 432 LEU A N 1
ATOM 3502 C CA . LEU A 1 432 ? -25.092 7.843 23.384 1.00 82.56 432 LEU A CA 1
ATOM 3503 C C . LEU A 1 432 ? -23.775 7.394 24.013 1.00 82.56 432 LEU A C 1
ATOM 3505 O O . LEU A 1 432 ? -23.238 6.353 23.637 1.00 82.56 432 LEU A O 1
ATOM 3509 N N . TYR A 1 433 ? -23.263 8.166 24.969 1.00 77.94 433 TYR A N 1
ATOM 3510 C CA . TYR A 1 433 ? -21.985 7.895 25.628 1.00 77.94 433 TYR A CA 1
ATOM 3511 C C . TYR A 1 433 ? -22.049 8.237 27.123 1.00 77.94 433 TYR A C 1
ATOM 3513 O O . TYR A 1 433 ? -22.510 9.321 27.500 1.00 77.94 433 TYR A O 1
ATOM 3521 N N . ASP A 1 434 ? -21.597 7.305 27.962 1.00 71.12 434 ASP A N 1
ATOM 3522 C CA . ASP A 1 434 ? -21.645 7.349 29.437 1.00 71.12 434 ASP A CA 1
ATOM 3523 C C . ASP A 1 434 ? -20.301 7.704 30.104 1.00 71.12 434 ASP A C 1
ATOM 3525 O O . ASP A 1 434 ? -20.236 7.858 31.319 1.00 71.12 434 ASP A O 1
ATOM 3529 N N . GLY A 1 435 ? -19.228 7.848 29.321 1.00 64.81 435 GLY A N 1
ATOM 3530 C CA . GLY A 1 435 ? -17.859 8.035 29.817 1.00 64.81 435 GLY A CA 1
ATOM 3531 C C . GLY A 1 435 ? -16.926 6.857 29.515 1.00 64.81 435 GLY A C 1
ATOM 3532 O O . GLY A 1 435 ? -15.744 7.088 29.255 1.00 64.81 435 GLY A O 1
ATOM 3533 N N . ASN A 1 436 ? -17.449 5.632 29.442 1.00 66.38 436 ASN A N 1
ATOM 3534 C CA . ASN A 1 436 ? -16.669 4.414 29.200 1.00 66.38 436 ASN A CA 1
ATOM 3535 C C . ASN A 1 436 ? -17.048 3.686 27.907 1.00 66.38 436 ASN A C 1
ATOM 3537 O O . ASN A 1 436 ? -16.153 3.143 27.272 1.00 66.38 436 ASN A O 1
ATOM 3541 N N . SER A 1 437 ? -18.322 3.715 27.514 1.00 72.38 437 SER A N 1
ATOM 3542 C CA . SER A 1 437 ? -18.926 2.912 26.444 1.00 72.38 437 SER A CA 1
ATOM 3543 C C . SER A 1 437 ? -19.802 3.768 25.523 1.00 72.38 437 SER A C 1
ATOM 3545 O O . SER A 1 437 ? -20.251 4.857 25.888 1.00 72.38 437 SER A O 1
ATOM 3547 N N . CYS A 1 438 ? -20.086 3.276 24.313 1.00 80.00 438 CYS A N 1
ATOM 3548 C CA . CYS A 1 438 ? -21.025 3.921 23.391 1.00 80.00 438 CYS A CA 1
ATOM 3549 C C . CYS A 1 438 ? -22.159 2.978 22.969 1.00 80.00 438 CYS A C 1
ATOM 3551 O O . CYS A 1 438 ? -21.921 1.808 22.670 1.00 80.00 438 CYS A O 1
ATOM 3553 N N . ALA A 1 439 ? -23.382 3.507 22.905 1.00 83.81 439 ALA A N 1
ATOM 3554 C CA . ALA A 1 439 ? -24.557 2.823 22.381 1.00 83.81 439 ALA A CA 1
ATOM 3555 C C . ALA A 1 439 ? -25.104 3.554 21.151 1.00 83.81 439 ALA A C 1
ATOM 3557 O O . ALA A 1 439 ? -25.156 4.788 21.107 1.00 83.81 439 ALA A O 1
ATOM 3558 N N . LEU A 1 440 ? -25.530 2.778 20.159 1.00 87.06 440 LEU A N 1
ATOM 3559 C CA . LEU A 1 440 ? -26.181 3.244 18.944 1.00 87.06 440 LEU A CA 1
ATOM 3560 C C . LEU A 1 440 ? -27.688 3.011 19.059 1.00 87.06 440 LEU A C 1
ATOM 3562 O O . LEU A 1 440 ? -28.122 1.867 19.199 1.00 87.06 440 LEU A O 1
ATOM 3566 N N . ILE A 1 441 ? -28.481 4.074 18.927 1.00 88.19 441 ILE A N 1
ATOM 3567 C CA . ILE A 1 441 ? -29.926 3.959 18.707 1.00 88.19 441 ILE A CA 1
ATOM 3568 C C . ILE A 1 441 ? -30.167 3.987 17.204 1.00 88.19 441 ILE A C 1
ATOM 3570 O O . ILE A 1 441 ? -29.823 4.964 16.526 1.00 88.19 441 ILE A O 1
ATOM 3574 N N . CYS A 1 442 ? -30.746 2.908 16.688 1.00 90.06 442 CYS A N 1
ATOM 3575 C CA . CYS A 1 442 ? -30.950 2.695 15.262 1.00 90.06 442 CYS A CA 1
ATOM 3576 C C . CYS A 1 442 ? -32.437 2.579 14.920 1.00 90.06 442 CYS A C 1
ATOM 3578 O O . CYS A 1 442 ? -33.158 1.859 15.602 1.00 90.06 442 CYS A O 1
ATOM 3580 N N . ASN A 1 443 ? -32.869 3.193 13.813 1.00 91.38 443 ASN A N 1
ATOM 3581 C CA . ASN A 1 443 ? -34.062 2.711 13.109 1.00 91.38 443 ASN A CA 1
ATOM 3582 C C . ASN A 1 443 ? -33.723 1.372 12.461 1.00 91.38 443 ASN A C 1
ATOM 3584 O O . ASN A 1 443 ? -32.686 1.251 11.798 1.00 91.38 443 ASN A O 1
ATOM 3588 N N . MET A 1 444 ? -34.602 0.396 12.633 1.00 91.69 444 MET A N 1
ATOM 3589 C CA . MET A 1 444 ? -34.413 -0.956 12.128 1.00 91.69 444 MET A CA 1
ATOM 3590 C C . MET A 1 444 ? -34.974 -1.104 10.720 1.00 91.69 444 MET A C 1
ATOM 3592 O O . MET A 1 444 ? -35.964 -0.459 10.362 1.00 91.69 444 MET A O 1
ATOM 3596 N N . TYR A 1 445 ? -34.360 -1.980 9.933 1.00 91.88 445 TYR A N 1
ATOM 3597 C CA . TYR A 1 445 ? -34.846 -2.370 8.616 1.00 91.88 445 TYR A CA 1
ATOM 3598 C C . TYR A 1 445 ? -35.324 -3.820 8.628 1.00 91.88 445 TYR A C 1
ATOM 3600 O O . TYR A 1 445 ? -34.638 -4.697 9.154 1.00 91.88 445 TYR A O 1
ATOM 3608 N N . THR A 1 446 ? -36.454 -4.081 7.976 1.00 90.81 446 THR A N 1
ATOM 3609 C CA . THR A 1 446 ? -36.862 -5.445 7.623 1.00 90.81 446 THR A CA 1
ATOM 3610 C C . THR A 1 446 ? -36.117 -5.862 6.360 1.00 90.81 446 THR A C 1
ATOM 3612 O O . THR A 1 446 ? -36.162 -5.147 5.357 1.00 90.81 446 THR A O 1
ATOM 3615 N N . VAL A 1 447 ? -35.449 -7.016 6.394 1.00 89.12 447 VAL A N 1
ATOM 3616 C CA . VAL A 1 447 ? -34.919 -7.680 5.195 1.00 89.12 447 VAL A CA 1
ATOM 3617 C C . VAL A 1 447 ? -36.079 -8.367 4.474 1.00 89.12 447 VAL A C 1
ATOM 3619 O O . VAL A 1 447 ? -36.775 -9.175 5.081 1.00 89.12 447 VAL A O 1
ATOM 3622 N N . LYS A 1 448 ? -36.289 -8.051 3.192 1.00 87.94 448 LYS A N 1
ATOM 3623 C CA . LYS A 1 448 ? -37.317 -8.696 2.354 1.00 87.94 448 LYS A CA 1
ATOM 3624 C C . LYS A 1 448 ? -36.813 -9.961 1.657 1.00 87.94 448 LYS A C 1
ATOM 3626 O O . LYS A 1 448 ? -37.583 -10.886 1.450 1.00 87.94 448 LYS A O 1
ATOM 3631 N N . GLY A 1 449 ? -35.543 -9.977 1.249 1.00 82.12 449 GLY A N 1
ATOM 3632 C CA . GLY A 1 449 ? -34.957 -11.063 0.460 1.00 82.12 449 GLY A CA 1
ATOM 3633 C C . GLY A 1 449 ? -33.571 -10.712 -0.083 1.00 82.12 449 GLY A C 1
ATOM 3634 O O . GLY A 1 449 ? -33.122 -9.569 0.028 1.00 82.12 449 GLY A O 1
ATOM 3635 N N . TYR A 1 450 ? -32.882 -11.698 -0.658 1.00 81.12 450 TYR A N 1
ATOM 3636 C CA . TYR A 1 450 ? -31.540 -11.552 -1.230 1.00 81.12 450 TYR A CA 1
ATOM 3637 C C . TYR A 1 450 ? -31.593 -11.456 -2.761 1.00 81.12 450 TYR A C 1
ATOM 3639 O O . TYR A 1 450 ? -32.138 -12.332 -3.425 1.00 81.12 450 TYR A O 1
ATOM 3647 N N . VAL A 1 451 ? -30.990 -10.410 -3.331 1.00 73.88 451 VAL A N 1
ATOM 3648 C CA . VAL A 1 451 ? -30.881 -10.206 -4.782 1.00 73.88 451 VAL A CA 1
ATOM 3649 C C . VAL A 1 451 ? -29.480 -10.604 -5.238 1.00 73.88 451 VAL A C 1
ATOM 3651 O O . VAL A 1 451 ? -28.513 -9.845 -5.106 1.00 73.88 451 VAL A O 1
ATOM 3654 N N . GLN A 1 452 ? -29.373 -11.814 -5.791 1.00 67.25 452 GLN A N 1
ATOM 3655 C CA . GLN A 1 452 ? -28.109 -12.444 -6.186 1.00 67.25 452 GLN A CA 1
ATOM 3656 C C . GLN A 1 452 ? -27.304 -11.598 -7.186 1.00 67.25 452 GLN A C 1
ATOM 3658 O O . GLN A 1 452 ? -26.090 -11.463 -7.035 1.00 67.25 452 GLN A O 1
ATOM 3663 N N . GLN A 1 453 ? -27.976 -10.973 -8.158 1.00 64.25 453 GLN A N 1
ATOM 3664 C CA . GLN A 1 453 ? -27.367 -10.146 -9.210 1.00 64.25 453 GLN A CA 1
ATOM 3665 C C . GLN A 1 453 ? -26.690 -8.884 -8.650 1.00 64.25 453 GLN A C 1
ATOM 3667 O O . GLN A 1 453 ? -25.714 -8.400 -9.217 1.00 64.25 453 GLN A O 1
ATOM 3672 N N . LEU A 1 454 ? -27.194 -8.360 -7.527 1.00 64.19 454 LEU A N 1
ATOM 3673 C CA . LEU A 1 454 ? -26.641 -7.196 -6.828 1.00 64.19 454 LEU A CA 1
ATOM 3674 C C . LEU A 1 454 ? -25.710 -7.588 -5.669 1.00 64.19 454 LEU A C 1
ATOM 3676 O O . LEU A 1 454 ? -25.051 -6.717 -5.101 1.00 64.19 454 LEU A O 1
ATOM 3680 N N . ARG A 1 455 ? -25.684 -8.877 -5.292 1.00 69.62 455 ARG A N 1
ATOM 3681 C CA . ARG A 1 455 ? -25.088 -9.401 -4.049 1.00 69.62 455 ARG A CA 1
ATOM 3682 C C . ARG A 1 455 ? -25.482 -8.544 -2.838 1.00 69.62 455 ARG A C 1
ATOM 3684 O O . ARG A 1 455 ? -24.636 -8.093 -2.067 1.00 69.62 455 ARG A O 1
ATOM 3691 N N . ALA A 1 456 ? -26.780 -8.280 -2.702 1.00 78.25 456 ALA A N 1
ATOM 3692 C CA . ALA A 1 456 ? -27.341 -7.370 -1.707 1.00 78.25 456 ALA A CA 1
ATOM 3693 C C . ALA A 1 456 ? -28.700 -7.868 -1.200 1.00 78.25 456 ALA A C 1
ATOM 3695 O O . ALA A 1 456 ? -29.424 -8.546 -1.925 1.00 78.25 456 ALA A O 1
ATOM 3696 N N . PHE A 1 457 ? -29.067 -7.499 0.024 1.00 84.19 457 PHE A N 1
ATOM 3697 C CA . PHE A 1 457 ? -30.413 -7.720 0.553 1.00 84.19 457 PHE A CA 1
ATOM 3698 C C . PHE A 1 457 ? -31.315 -6.528 0.228 1.00 84.19 457 PHE A C 1
ATOM 3700 O O . PHE A 1 457 ? -30.906 -5.390 0.460 1.00 84.19 457 PHE A O 1
ATOM 3707 N N . GLU A 1 458 ? -32.538 -6.759 -0.254 1.00 88.38 458 GLU A N 1
ATOM 3708 C CA . GLU A 1 458 ? -33.554 -5.700 -0.268 1.00 88.38 458 GLU A CA 1
ATOM 3709 C C . GLU A 1 458 ? -34.036 -5.447 1.163 1.00 88.38 458 GLU A C 1
ATOM 3711 O O . GLU A 1 458 ? -34.327 -6.387 1.912 1.00 88.38 458 GLU A O 1
ATOM 3716 N N . VAL A 1 459 ? -34.110 -4.175 1.548 1.00 91.44 459 VAL A N 1
ATOM 3717 C CA . VAL A 1 459 ? -34.424 -3.744 2.909 1.00 91.44 459 VAL A CA 1
ATOM 3718 C C . VAL A 1 459 ? -35.429 -2.594 2.924 1.00 91.44 459 VAL A C 1
ATOM 3720 O O . VAL A 1 459 ? -35.386 -1.695 2.086 1.00 91.44 459 VAL A O 1
ATOM 3723 N N . GLN A 1 460 ? -36.316 -2.586 3.918 1.00 92.19 460 GLN A N 1
ATOM 3724 C CA . GLN A 1 460 ? -37.329 -1.544 4.110 1.00 92.19 460 GLN A CA 1
ATOM 3725 C C . GLN A 1 460 ? -37.185 -0.908 5.497 1.00 92.19 460 GLN A C 1
ATOM 3727 O O . GLN A 1 460 ? -37.143 -1.626 6.494 1.00 92.19 460 GLN A O 1
ATOM 3732 N N . GLU A 1 461 ? -37.084 0.427 5.567 1.00 90.38 461 GLU A N 1
ATOM 3733 C CA . GLU A 1 461 ? -36.978 1.156 6.842 1.00 90.38 461 GLU A CA 1
ATOM 3734 C C . GLU A 1 461 ? -38.285 1.000 7.626 1.00 90.38 461 GLU A C 1
ATOM 3736 O O . GLU A 1 461 ? -39.372 1.159 7.070 1.00 90.38 461 GLU A O 1
ATOM 3741 N N . THR A 1 462 ? -38.179 0.672 8.912 1.00 89.75 462 THR A N 1
ATOM 3742 C CA . THR A 1 462 ? -39.330 0.501 9.806 1.00 89.75 462 THR A CA 1
ATOM 3743 C C . THR A 1 462 ? -39.404 1.633 10.827 1.00 89.75 462 THR A C 1
ATOM 3745 O O . THR A 1 462 ? -38.426 2.344 11.080 1.00 89.75 462 THR A O 1
ATOM 3748 N N . ASN A 1 463 ? -40.563 1.747 11.475 1.00 84.94 463 ASN A N 1
ATOM 3749 C CA . ASN A 1 463 ? -40.752 2.625 12.629 1.00 84.94 463 ASN A CA 1
ATOM 3750 C C . ASN A 1 463 ? -40.180 2.029 13.933 1.00 84.94 463 ASN A C 1
ATOM 3752 O O . ASN A 1 463 ? -40.195 2.708 14.956 1.00 84.94 463 ASN A O 1
ATOM 3756 N N . LYS A 1 464 ? -39.666 0.785 13.927 1.00 87.00 464 LYS A N 1
ATOM 3757 C CA . LYS A 1 464 ? -39.026 0.198 15.110 1.00 87.00 464 LYS A CA 1
ATOM 3758 C C . LYS A 1 464 ? -37.657 0.848 15.321 1.00 87.00 464 LYS A C 1
ATOM 3760 O O . LYS A 1 464 ? -36.814 0.833 14.422 1.00 87.00 464 LYS A O 1
ATOM 3765 N N . MET A 1 465 ? -37.418 1.349 16.529 1.00 86.94 465 MET A N 1
ATOM 3766 C CA . MET A 1 465 ? -36.076 1.667 17.016 1.00 86.94 465 MET A CA 1
ATOM 3767 C C . MET A 1 465 ? -35.560 0.562 17.937 1.00 86.94 465 MET A C 1
ATOM 3769 O O . MET A 1 465 ? -36.342 -0.134 18.584 1.00 86.94 465 MET A O 1
ATOM 3773 N N . ASP A 1 466 ? -34.243 0.396 17.979 1.00 86.81 466 ASP A N 1
ATOM 3774 C CA . ASP A 1 466 ? -33.570 -0.575 18.844 1.00 86.81 466 ASP A CA 1
ATOM 3775 C C . ASP A 1 466 ? -32.180 -0.057 19.266 1.00 86.81 466 ASP A C 1
ATOM 3777 O O . ASP A 1 466 ? -31.658 0.896 18.666 1.00 86.81 466 ASP A O 1
ATOM 3781 N N . CYS A 1 467 ? -31.598 -0.637 20.319 1.00 87.19 467 CYS A N 1
ATOM 3782 C CA . CYS A 1 467 ? -30.411 -0.102 20.997 1.00 87.19 467 CYS A CA 1
ATOM 3783 C C . CYS A 1 467 ? -29.272 -1.125 21.079 1.00 87.19 467 CYS A C 1
ATOM 3785 O O . CYS A 1 467 ? -29.432 -2.207 21.642 1.00 87.19 467 CYS A O 1
ATOM 3787 N N . PHE A 1 468 ? -28.093 -0.759 20.571 1.00 85.62 468 PHE A N 1
ATOM 3788 C CA . PHE A 1 468 ? -26.940 -1.659 20.477 1.00 85.62 468 PHE A CA 1
ATOM 3789 C C . PHE A 1 468 ? -25.707 -1.046 21.132 1.00 85.62 468 PHE A C 1
ATOM 3791 O O . PHE A 1 468 ? -25.282 0.046 20.755 1.00 85.62 468 PHE A O 1
ATOM 3798 N N . ILE A 1 469 ? -25.092 -1.760 22.078 1.00 83.12 469 ILE A N 1
ATOM 3799 C CA . ILE A 1 469 ? -23.752 -1.423 22.575 1.00 83.12 469 ILE A CA 1
ATOM 3800 C C . ILE A 1 469 ? -22.777 -1.608 21.410 1.00 83.12 469 ILE A C 1
ATOM 3802 O O . ILE A 1 469 ? -22.750 -2.667 20.786 1.00 83.12 469 ILE A O 1
ATOM 3806 N N . LEU A 1 470 ? -21.986 -0.580 21.098 1.00 79.62 470 LEU A N 1
ATOM 3807 C CA . LEU A 1 470 ? -21.121 -0.571 19.917 1.00 79.62 470 LEU A CA 1
ATOM 3808 C C . LEU A 1 470 ? -20.094 -1.710 19.927 1.00 79.62 470 LEU A C 1
ATOM 3810 O O . LEU A 1 470 ? -19.681 -2.170 18.862 1.00 79.62 470 LEU A O 1
ATOM 3814 N N . ASP A 1 471 ? -19.680 -2.171 21.109 1.00 74.88 471 ASP A N 1
ATOM 3815 C CA . ASP A 1 471 ? -18.679 -3.223 21.206 1.00 74.88 471 ASP A CA 1
ATOM 3816 C C . ASP A 1 471 ? -19.199 -4.649 21.030 1.00 74.88 471 ASP A C 1
ATOM 3818 O O . ASP A 1 471 ? -18.439 -5.469 20.506 1.00 74.88 471 ASP A O 1
ATOM 3822 N N . ASP A 1 472 ? -20.480 -4.893 21.318 1.00 77.88 472 ASP A N 1
ATOM 3823 C CA . ASP A 1 472 ? -21.200 -6.146 21.041 1.00 77.88 472 ASP A CA 1
ATOM 3824 C C . ASP A 1 472 ? -21.439 -6.375 19.538 1.00 77.88 472 ASP A C 1
ATOM 3826 O O . ASP A 1 472 ? -21.718 -7.495 19.110 1.00 77.88 472 ASP A O 1
ATOM 3830 N N . ILE A 1 473 ? -21.389 -5.314 18.724 1.00 76.50 473 ILE A N 1
ATOM 3831 C CA . ILE A 1 473 ? -21.645 -5.402 17.284 1.00 76.50 473 ILE A CA 1
ATOM 3832 C C . ILE A 1 473 ? -20.450 -6.072 16.605 1.00 76.50 473 ILE A C 1
ATOM 3834 O O . ILE A 1 473 ? -19.362 -5.495 16.528 1.00 76.50 473 ILE A O 1
ATOM 3838 N N . SER A 1 474 ? -20.664 -7.259 16.035 1.00 69.75 474 SER A N 1
ATOM 3839 C CA . SER A 1 474 ? -19.610 -7.994 15.324 1.00 69.75 474 SER A CA 1
ATOM 3840 C C . SER A 1 474 ? -19.095 -7.240 14.091 1.00 69.75 474 SER A C 1
ATOM 3842 O O . SER A 1 474 ? -17.895 -7.226 13.813 1.00 69.75 474 SER A O 1
ATOM 3844 N N . TYR A 1 475 ? -19.976 -6.548 13.359 1.00 72.06 475 TYR A N 1
ATOM 3845 C CA . TYR A 1 475 ? -19.622 -5.866 12.112 1.00 72.06 475 TYR A CA 1
ATOM 3846 C C . TYR A 1 475 ? -19.442 -4.344 12.275 1.00 72.06 475 TYR A C 1
ATOM 3848 O O . TYR A 1 475 ? -20.271 -3.532 11.864 1.00 72.06 475 TYR A O 1
ATOM 3856 N N . LYS A 1 476 ? -18.299 -3.937 12.839 1.00 70.06 476 LYS A N 1
ATOM 3857 C CA . LYS A 1 476 ? -17.959 -2.536 13.186 1.00 70.06 476 LYS A CA 1
ATOM 3858 C C . LYS A 1 476 ? -17.639 -1.610 11.990 1.00 70.06 476 LYS A C 1
ATOM 3860 O O . LYS A 1 476 ? -16.848 -0.681 12.133 1.00 70.06 476 LYS A O 1
ATOM 3865 N N . LYS A 1 477 ? -18.214 -1.840 10.803 1.00 74.69 477 LYS A N 1
ATOM 3866 C CA . LYS A 1 477 ? -18.001 -1.023 9.591 1.00 74.69 477 LYS A CA 1
ATOM 3867 C C . LYS A 1 477 ? -19.334 -0.479 9.053 1.00 74.69 477 LYS A C 1
ATOM 3869 O O . LYS A 1 477 ? -20.139 -1.255 8.545 1.00 74.69 477 LYS A O 1
ATOM 3874 N N . PRO A 1 478 ? -19.555 0.847 9.076 1.00 79.94 478 PRO A N 1
ATOM 3875 C CA . PRO A 1 478 ? -20.681 1.460 8.383 1.00 79.94 478 PRO A CA 1
ATOM 3876 C C . PRO A 1 478 ? -20.663 1.189 6.872 1.00 79.94 478 PRO A C 1
ATOM 3878 O O . PRO A 1 478 ? -19.614 1.225 6.219 1.00 79.94 478 PRO A O 1
ATOM 3881 N N . LEU A 1 479 ? -21.848 0.953 6.320 1.00 76.56 479 LEU A N 1
ATOM 3882 C CA . LEU A 1 479 ? -22.127 0.755 4.903 1.00 76.56 479 LEU A CA 1
ATOM 3883 C C . LEU A 1 479 ? -23.104 1.834 4.409 1.00 76.56 479 LEU A C 1
ATOM 3885 O O . LEU A 1 479 ? -23.716 2.569 5.185 1.00 76.56 479 LEU A O 1
ATOM 3889 N N . LYS A 1 480 ? -23.237 1.942 3.086 1.00 76.62 480 LYS A N 1
ATOM 3890 C CA . LYS A 1 480 ? -24.271 2.760 2.445 1.00 76.62 480 LYS A CA 1
ATOM 3891 C C . LYS A 1 480 ? -25.342 1.839 1.880 1.00 76.62 480 LYS A C 1
ATOM 3893 O O . LYS A 1 480 ? -25.002 0.844 1.246 1.00 76.62 480 LYS A O 1
ATOM 3898 N N . LEU A 1 481 ? -26.607 2.209 2.064 1.00 80.81 481 LEU A N 1
ATOM 3899 C CA . LEU A 1 481 ? -27.687 1.656 1.253 1.00 80.81 481 LEU A CA 1
ATOM 3900 C C . LEU A 1 481 ? -27.545 2.164 -0.183 1.00 80.81 481 LEU A C 1
ATOM 3902 O O . LEU A 1 481 ? -27.198 3.328 -0.404 1.00 80.81 481 LEU A O 1
ATOM 3906 N N . VAL A 1 482 ? -27.834 1.294 -1.144 1.00 79.81 482 VAL A N 1
ATOM 3907 C CA . VAL A 1 482 ? -27.977 1.650 -2.558 1.00 79.81 482 VAL A CA 1
ATOM 3908 C C . VAL A 1 482 ? -29.471 1.762 -2.842 1.00 79.81 482 VAL A C 1
ATOM 3910 O O . VAL A 1 482 ? -30.217 0.857 -2.488 1.00 79.81 482 VAL A O 1
ATOM 3913 N N . CYS A 1 483 ? -29.927 2.859 -3.447 1.00 81.62 483 CYS A N 1
ATOM 3914 C CA . CYS A 1 483 ? -31.308 2.972 -3.919 1.00 81.62 483 CYS A CA 1
ATOM 3915 C C . CYS A 1 483 ? -31.352 2.651 -5.415 1.00 81.62 483 CYS A C 1
ATOM 3917 O O . CYS A 1 483 ? -30.587 3.240 -6.181 1.00 81.62 483 CYS A O 1
ATOM 3919 N N . LEU A 1 484 ? -32.226 1.729 -5.819 1.00 76.12 484 LEU A N 1
ATOM 3920 C CA . LEU A 1 484 ? -32.502 1.391 -7.218 1.00 76.12 484 LEU A CA 1
ATOM 3921 C C . LEU A 1 484 ? -34.019 1.282 -7.383 1.00 76.12 484 LEU A C 1
ATOM 3923 O O . LEU A 1 484 ? -34.670 0.560 -6.633 1.00 76.12 484 LEU A O 1
ATOM 3927 N N . ASN A 1 485 ? -34.583 2.016 -8.344 1.00 79.94 485 ASN A N 1
ATOM 3928 C CA . ASN A 1 485 ? -36.017 2.016 -8.670 1.00 79.94 485 ASN A CA 1
ATOM 3929 C C . ASN A 1 485 ? -36.958 2.225 -7.456 1.00 79.94 485 ASN A C 1
ATOM 3931 O O . ASN A 1 485 ? -38.069 1.710 -7.432 1.00 79.94 485 ASN A O 1
ATOM 3935 N N . GLY A 1 486 ? -36.511 2.976 -6.441 1.00 80.62 486 GLY A N 1
ATOM 3936 C CA . GLY A 1 486 ? -37.265 3.255 -5.209 1.00 80.62 486 GLY A CA 1
ATOM 3937 C C . GLY A 1 486 ? -37.050 2.248 -4.068 1.00 80.62 486 GLY A C 1
ATOM 3938 O O . GLY A 1 486 ? -37.317 2.586 -2.916 1.00 80.62 486 GLY A O 1
ATOM 3939 N N . SER A 1 487 ? -36.505 1.060 -4.349 1.00 85.31 487 SER A N 1
ATOM 3940 C CA . SER A 1 487 ? -36.129 0.065 -3.336 1.00 85.31 487 SER A CA 1
ATOM 3941 C C . SER A 1 487 ? -34.720 0.315 -2.790 1.00 85.31 487 SER A C 1
ATOM 3943 O O . SER A 1 487 ? -33.806 0.711 -3.520 1.00 85.31 487 SER A O 1
ATOM 3945 N N . PHE A 1 488 ? -34.525 0.059 -1.492 1.00 88.12 488 PHE A N 1
ATOM 3946 C CA . PHE A 1 488 ? -33.224 0.158 -0.831 1.00 88.12 488 PHE A CA 1
ATOM 3947 C C . PHE A 1 488 ? -32.560 -1.213 -0.709 1.00 88.12 488 PHE A C 1
ATOM 3949 O O . PHE A 1 488 ? -33.183 -2.189 -0.297 1.00 88.12 488 PHE A O 1
ATOM 3956 N N . TYR A 1 489 ? -31.264 -1.257 -0.998 1.00 84.12 489 TYR A N 1
ATOM 3957 C CA . TYR A 1 489 ? -30.450 -2.464 -0.973 1.00 84.12 489 TYR A CA 1
ATOM 3958 C C . TYR A 1 489 ? -29.286 -2.300 0.003 1.00 84.12 489 TYR A C 1
ATOM 3960 O O . TYR A 1 489 ? -28.504 -1.349 -0.091 1.00 84.12 489 TYR A O 1
ATOM 3968 N N . PHE A 1 490 ? -29.167 -3.237 0.940 1.00 83.94 490 PHE A N 1
ATOM 3969 C CA . PHE A 1 490 ? -28.040 -3.361 1.855 1.00 83.94 490 PHE A CA 1
ATOM 3970 C C . PHE A 1 490 ? -26.993 -4.295 1.224 1.00 83.94 490 PHE A C 1
ATOM 3972 O O . PHE A 1 490 ? -27.242 -5.501 1.122 1.00 83.94 490 PHE A O 1
ATOM 3979 N N . PRO A 1 491 ? -25.848 -3.771 0.741 1.00 74.12 491 PRO A N 1
ATOM 3980 C CA . PRO A 1 491 ? -24.867 -4.576 0.023 1.00 74.12 491 PRO A CA 1
ATOM 3981 C C . PRO A 1 491 ? -24.217 -5.598 0.955 1.00 74.12 491 PRO A C 1
ATOM 3983 O O . PRO A 1 491 ? -23.778 -5.254 2.057 1.00 74.12 491 PRO A O 1
ATOM 3986 N N . LEU A 1 492 ? -24.107 -6.847 0.501 1.00 65.94 492 LEU A N 1
ATOM 3987 C CA . LEU A 1 492 ? -23.402 -7.875 1.252 1.00 65.94 492 LEU A CA 1
ATOM 3988 C C . LEU A 1 492 ? -21.915 -7.510 1.314 1.00 65.94 492 LEU A C 1
ATOM 3990 O O . LEU A 1 492 ? -21.279 -7.243 0.291 1.00 65.94 492 LEU A O 1
ATOM 3994 N N . HIS A 1 493 ? -21.323 -7.520 2.509 1.00 53.44 493 HIS A N 1
ATOM 3995 C CA . HIS A 1 493 ? -19.867 -7.464 2.589 1.00 53.44 493 HIS A CA 1
ATOM 3996 C C . HIS A 1 493 ? -19.289 -8.773 2.011 1.00 53.44 493 HIS A C 1
ATOM 3998 O O . HIS A 1 493 ? -19.855 -9.827 2.306 1.00 53.44 493 HIS A O 1
ATOM 4004 N N . PRO A 1 494 ? -18.170 -8.777 1.252 1.00 43.41 494 PRO A N 1
ATOM 4005 C CA . PRO A 1 494 ? -17.730 -9.960 0.486 1.00 43.41 494 PRO A CA 1
ATOM 4006 C C . PRO A 1 494 ? -17.266 -11.196 1.288 1.00 43.41 494 PRO A C 1
ATOM 4008 O O . PRO A 1 494 ? -16.617 -12.066 0.727 1.00 43.41 494 PRO A O 1
ATOM 4011 N N . TYR A 1 495 ? -17.536 -11.242 2.595 1.00 40.59 495 TYR A N 1
ATOM 4012 C CA . TYR A 1 495 ? -17.158 -12.310 3.527 1.00 40.59 495 TYR A CA 1
ATOM 4013 C C . TYR A 1 495 ? -18.403 -12.946 4.193 1.00 40.59 495 TYR A C 1
ATOM 4015 O O . TYR A 1 495 ? -18.265 -13.701 5.148 1.00 40.59 495 TYR A O 1
ATOM 4023 N N . GLY A 1 496 ? -19.617 -12.644 3.701 1.00 36.81 496 GLY A N 1
ATOM 4024 C CA . GLY A 1 496 ? -20.828 -13.434 3.958 1.00 36.81 496 GLY A CA 1
ATOM 4025 C C . GLY A 1 496 ? -20.941 -14.600 2.968 1.00 36.81 496 GLY A C 1
ATOM 4026 O O . GLY A 1 496 ? -20.580 -14.443 1.800 1.00 36.81 496 GLY A O 1
ATOM 4027 N N . LYS A 1 497 ? -21.422 -15.761 3.435 1.00 35.41 497 LYS A N 1
ATOM 4028 C CA . LYS A 1 497 ? -21.575 -16.972 2.611 1.00 35.41 497 LYS A CA 1
ATOM 4029 C C . LYS A 1 497 ? -22.572 -16.775 1.460 1.00 35.41 497 LYS A C 1
ATOM 4031 O O . LYS A 1 497 ? -23.385 -15.851 1.451 1.00 35.41 497 LYS A O 1
ATOM 4036 N N . SER A 1 498 ? -22.508 -17.692 0.502 1.00 34.31 498 SER A N 1
ATOM 4037 C CA . SER A 1 498 ? -23.556 -17.984 -0.470 1.00 34.31 498 SER A CA 1
ATOM 4038 C C . SER A 1 498 ? -24.872 -18.290 0.265 1.00 34.31 498 SER A C 1
ATOM 4040 O O . SER A 1 498 ? -25.068 -19.384 0.785 1.00 34.31 498 SER A O 1
ATOM 4042 N N . PHE A 1 499 ? -25.774 -17.306 0.331 1.00 36.19 499 PHE A N 1
ATOM 4043 C CA . PHE A 1 499 ? -27.152 -17.525 0.767 1.00 36.19 499 PHE A CA 1
ATOM 4044 C C . PHE A 1 499 ? -27.883 -18.299 -0.329 1.00 36.19 499 PHE A C 1
ATOM 4046 O O . PHE A 1 499 ? -28.352 -17.716 -1.308 1.00 36.19 499 PHE A O 1
ATOM 4053 N N . THR A 1 500 ? -27.929 -19.623 -0.179 1.00 27.00 500 THR A N 1
ATOM 4054 C CA . THR A 1 500 ? -28.894 -20.468 -0.886 1.00 27.00 500 THR A CA 1
ATOM 4055 C C . THR A 1 500 ? -30.306 -19.992 -0.569 1.00 27.00 500 THR A C 1
ATOM 4057 O O . THR A 1 500 ? -30.571 -19.525 0.539 1.00 27.00 500 THR A O 1
ATOM 4060 N N . THR A 1 501 ? -31.181 -20.082 -1.564 1.00 27.41 501 THR A N 1
ATOM 4061 C CA . THR A 1 501 ? -32.537 -19.528 -1.567 1.00 27.41 501 THR A CA 1
ATOM 4062 C C . THR A 1 501 ? -33.347 -19.917 -0.327 1.00 27.41 501 THR A C 1
ATOM 4064 O O . THR A 1 501 ? -33.310 -21.071 0.101 1.00 27.41 501 THR A O 1
ATOM 4067 N N . ILE A 1 502 ? -34.096 -18.942 0.195 1.00 28.80 502 ILE A N 1
ATOM 4068 C CA . ILE A 1 502 ? -35.315 -19.152 0.992 1.00 28.80 502 ILE A CA 1
ATOM 4069 C C . ILE A 1 502 ? -36.480 -19.146 0.001 1.00 28.80 502 ILE A C 1
ATOM 4071 O O . ILE A 1 502 ? -36.450 -18.247 -0.872 1.00 28.80 502 ILE A O 1
#

pLDDT: mean 72.17, std 18.29, range [23.45, 96.94]